Protein AF-A4P1I5-F1 (afdb_monomer_lite)

Secondary structure (DSSP, 8-state):
--EEEE--EEEEEEEEEEEEE----SS-SEEEEEEEEEEEEEEEEEEEE--STT-GGG--TT--EEEEETTEEEEE-TTS-PPEEEESSSEEEE-TTS-B-TTTB-SS--BTTTEEEETTTS--TT-EEEEEEEE-TTS-EEEEEEEEE-EEEE-TTS-EEEE-PPPEEEEEETTEEEE-EEE---BSS-SSEEEEEEEEEEEEEEEEEEEEEEEEEEETTEEEEEEEEEEEEEEEEEEEEEEEEEEES--HHHHSEEEEEEETTEEEEEEEEETTTT-BSSEEEEEE-SS--EEEEEEEEEEEEEEE-SSS-EEEEEEEEEEEEEEE---TTSPPPHHHHTTSSSPPPTTEE-SS-GGG--TTSEE-STTSHHHHHHHHHHHHHHT--EEEEEEEE-

Foldseek 3Di:
DKDKDKDKDKDKDKDKDKDKDQPDDPPFRIKIKMKMKMKIKTKTKMKMWDQDCPDQQAPQPQCWDWDADPQEIETAGPVRFDWFWDDDVFTWTATPVRDTCPQFKPRPFQWLLWKKFQCVQPPQPSHWYWKFWQAAQVRDGDRDIDTFRWDWDADPVGGIITGTDWDFDDDDDPRHTRTTTIGDTHTLHLQWMKIKMKMKIWMKIKIKIWMKGWDWDDDDQKTKIKIWIKMKMKIKTFMKIWIKMATHSGHPQFQGMATQDQDPNDTHTDNQFGSNVRHGRIGTPAMAGLDQIKIKIKMKIKMWMWMDPDPPDIDIKIKMKIKIKIATDADPRHYHQLVNQQCPPPHDDPQADADDDQVPRDPSHDDCHPPDPVSVVSSVVRVVVVRDMDIDMDMDID

Structure (mmCIF, N/CA/C/O backbone):
data_AF-A4P1I5-F1
#
_entry.id   AF-A4P1I5-F1
#
loop_
_atom_site.group_PDB
_atom_site.id
_atom_site.type_symbol
_atom_site.label_atom_id
_atom_site.label_alt_id
_atom_site.label_comp_id
_atom_site.label_asym_id
_atom_site.label_entity_id
_atom_site.label_seq_id
_atom_site.pdbx_PDB_ins_code
_atom_site.Cartn_x
_atom_site.Cartn_y
_atom_site.Cartn_z
_atom_site.occupancy
_atom_site.B_iso_or_equiv
_atom_site.auth_seq_id
_atom_site.auth_comp_id
_atom_site.auth_asym_id
_atom_site.auth_atom_id
_atom_site.pdbx_PDB_model_num
ATOM 1 N N . TYR A 1 1 ? -2.727 -17.770 11.861 1.00 70.06 1 TYR A N 1
ATOM 2 C CA . TYR A 1 1 ? -3.838 -17.923 10.907 1.00 70.06 1 TYR A CA 1
ATOM 3 C C . TYR A 1 1 ? -3.649 -16.871 9.839 1.00 70.06 1 TYR A C 1
ATOM 5 O O . TYR A 1 1 ? -3.423 -15.722 10.196 1.00 70.06 1 TYR A O 1
ATOM 13 N N . GLY A 1 2 ? -3.598 -17.273 8.577 1.00 81.75 2 GLY A N 1
ATOM 14 C CA . GLY A 1 2 ? -3.306 -16.392 7.453 1.00 81.75 2 GLY A CA 1
ATOM 15 C C . GLY A 1 2 ? -3.001 -17.237 6.227 1.00 81.75 2 GLY A C 1
ATOM 16 O O . GLY A 1 2 ? -2.332 -18.265 6.336 1.00 81.75 2 GLY A O 1
ATOM 17 N N . GLU A 1 3 ? -3.535 -16.826 5.092 1.00 88.94 3 GLU A N 1
ATOM 18 C CA . GLU A 1 3 ? -3.364 -17.470 3.801 1.00 88.94 3 GLU A CA 1
ATOM 19 C C . GLU A 1 3 ? -2.675 -16.486 2.855 1.00 88.94 3 GLU A C 1
ATOM 21 O O . GLU A 1 3 ? -2.786 -15.266 2.999 1.00 88.94 3 GLU A O 1
ATOM 26 N N . ARG A 1 4 ? -1.920 -17.027 1.899 1.00 92.94 4 ARG A N 1
ATOM 27 C CA . ARG A 1 4 ? -1.274 -16.246 0.848 1.00 92.94 4 ARG A CA 1
ATOM 28 C C . ARG A 1 4 ? -1.620 -16.861 -0.495 1.00 92.94 4 ARG A C 1
ATOM 30 O O . ARG A 1 4 ? -1.348 -18.040 -0.713 1.00 92.94 4 ARG A O 1
ATOM 37 N N . ILE A 1 5 ? -2.142 -16.044 -1.401 1.00 93.94 5 ILE A N 1
ATOM 38 C CA . ILE A 1 5 ? -2.341 -16.406 -2.805 1.00 93.94 5 ILE A CA 1
ATOM 39 C C . ILE A 1 5 ? -1.354 -15.622 -3.667 1.00 93.94 5 ILE A C 1
ATOM 41 O O . ILE A 1 5 ? -1.112 -14.436 -3.445 1.00 93.94 5 ILE A O 1
ATOM 45 N N . ILE A 1 6 ? -0.782 -16.307 -4.656 1.00 95.19 6 ILE A N 1
ATOM 46 C CA . ILE A 1 6 ? 0.112 -15.726 -5.655 1.00 95.19 6 ILE A CA 1
ATOM 47 C C . ILE A 1 6 ? -0.602 -15.716 -7.005 1.00 95.19 6 ILE A C 1
ATOM 49 O O . ILE A 1 6 ? -1.065 -16.752 -7.473 1.00 95.19 6 ILE A O 1
ATOM 53 N N . ASN A 1 7 ? -0.667 -14.541 -7.625 1.00 94.06 7 ASN A N 1
ATOM 54 C CA . ASN A 1 7 ? -1.367 -14.273 -8.881 1.00 94.06 7 ASN A CA 1
ATOM 55 C C . ASN A 1 7 ? -0.391 -13.736 -9.942 1.00 94.06 7 ASN A C 1
ATOM 57 O O . ASN A 1 7 ? -0.623 -12.696 -10.568 1.00 94.06 7 ASN A O 1
ATOM 61 N N . ASP A 1 8 ? 0.728 -14.437 -10.115 1.00 96.12 8 ASP A N 1
ATOM 62 C CA . ASP A 1 8 ? 1.783 -14.056 -11.050 1.00 96.12 8 ASP A CA 1
ATOM 63 C C . ASP A 1 8 ? 1.349 -14.275 -12.504 1.00 96.12 8 ASP A C 1
ATOM 65 O O . ASP A 1 8 ? 0.689 -15.258 -12.851 1.00 96.12 8 ASP A O 1
ATOM 69 N N . GLN A 1 9 ? 1.726 -13.352 -13.389 1.00 96.81 9 GLN A N 1
ATOM 70 C CA . GLN A 1 9 ? 1.332 -13.407 -14.793 1.00 96.81 9 GLN A CA 1
ATOM 71 C C . GLN A 1 9 ? 2.394 -12.801 -15.707 1.00 96.81 9 GLN A C 1
ATOM 73 O O . GLN A 1 9 ? 2.929 -11.734 -15.435 1.00 96.81 9 GLN A O 1
ATOM 78 N N . SER A 1 10 ? 2.627 -13.417 -16.867 1.00 96.94 10 SER A N 1
ATOM 79 C CA . SER A 1 10 ? 3.394 -12.800 -17.954 1.00 96.94 10 SER A CA 1
ATOM 80 C C . SER A 1 10 ? 2.479 -12.489 -19.135 1.00 96.94 10 SER A C 1
ATOM 82 O O . SER A 1 10 ? 1.803 -13.372 -19.663 1.00 96.94 10 SER A O 1
ATOM 84 N N . LYS A 1 11 ? 2.433 -11.222 -19.558 1.00 97.62 11 LYS A N 1
ATOM 85 C CA . LYS A 1 11 ? 1.711 -10.777 -20.757 1.00 97.62 11 LYS A CA 1
ATOM 86 C C . LYS A 1 11 ? 2.709 -10.285 -21.791 1.00 97.62 11 LYS A C 1
ATOM 88 O O . LYS A 1 11 ? 3.497 -9.387 -21.509 1.00 97.62 11 LYS A O 1
ATOM 93 N N . ARG A 1 12 ? 2.630 -10.820 -23.011 1.00 97.12 12 ARG A N 1
ATOM 94 C CA . ARG A 1 12 ? 3.445 -10.391 -24.153 1.00 97.12 12 ARG A CA 1
ATOM 95 C C . ARG A 1 12 ? 2.548 -9.941 -25.302 1.00 97.12 12 ARG A C 1
ATOM 97 O O . ARG A 1 12 ? 1.607 -10.636 -25.665 1.00 97.12 12 ARG A O 1
ATOM 104 N N . LYS A 1 13 ? 2.862 -8.788 -25.890 1.00 97.31 13 LYS A N 1
ATOM 105 C CA . LYS A 1 13 ? 2.275 -8.289 -27.140 1.00 97.31 13 LYS A CA 1
ATOM 106 C C . LYS A 1 13 ? 3.407 -7.962 -28.103 1.00 97.31 13 LYS A C 1
ATOM 108 O O . LYS A 1 13 ? 4.376 -7.332 -27.692 1.00 97.31 13 LYS A O 1
ATOM 113 N N . ASN A 1 14 ? 3.301 -8.392 -29.353 1.00 96.88 14 ASN A N 1
ATOM 114 C CA . ASN A 1 14 ? 4.299 -8.125 -30.385 1.00 96.88 14 ASN A CA 1
ATOM 115 C C . ASN A 1 14 ? 3.598 -7.709 -31.680 1.00 96.88 14 ASN A C 1
ATOM 117 O O . ASN A 1 14 ? 2.594 -8.311 -32.052 1.00 96.88 14 ASN A O 1
ATOM 121 N N . ILE A 1 15 ? 4.131 -6.687 -32.340 1.00 96.38 15 ILE A N 1
ATOM 122 C CA . ILE A 1 15 ? 3.767 -6.276 -33.694 1.00 96.38 15 ILE A CA 1
ATOM 123 C C . ILE A 1 15 ? 5.062 -6.240 -34.497 1.00 96.38 15 ILE A C 1
ATOM 125 O O . ILE A 1 15 ? 6.018 -5.587 -34.080 1.00 96.38 15 ILE A O 1
ATOM 129 N N . GLN A 1 16 ? 5.088 -6.920 -35.638 1.00 96.50 16 GLN A N 1
ATOM 130 C CA . GLN A 1 16 ? 6.272 -7.022 -36.483 1.00 96.50 16 GLN A CA 1
ATOM 131 C C . GLN A 1 16 ? 5.908 -6.886 -37.959 1.00 96.50 16 GLN A C 1
ATOM 133 O O . GLN A 1 16 ? 4.872 -7.387 -38.392 1.00 96.50 16 GLN A O 1
ATOM 138 N N . PHE A 1 17 ? 6.777 -6.224 -38.715 1.00 95.75 17 PHE A N 1
ATOM 139 C CA . PHE A 1 17 ? 6.676 -6.071 -40.163 1.00 95.75 17 PHE A CA 1
ATOM 140 C C . PHE A 1 17 ? 8.042 -6.337 -40.780 1.00 95.75 17 PHE A C 1
ATOM 142 O O . PHE A 1 17 ? 9.065 -5.969 -40.203 1.00 95.75 17 PHE A O 1
ATOM 149 N N . SER A 1 18 ? 8.059 -6.941 -41.960 1.00 95.94 18 SER A N 1
ATOM 150 C CA . SER A 1 18 ? 9.273 -7.117 -42.746 1.00 95.94 18 SER A CA 1
ATOM 151 C C . SER A 1 18 ? 8.982 -6.843 -44.212 1.00 95.94 18 SER A C 1
ATOM 153 O O . SER A 1 18 ? 7.952 -7.271 -44.730 1.00 95.94 18 SER A O 1
ATOM 155 N N . TYR A 1 19 ? 9.896 -6.138 -44.864 1.00 96.44 19 TYR A N 1
ATOM 156 C CA . TYR A 1 19 ? 9.926 -5.944 -46.305 1.00 96.44 19 TYR A CA 1
ATOM 157 C C . TYR A 1 19 ? 11.223 -6.533 -46.842 1.00 96.44 19 TYR A C 1
ATOM 159 O O . TYR A 1 19 ? 12.291 -6.265 -46.291 1.00 96.44 19 TYR A O 1
ATOM 167 N N . GLU A 1 20 ? 11.115 -7.318 -47.906 1.00 96.88 20 GLU A N 1
ATOM 168 C CA . GLU A 1 20 ? 12.242 -7.990 -48.542 1.00 96.88 20 GLU A CA 1
ATOM 169 C C . GLU A 1 20 ? 12.244 -7.690 -50.042 1.00 96.88 20 GLU A C 1
ATOM 171 O O . GLU A 1 20 ? 11.184 -7.571 -50.662 1.00 96.88 20 GLU A O 1
ATOM 176 N N . ASN A 1 21 ? 13.431 -7.539 -50.627 1.00 94.31 21 ASN A N 1
ATOM 177 C CA . ASN A 1 21 ? 13.607 -7.349 -52.064 1.00 94.31 21 ASN A CA 1
ATOM 178 C C . ASN A 1 21 ? 14.867 -8.090 -52.527 1.00 94.31 21 ASN A C 1
ATOM 180 O O . ASN A 1 21 ? 15.911 -7.976 -51.894 1.00 94.31 21 ASN A O 1
ATOM 184 N N . PHE A 1 22 ? 14.742 -8.835 -53.626 1.00 95.12 22 PHE A N 1
ATOM 185 C CA . PHE A 1 22 ? 15.767 -9.732 -54.176 1.00 95.12 22 PHE A CA 1
ATOM 186 C C . PHE A 1 22 ? 16.349 -9.222 -55.506 1.00 95.12 22 PHE A C 1
ATOM 188 O O . PHE A 1 22 ? 16.790 -9.996 -56.354 1.00 95.12 22 PHE A O 1
ATOM 195 N N . SER A 1 23 ? 16.259 -7.914 -55.755 1.00 90.56 23 SER A N 1
ATOM 196 C CA . SER A 1 23 ? 16.774 -7.313 -56.984 1.00 90.56 23 SER A CA 1
ATOM 197 C C . SER A 1 23 ? 18.288 -7.193 -56.903 1.00 90.56 23 SER A C 1
ATOM 199 O O . SER A 1 23 ? 18.815 -6.505 -56.031 1.00 90.56 23 SER A O 1
ATOM 201 N N . GLN A 1 24 ? 18.976 -7.798 -57.865 1.00 89.50 24 GLN A N 1
ATOM 202 C CA . GLN A 1 24 ? 20.422 -7.682 -57.993 1.00 89.50 24 GLN A CA 1
ATOM 203 C C . GLN A 1 24 ? 20.813 -6.268 -58.416 1.00 89.50 24 GLN A C 1
ATOM 205 O O . GLN A 1 24 ? 20.390 -5.769 -59.461 1.00 89.50 24 GLN A O 1
ATOM 210 N N . THR A 1 25 ? 21.655 -5.615 -57.622 1.00 91.25 25 THR A N 1
ATOM 211 C CA . THR A 1 25 ? 22.280 -4.341 -57.990 1.00 91.25 25 THR A CA 1
ATOM 212 C C . THR A 1 25 ? 23.757 -4.328 -57.555 1.00 91.25 25 THR A C 1
ATOM 214 O O . THR A 1 25 ? 24.228 -5.280 -56.919 1.00 91.25 25 THR A O 1
ATOM 217 N N . PRO A 1 26 ? 24.522 -3.261 -57.857 1.00 88.19 26 PRO A N 1
ATOM 218 C CA . PRO A 1 26 ? 25.910 -3.149 -57.413 1.00 88.19 26 PRO A CA 1
ATOM 219 C C . PRO A 1 26 ? 26.104 -3.216 -55.890 1.00 88.19 26 PRO A C 1
ATOM 221 O O . PRO A 1 26 ? 27.184 -3.585 -55.444 1.00 88.19 26 PRO A O 1
ATOM 224 N N . PHE A 1 27 ? 25.085 -2.876 -55.093 1.00 87.31 27 PHE A N 1
ATOM 225 C CA . PHE A 1 27 ? 25.222 -2.765 -53.634 1.00 87.31 27 PHE A CA 1
ATOM 226 C C . PHE A 1 27 ? 24.736 -4.004 -52.857 1.00 87.31 27 PHE A C 1
ATOM 228 O O . PHE A 1 27 ? 25.152 -4.220 -51.728 1.00 87.31 27 PHE A O 1
ATOM 235 N N . TRP A 1 28 ? 23.852 -4.818 -53.426 1.00 91.31 28 TRP A N 1
ATOM 236 C CA . TRP A 1 28 ? 23.041 -5.817 -52.717 1.00 91.31 28 TRP A CA 1
ATOM 237 C C . TRP A 1 28 ? 22.361 -6.719 -53.755 1.00 91.31 28 TRP A C 1
ATOM 239 O O . TRP A 1 28 ? 22.020 -6.253 -54.846 1.00 91.31 28 TRP A O 1
ATOM 249 N N . ASP A 1 29 ? 22.182 -7.988 -53.410 1.00 94.44 29 ASP A N 1
ATOM 250 C CA . ASP A 1 29 ? 21.331 -8.956 -54.113 1.00 94.44 29 ASP A CA 1
ATOM 251 C C . ASP A 1 29 ? 20.062 -9.270 -53.315 1.00 94.44 29 ASP A C 1
ATOM 253 O O . ASP A 1 29 ? 19.052 -9.686 -53.880 1.00 94.44 29 ASP A O 1
ATOM 257 N N . HIS A 1 30 ? 20.098 -9.019 -52.006 1.00 95.81 30 HIS A N 1
ATOM 258 C CA . HIS A 1 30 ? 18.955 -9.123 -51.116 1.00 95.81 30 HIS A CA 1
ATOM 259 C C . HIS A 1 30 ? 18.990 -8.003 -50.069 1.00 95.81 30 HIS A C 1
ATOM 261 O O . HIS A 1 30 ? 20.039 -7.701 -49.501 1.00 95.81 30 HIS A O 1
ATOM 267 N N . ILE A 1 31 ? 17.829 -7.403 -49.797 1.00 96.19 31 ILE A N 1
ATOM 268 C CA . ILE A 1 31 ? 17.568 -6.612 -48.588 1.00 96.19 31 ILE A CA 1
ATOM 269 C C . ILE A 1 31 ? 16.454 -7.207 -47.781 1.00 96.19 31 ILE A C 1
ATOM 271 O O . ILE A 1 31 ? 15.430 -7.626 -48.319 1.00 96.19 31 ILE A O 1
ATOM 275 N N . LYS A 1 32 ? 16.587 -7.022 -46.476 1.00 97.19 32 LYS A N 1
ATOM 276 C CA . LYS A 1 32 ? 15.484 -7.093 -45.545 1.00 97.19 32 LYS A CA 1
ATOM 277 C C . LYS A 1 32 ? 15.453 -5.880 -44.622 1.00 97.19 32 LYS A C 1
ATOM 279 O O . LYS A 1 32 ? 16.385 -5.628 -43.863 1.00 97.19 32 LYS A O 1
ATOM 284 N N . LEU A 1 33 ? 14.336 -5.159 -44.633 1.00 96.38 33 LEU A N 1
ATOM 285 C CA . LEU A 1 33 ? 13.998 -4.161 -43.621 1.00 96.38 33 LEU A CA 1
ATOM 286 C C . LEU A 1 33 ? 12.968 -4.765 -42.669 1.00 96.38 33 LEU A C 1
ATOM 288 O O . LEU A 1 33 ? 11.874 -5.128 -43.090 1.00 96.38 33 LEU A O 1
ATOM 292 N N . SER A 1 34 ? 13.296 -4.857 -41.384 1.00 97.31 34 SER A N 1
ATOM 293 C CA . SER A 1 34 ? 12.408 -5.393 -40.350 1.00 97.31 34 SER A CA 1
ATOM 294 C C . SER A 1 34 ? 12.110 -4.349 -39.279 1.00 97.31 34 SER A C 1
ATOM 296 O O . SER A 1 34 ? 13.010 -3.669 -38.796 1.00 97.31 34 SER A O 1
ATOM 298 N N . TYR A 1 35 ? 10.851 -4.261 -38.862 1.00 97.50 35 TYR A N 1
ATOM 299 C CA . TYR A 1 35 ? 10.404 -3.505 -37.696 1.00 97.50 35 TYR A CA 1
ATOM 300 C C . TYR A 1 35 ? 9.774 -4.461 -36.686 1.00 97.50 35 TYR A C 1
ATOM 302 O O . TYR A 1 35 ? 8.988 -5.331 -37.063 1.00 97.50 35 TYR A O 1
ATOM 310 N N . SER A 1 36 ? 10.052 -4.271 -35.399 1.00 97.31 36 SER A N 1
ATOM 311 C CA . SER A 1 36 ? 9.323 -4.949 -34.329 1.00 97.31 36 SER A CA 1
ATOM 312 C C . SER A 1 36 ? 9.051 -4.027 -33.143 1.00 97.31 36 SER A C 1
ATOM 314 O O . SER A 1 36 ? 9.826 -3.126 -32.824 1.00 97.31 36 SER A O 1
ATOM 316 N N . SER A 1 37 ? 7.914 -4.248 -32.491 1.00 97.88 37 SER A N 1
ATOM 317 C CA . SER A 1 37 ? 7.483 -3.548 -31.285 1.00 97.88 37 SER A CA 1
ATOM 318 C C . SER A 1 37 ? 6.911 -4.572 -30.320 1.00 97.88 37 SER A C 1
ATOM 320 O O . SER A 1 37 ? 5.798 -5.074 -30.497 1.00 97.88 37 SER A O 1
ATOM 322 N N . GLN A 1 38 ? 7.691 -4.893 -29.295 1.00 97.94 38 GLN A N 1
ATOM 323 C CA . GLN A 1 38 ? 7.362 -5.875 -28.280 1.00 97.94 38 GLN A CA 1
ATOM 324 C C . GLN A 1 38 ? 7.111 -5.187 -26.938 1.00 97.94 38 GLN A C 1
ATOM 326 O O . GLN A 1 38 ? 7.896 -4.361 -26.479 1.00 97.94 38 GLN A O 1
ATOM 331 N N . LYS A 1 39 ? 6.018 -5.563 -26.278 1.00 98.00 39 LYS A N 1
ATOM 332 C CA . LYS A 1 39 ? 5.698 -5.176 -24.905 1.00 98.00 39 LYS A CA 1
ATOM 333 C C . LYS A 1 39 ? 5.564 -6.431 -24.059 1.00 98.00 39 LYS A C 1
ATOM 335 O O . LYS A 1 39 ? 4.762 -7.306 -24.387 1.00 98.00 39 LYS A O 1
ATOM 340 N N . ILE A 1 40 ? 6.338 -6.513 -22.987 1.00 98.06 40 ILE A N 1
ATOM 341 C CA . ILE A 1 40 ? 6.273 -7.577 -21.986 1.00 98.06 40 ILE A CA 1
ATOM 342 C C . ILE A 1 40 ? 5.958 -6.935 -20.639 1.00 98.06 40 ILE A C 1
ATOM 344 O O . ILE A 1 40 ? 6.678 -6.040 -20.203 1.00 98.06 40 ILE A O 1
ATOM 348 N N . THR A 1 41 ? 4.920 -7.428 -19.974 1.00 98.06 41 THR A N 1
ATOM 349 C CA . THR A 1 41 ? 4.602 -7.094 -18.584 1.00 98.06 41 THR A CA 1
ATOM 350 C C . THR A 1 41 ? 4.652 -8.377 -17.773 1.00 98.06 41 THR A C 1
ATOM 352 O O . THR A 1 41 ? 3.855 -9.287 -18.009 1.00 98.06 41 THR A O 1
ATOM 355 N N . ASN A 1 42 ? 5.595 -8.452 -16.839 1.00 97.75 42 ASN A N 1
ATOM 356 C CA . ASN A 1 42 ? 5.641 -9.503 -15.832 1.00 97.75 42 ASN A CA 1
ATOM 357 C C . ASN A 1 42 ? 5.042 -8.948 -14.545 1.00 97.75 42 ASN A C 1
ATOM 359 O O . ASN A 1 42 ? 5.628 -8.066 -13.921 1.00 97.75 42 ASN A O 1
ATOM 363 N N . LYS A 1 43 ? 3.873 -9.464 -14.194 1.00 97.19 43 LYS A N 1
ATOM 364 C CA . LYS A 1 43 ? 3.138 -9.164 -12.978 1.00 97.19 43 LYS A CA 1
ATOM 365 C C . LYS A 1 43 ? 3.543 -10.154 -11.897 1.00 97.19 43 LYS A C 1
ATOM 367 O O . LYS A 1 43 ? 3.460 -11.361 -12.125 1.00 97.19 43 LYS A O 1
ATOM 372 N N . ALA A 1 44 ? 3.937 -9.639 -10.744 1.00 96.62 44 ALA A N 1
ATOM 373 C CA . ALA A 1 44 ? 4.089 -10.397 -9.517 1.00 96.62 44 ALA A CA 1
ATOM 374 C C . ALA A 1 44 ? 3.094 -9.851 -8.494 1.00 96.62 44 ALA A C 1
ATOM 376 O O . ALA A 1 44 ? 3.237 -8.706 -8.055 1.00 96.62 44 ALA A O 1
ATOM 377 N N . ARG A 1 45 ? 2.085 -10.648 -8.134 1.00 95.50 45 ARG A N 1
ATOM 378 C CA . ARG A 1 45 ? 1.034 -10.225 -7.201 1.00 95.50 45 ARG A CA 1
ATOM 379 C C . ARG A 1 45 ? 0.901 -11.224 -6.067 1.00 95.50 45 ARG A C 1
ATOM 381 O O . ARG A 1 45 ? 0.683 -12.407 -6.312 1.00 95.50 45 ARG A O 1
ATOM 388 N N . SER A 1 46 ? 0.980 -10.728 -4.840 1.00 95.38 46 SER A N 1
ATOM 389 C CA . SER A 1 46 ? 0.721 -11.504 -3.631 1.00 95.38 46 SER A CA 1
ATOM 390 C C . SER A 1 46 ? -0.412 -10.878 -2.837 1.00 95.38 46 SER A C 1
ATOM 392 O O . SER A 1 46 ? -0.340 -9.694 -2.502 1.00 95.38 46 SER A O 1
ATOM 394 N N . ASP A 1 47 ? -1.391 -11.705 -2.496 1.00 94.44 47 ASP A N 1
ATOM 395 C CA . ASP A 1 47 ? -2.530 -11.337 -1.667 1.00 94.44 47 ASP A CA 1
ATOM 396 C C . ASP A 1 47 ? -2.404 -12.105 -0.345 1.00 94.44 47 ASP A C 1
ATOM 398 O O . ASP A 1 47 ? -2.413 -13.339 -0.334 1.00 94.44 47 ASP A O 1
ATOM 402 N N . GLU A 1 48 ? -2.225 -11.386 0.759 1.00 93.69 48 GLU A N 1
ATOM 403 C CA . GLU A 1 48 ? -2.174 -11.932 2.116 1.00 93.69 48 GLU A CA 1
ATOM 404 C C . GLU A 1 48 ? -3.494 -11.627 2.813 1.00 93.69 48 GLU A C 1
ATOM 406 O O . GLU A 1 48 ? -3.869 -10.464 2.919 1.00 93.69 48 GLU A O 1
ATOM 411 N N . TYR A 1 49 ? -4.205 -12.649 3.279 1.00 92.88 49 TYR A N 1
ATOM 412 C CA . TYR A 1 49 ? -5.533 -12.479 3.868 1.00 92.88 49 TYR A CA 1
ATOM 413 C C . TYR A 1 49 ? -5.788 -13.475 4.996 1.00 92.88 49 TYR A C 1
ATOM 415 O O . TYR A 1 49 ? -5.062 -14.453 5.192 1.00 92.88 49 TYR A O 1
ATOM 423 N N . CYS A 1 50 ? -6.843 -13.232 5.767 1.00 92.19 50 CYS A N 1
ATOM 424 C CA . CYS A 1 50 ? -7.294 -14.156 6.799 1.00 92.19 50 CYS A CA 1
ATOM 425 C C . CYS A 1 50 ? -8.814 -14.058 6.955 1.00 92.19 50 CYS A C 1
ATOM 427 O O . CYS A 1 50 ? -9.322 -13.116 7.553 1.00 92.19 50 CYS A O 1
ATOM 429 N N . HIS A 1 51 ? -9.564 -15.027 6.426 1.00 91.31 51 HIS A N 1
ATOM 430 C CA . HIS A 1 51 ? -11.041 -14.995 6.453 1.00 91.31 51 HIS A CA 1
ATOM 431 C C . HIS A 1 51 ? -11.673 -16.026 7.396 1.00 91.31 51 HIS A C 1
ATOM 433 O O . HIS A 1 51 ? -12.880 -16.239 7.385 1.00 91.31 51 HIS A O 1
ATOM 439 N N . GLN A 1 52 ? -10.868 -16.667 8.239 1.00 89.94 52 GLN A N 1
ATOM 440 C CA . GLN A 1 52 ? -11.329 -17.644 9.225 1.00 89.94 52 GLN A CA 1
ATOM 441 C C . GLN A 1 52 ? -11.755 -16.953 10.534 1.00 89.94 52 GLN A C 1
ATOM 443 O O . GLN A 1 52 ? -11.327 -15.842 10.845 1.00 89.94 52 GLN A O 1
ATOM 448 N N . SER A 1 53 ? -12.565 -17.619 11.358 1.00 85.56 53 SER A N 1
ATOM 449 C CA . SER A 1 53 ? -12.960 -17.104 12.684 1.00 85.56 53 SER A CA 1
ATOM 450 C C . SER A 1 53 ? -11.805 -17.060 13.695 1.00 85.56 53 SER A C 1
ATOM 452 O O . SER A 1 53 ? -11.884 -16.373 14.709 1.00 85.56 53 SER A O 1
ATOM 454 N N . THR A 1 54 ? -10.717 -17.779 13.417 1.00 87.69 54 THR A N 1
ATOM 455 C CA . THR A 1 54 ? -9.490 -17.820 14.223 1.00 87.69 54 THR A CA 1
ATOM 456 C C . THR A 1 54 ? -8.554 -16.639 13.958 1.00 87.69 54 THR A C 1
ATOM 458 O O . THR A 1 54 ? -7.539 -16.497 14.638 1.00 87.69 54 THR A O 1
ATOM 461 N N . CYS A 1 55 ? -8.858 -15.786 12.977 1.00 92.00 55 CYS A N 1
ATOM 462 C CA . CYS A 1 55 ? -8.038 -14.624 12.661 1.00 92.00 55 CYS A CA 1
ATOM 463 C C . CYS A 1 55 ? -8.049 -13.619 13.822 1.00 92.00 55 CYS A C 1
ATOM 465 O O . CYS A 1 55 ? -9.100 -13.266 14.355 1.00 92.00 55 CYS A O 1
ATOM 467 N N . ASN A 1 56 ? -6.870 -13.118 14.199 1.00 91.06 56 ASN A N 1
ATOM 468 C CA . ASN A 1 56 ? -6.717 -12.253 15.375 1.00 91.06 56 ASN A CA 1
ATOM 469 C C . ASN A 1 56 ? -7.607 -11.000 15.311 1.00 91.06 56 ASN A C 1
ATOM 471 O O . ASN A 1 56 ? -8.152 -10.585 16.332 1.00 91.06 56 ASN A O 1
ATOM 475 N N . GLY A 1 57 ? -7.788 -10.433 14.113 1.00 92.38 57 GLY A N 1
ATOM 476 C CA . GLY A 1 57 ? -8.611 -9.244 13.881 1.00 92.38 57 GLY A CA 1
ATOM 477 C C . GLY A 1 57 ? -10.115 -9.450 14.090 1.00 92.38 57 GLY A C 1
ATOM 478 O O . GLY A 1 57 ? -10.828 -8.478 14.296 1.00 92.38 57 GLY A O 1
ATOM 479 N N . VAL A 1 58 ? -10.608 -10.693 14.111 1.00 95.00 58 VAL A N 1
ATOM 480 C CA . VAL A 1 58 ? -12.037 -11.018 14.316 1.00 95.00 58 VAL A CA 1
ATOM 481 C C . VAL A 1 58 ? -12.279 -11.881 15.555 1.00 95.00 58 VAL A C 1
ATOM 483 O O . VAL A 1 58 ? -13.391 -12.357 15.774 1.00 95.00 58 VAL A O 1
ATOM 486 N N . SER A 1 59 ? -11.244 -12.098 16.370 1.00 94.12 59 SER A N 1
ATOM 487 C CA . SER A 1 59 ? -11.325 -12.946 17.557 1.00 94.12 59 SER A CA 1
ATOM 488 C C . SER A 1 59 ? -12.409 -12.451 18.516 1.00 94.12 59 SER A C 1
ATOM 490 O O . SER A 1 59 ? -12.420 -11.285 18.916 1.00 94.12 59 SER A O 1
ATOM 492 N N . ASN A 1 60 ? -13.308 -13.353 18.902 1.00 95.38 60 ASN A N 1
ATOM 493 C CA . ASN A 1 60 ? -14.403 -13.080 19.826 1.00 95.38 60 ASN A CA 1
ATOM 494 C C . ASN A 1 60 ? -14.559 -14.238 20.831 1.00 95.38 60 ASN A C 1
ATOM 496 O O . ASN A 1 60 ? -15.475 -15.054 20.702 1.00 95.38 60 ASN A O 1
ATOM 500 N N . PRO A 1 61 ? -13.660 -14.351 21.830 1.00 94.56 61 PRO A N 1
ATOM 501 C CA . PRO A 1 61 ? -13.625 -15.507 22.731 1.00 94.56 61 PRO A CA 1
ATOM 502 C C . PRO A 1 61 ? -14.889 -15.670 23.588 1.00 94.56 61 PRO A C 1
ATOM 504 O O . PRO A 1 61 ? -15.279 -16.793 23.914 1.00 94.56 61 PRO A O 1
ATOM 507 N N . GLN A 1 62 ? -15.546 -14.557 23.937 1.00 95.31 62 GLN A N 1
ATOM 508 C CA . GLN A 1 62 ? -16.795 -14.559 24.708 1.00 95.31 62 GLN A CA 1
ATOM 509 C C . GLN A 1 62 ? -18.047 -14.730 23.838 1.00 95.31 62 GLN A C 1
ATOM 511 O O . GLN A 1 62 ? -19.147 -14.814 24.379 1.00 95.31 62 GLN A O 1
ATOM 516 N N . GLY A 1 63 ? -17.899 -14.807 22.510 1.00 95.50 63 GLY A N 1
ATOM 517 C CA . GLY A 1 63 ? -19.018 -14.920 21.574 1.00 95.50 63 GLY A CA 1
ATOM 518 C C . GLY A 1 63 ? -20.007 -13.760 21.690 1.00 95.50 63 GLY A C 1
ATOM 519 O O . GLY A 1 63 ? -21.217 -13.975 21.632 1.00 95.50 63 GLY A O 1
ATOM 520 N N . LEU A 1 64 ? -19.489 -12.542 21.880 1.00 96.94 64 LEU A N 1
ATOM 521 C CA . LEU A 1 64 ? -20.300 -11.334 21.948 1.00 96.94 64 LEU A CA 1
ATOM 522 C C . LEU A 1 64 ? -21.112 -11.149 20.678 1.00 96.94 64 LEU A C 1
ATOM 524 O O . LEU A 1 64 ? -20.572 -11.195 19.566 1.00 96.94 64 LEU A O 1
ATOM 528 N N . HIS A 1 65 ? -22.394 -10.888 20.852 1.00 97.06 65 HIS A N 1
ATOM 529 C CA . HIS A 1 65 ? -23.301 -10.635 19.752 1.00 97.06 65 HIS A CA 1
ATOM 530 C C . HIS A 1 65 ? -24.369 -9.625 20.156 1.00 97.06 65 HIS A C 1
ATOM 532 O O . HIS A 1 65 ? -24.622 -9.383 21.338 1.00 97.06 65 HIS A O 1
ATOM 538 N N . LEU A 1 66 ? -24.951 -8.997 19.139 1.00 96.62 66 LEU A N 1
ATOM 539 C CA . LEU A 1 66 ? -26.021 -8.033 19.308 1.00 96.62 66 LEU A CA 1
ATOM 540 C C . LEU A 1 66 ? -27.362 -8.770 19.343 1.00 96.62 66 LEU A C 1
ATOM 542 O O . LEU A 1 66 ? -27.666 -9.535 18.428 1.00 96.62 66 LEU A O 1
ATOM 546 N N . VAL A 1 67 ? -28.166 -8.508 20.367 1.00 96.75 67 VAL A N 1
ATOM 547 C CA . VAL A 1 67 ? -29.555 -8.969 20.473 1.00 96.75 67 VAL A CA 1
ATOM 548 C C . VAL A 1 67 ? -30.488 -7.769 20.525 1.00 96.75 67 VAL A C 1
ATOM 550 O O . VAL A 1 67 ? -30.126 -6.712 21.043 1.00 96.75 67 VAL A O 1
ATOM 553 N N . GLU A 1 68 ? -31.690 -7.924 19.982 1.00 95.81 68 GLU A N 1
ATOM 554 C CA . GLU A 1 68 ? -32.748 -6.925 20.082 1.00 95.81 68 GLU A CA 1
ATOM 555 C C . GLU A 1 68 ? -33.904 -7.489 20.911 1.00 95.81 68 GLU A C 1
ATOM 557 O O . GLU A 1 68 ? -34.499 -8.502 20.550 1.00 95.81 68 GLU A O 1
ATOM 562 N N . GLU A 1 69 ? -34.249 -6.814 22.006 1.00 94.31 69 GLU A N 1
ATOM 563 C CA . GLU A 1 69 ? -35.380 -7.173 22.863 1.00 94.31 69 GLU A CA 1
ATOM 564 C C . GLU A 1 69 ? -36.232 -5.933 23.130 1.00 94.31 69 GLU A C 1
ATOM 566 O O . GLU A 1 69 ? -35.730 -4.930 23.636 1.00 94.31 69 GLU A O 1
ATOM 571 N N . ASN A 1 70 ? -37.528 -5.988 22.806 1.00 93.06 70 ASN A N 1
ATOM 572 C CA . ASN A 1 70 ? -38.479 -4.886 23.023 1.00 93.06 70 ASN A CA 1
ATOM 573 C C . ASN A 1 70 ? -38.008 -3.528 22.453 1.00 93.06 70 ASN A C 1
ATOM 575 O O . ASN A 1 70 ? -38.224 -2.483 23.062 1.00 93.06 70 ASN A O 1
ATOM 579 N N . GLY A 1 71 ? -37.343 -3.538 21.290 1.00 94.12 71 GLY A N 1
ATOM 580 C CA . GLY A 1 71 ? -36.808 -2.330 20.650 1.00 94.12 71 GLY A CA 1
ATOM 581 C C . GLY A 1 71 ? -35.508 -1.793 21.262 1.00 94.12 71 GLY A C 1
ATOM 582 O O . GLY A 1 71 ? -35.086 -0.689 20.912 1.00 94.12 71 GLY A O 1
ATOM 583 N N . VAL A 1 72 ? -34.864 -2.555 22.152 1.00 97.25 72 VAL A N 1
ATOM 584 C CA . VAL A 1 72 ? -33.575 -2.219 22.766 1.00 97.25 72 VAL A CA 1
ATOM 585 C C . VAL A 1 72 ? -32.494 -3.165 22.253 1.00 97.25 72 VAL A C 1
ATOM 587 O O . VAL A 1 72 ? -32.595 -4.380 22.430 1.00 97.25 72 VAL A O 1
ATOM 590 N N . TYR A 1 73 ? -31.436 -2.610 21.663 1.00 97.75 73 TYR A N 1
ATOM 591 C CA . TYR A 1 73 ? -30.235 -3.368 21.328 1.00 97.75 73 TYR A CA 1
ATOM 592 C C . TYR A 1 73 ? -29.350 -3.569 22.554 1.00 97.75 73 TYR A C 1
ATOM 594 O O . TYR A 1 73 ? -29.071 -2.618 23.288 1.00 97.75 73 TYR A O 1
ATOM 602 N N . LYS A 1 74 ? -28.871 -4.798 22.745 1.00 96.56 74 LYS A N 1
ATOM 603 C CA . LYS A 1 74 ? -27.977 -5.189 23.838 1.00 96.56 74 LYS A CA 1
ATOM 604 C C . LYS A 1 74 ? -26.821 -6.010 23.284 1.00 96.56 74 LYS A C 1
ATOM 606 O O . LYS A 1 74 ? -27.009 -6.785 22.349 1.00 96.56 74 LYS A O 1
ATOM 611 N N . ILE A 1 75 ? -25.638 -5.853 23.869 1.00 96.44 75 ILE A N 1
ATOM 612 C CA . ILE A 1 75 ? -24.491 -6.714 23.573 1.00 96.44 75 ILE A CA 1
ATOM 613 C C . ILE A 1 75 ? -24.373 -7.720 24.711 1.00 96.44 75 ILE A C 1
ATOM 615 O O . ILE A 1 75 ? -24.165 -7.329 25.859 1.00 96.44 75 ILE A O 1
ATOM 619 N N . VAL A 1 76 ? -24.520 -9.001 24.388 1.00 96.69 76 VAL A N 1
ATOM 620 C CA . VAL A 1 76 ? -24.504 -10.106 25.357 1.00 96.69 76 VAL A CA 1
ATOM 621 C C . VAL A 1 76 ? -23.444 -11.135 24.983 1.00 96.69 76 VAL A C 1
ATOM 623 O O . VAL A 1 76 ? -23.006 -11.197 23.832 1.00 96.69 76 VAL A O 1
ATOM 626 N N . ASP A 1 77 ? -23.008 -11.928 25.961 1.00 96.31 77 ASP A N 1
ATOM 627 C CA . ASP A 1 77 ? -22.104 -13.055 25.735 1.00 96.31 77 ASP A CA 1
ATOM 628 C C . ASP A 1 77 ? -22.791 -14.226 25.019 1.00 96.31 77 ASP A C 1
ATOM 630 O O . ASP A 1 77 ? -24.002 -14.238 24.803 1.00 96.31 77 ASP A O 1
ATOM 634 N N . LYS A 1 78 ? -22.012 -15.249 24.660 1.00 95.50 78 LYS A N 1
ATOM 635 C CA . LYS A 1 78 ? -22.502 -16.490 24.035 1.00 95.50 78 LYS A CA 1
ATOM 636 C C . LYS A 1 78 ? -23.611 -17.214 24.811 1.00 95.50 78 LYS A C 1
ATOM 638 O O . LYS A 1 78 ? -24.302 -18.047 24.234 1.00 95.50 78 LYS A O 1
ATOM 643 N N . ASP A 1 79 ? -23.743 -16.944 26.109 1.00 96.19 79 ASP A N 1
ATOM 644 C CA . ASP A 1 79 ? -24.740 -17.534 26.998 1.00 96.19 79 ASP A CA 1
ATOM 645 C C . ASP A 1 79 ? -25.965 -16.590 27.162 1.00 96.19 79 ASP A C 1
ATOM 647 O O . ASP A 1 79 ? -26.838 -16.827 28.002 1.00 96.19 79 ASP A O 1
ATOM 651 N N . ASN A 1 80 ? -26.057 -15.540 26.330 1.00 96.06 80 ASN A N 1
ATOM 652 C CA . ASN A 1 80 ? -27.067 -14.476 26.348 1.00 96.06 80 ASN A CA 1
ATOM 653 C C . ASN A 1 80 ? -27.122 -13.722 27.685 1.00 96.06 80 ASN A C 1
ATOM 655 O O . ASN A 1 80 ? -28.200 -13.363 28.170 1.00 96.06 80 ASN A O 1
ATOM 659 N N . LYS A 1 81 ? -25.965 -13.518 28.327 1.00 96.12 81 LYS A N 1
ATOM 660 C CA . LYS A 1 81 ? -25.845 -12.790 29.594 1.00 96.12 81 LYS A CA 1
ATOM 661 C C . LYS A 1 81 ? -24.978 -11.545 29.451 1.00 96.12 81 LYS A C 1
ATOM 663 O O . LYS A 1 81 ? -24.054 -11.480 28.646 1.00 96.12 81 LYS A O 1
ATOM 668 N N . GLU A 1 82 ? -25.302 -10.548 30.265 1.00 94.88 82 GLU A N 1
ATOM 669 C CA . GLU A 1 82 ? -24.512 -9.329 30.423 1.00 94.88 82 GLU A CA 1
ATOM 670 C C . GLU A 1 82 ? -23.362 -9.559 31.414 1.00 94.88 82 GLU A C 1
ATOM 672 O O . GLU A 1 82 ? -23.440 -10.425 32.292 1.00 94.88 82 GLU A O 1
ATOM 677 N N . PHE A 1 83 ? -22.299 -8.765 31.302 1.00 94.56 83 PHE A N 1
ATOM 678 C CA . PHE A 1 83 ? -21.181 -8.810 32.243 1.00 94.56 83 PHE A CA 1
ATOM 679 C C . PHE A 1 83 ? -21.453 -7.991 33.499 1.00 94.56 83 PHE A C 1
ATOM 681 O O . PHE A 1 83 ? -22.122 -6.961 33.444 1.00 94.56 83 PHE A O 1
ATOM 688 N N . THR A 1 84 ? -20.862 -8.399 34.615 1.00 92.62 84 THR A N 1
ATOM 689 C CA . THR A 1 84 ? -20.791 -7.602 35.842 1.00 92.62 84 THR A CA 1
ATOM 690 C C . THR A 1 84 ? -19.403 -6.991 35.964 1.00 92.62 84 THR A C 1
ATOM 692 O O . THR A 1 84 ? -18.411 -7.663 35.683 1.00 92.62 84 THR A O 1
ATOM 695 N N . GLY A 1 85 ? -19.309 -5.718 36.351 1.00 88.44 85 GLY A N 1
ATOM 696 C CA . GLY A 1 85 ? -18.015 -5.057 36.493 1.00 88.44 85 GLY A CA 1
ATOM 697 C C . GLY A 1 85 ? -17.708 -4.568 37.894 1.00 88.44 85 GLY A C 1
ATOM 698 O O . GLY A 1 85 ? -18.599 -4.240 38.675 1.00 88.44 85 GLY A O 1
ATOM 699 N N . THR A 1 86 ? -16.416 -4.520 38.188 1.00 85.75 86 THR A N 1
ATOM 700 C CA . THR A 1 86 ? -15.846 -4.009 39.436 1.00 85.75 86 THR A CA 1
ATOM 701 C C . THR A 1 86 ? -14.582 -3.211 39.137 1.00 85.75 86 THR A C 1
ATOM 703 O O . THR A 1 86 ? -13.928 -3.453 38.121 1.00 85.75 86 THR A O 1
ATOM 706 N N . TYR A 1 87 ? -14.213 -2.296 40.034 1.00 79.75 87 TYR A N 1
ATOM 707 C CA . TYR A 1 87 ? -12.938 -1.586 39.962 1.00 79.75 87 TYR A CA 1
ATOM 708 C C . TYR A 1 87 ? -11.885 -2.254 40.838 1.00 79.75 87 TYR A C 1
ATOM 710 O O . TYR A 1 87 ? -12.097 -2.392 42.041 1.00 79.75 87 TYR A O 1
ATOM 718 N N . ASP A 1 88 ? -10.746 -2.608 40.252 1.00 71.00 88 ASP A N 1
ATOM 719 C CA . ASP A 1 88 ? -9.544 -2.996 40.997 1.00 71.00 88 ASP A CA 1
ATOM 720 C C . ASP A 1 88 ? -8.292 -2.579 40.212 1.00 71.00 88 ASP A C 1
ATOM 722 O O . ASP A 1 88 ? -7.767 -3.327 39.391 1.00 71.00 88 ASP A O 1
ATOM 726 N N . GLY A 1 89 ? -7.903 -1.302 40.327 1.00 71.00 89 GLY A N 1
ATOM 727 C CA . GLY A 1 89 ? -6.829 -0.715 39.507 1.00 71.00 89 GLY A CA 1
ATOM 728 C C . GLY A 1 89 ? -7.149 -0.605 38.004 1.00 71.00 89 GLY A C 1
ATOM 729 O O . GLY A 1 89 ? -6.315 -0.135 37.232 1.00 71.00 89 GLY A O 1
ATOM 730 N N . GLY A 1 90 ? -8.358 -1.005 37.599 1.00 78.25 90 GLY A N 1
ATOM 731 C CA . GLY A 1 90 ? -8.888 -1.033 36.237 1.00 78.25 90 GLY A CA 1
ATOM 732 C C . GLY A 1 90 ? -10.307 -1.620 36.213 1.00 78.25 90 GLY A C 1
ATOM 733 O O . GLY A 1 90 ? -10.801 -2.104 37.233 1.00 78.25 90 GLY A O 1
ATOM 734 N N . LEU A 1 91 ? -10.984 -1.552 35.060 1.00 84.44 91 LEU A N 1
ATOM 735 C CA . LEU A 1 91 ? -12.296 -2.183 34.878 1.00 84.44 91 LEU A CA 1
ATOM 736 C C . LEU A 1 91 ? -12.118 -3.697 34.717 1.00 84.44 91 LEU A C 1
ATOM 738 O O . LEU A 1 91 ? -11.662 -4.151 33.667 1.00 84.44 91 LEU A O 1
ATOM 742 N N . THR A 1 92 ? -12.551 -4.453 35.722 1.00 90.25 92 THR A N 1
ATOM 743 C CA . THR A 1 92 ? -12.630 -5.914 35.660 1.00 90.25 92 THR A CA 1
ATOM 744 C C . THR A 1 92 ? -14.048 -6.322 35.292 1.00 90.25 92 THR A C 1
ATOM 746 O O . THR A 1 92 ? -14.990 -5.914 35.968 1.00 90.25 92 THR A O 1
ATOM 749 N N . LEU A 1 93 ? -14.212 -7.130 34.244 1.00 92.69 93 LEU A N 1
ATOM 750 C CA . LEU A 1 93 ? -15.491 -7.687 33.805 1.00 92.69 93 LEU A CA 1
ATOM 751 C C . LEU A 1 93 ? -15.561 -9.180 34.125 1.00 92.69 93 LEU A C 1
ATOM 753 O O . LEU A 1 93 ? -14.643 -9.939 33.813 1.00 92.69 93 LEU A O 1
ATOM 757 N N . LYS A 1 94 ? -16.679 -9.613 34.706 1.00 94.44 94 LYS A N 1
ATOM 758 C CA . LYS A 1 94 ? -16.989 -11.013 34.992 1.00 94.44 94 LYS A CA 1
ATOM 759 C C . LYS A 1 94 ? -18.222 -11.458 34.220 1.00 94.44 94 LYS A C 1
ATOM 761 O O . LYS A 1 94 ? -19.192 -10.714 34.086 1.00 94.44 94 LYS A O 1
ATOM 766 N N . ASN A 1 95 ? -18.197 -12.692 33.730 1.00 93.88 95 ASN A N 1
ATOM 767 C CA . ASN A 1 95 ? -19.384 -13.327 33.161 1.00 93.88 95 ASN A CA 1
ATOM 768 C C . ASN A 1 95 ? -20.303 -13.900 34.249 1.00 93.88 95 ASN A C 1
ATOM 770 O O . ASN A 1 95 ? -19.967 -13.917 35.433 1.00 93.88 95 ASN A O 1
ATOM 774 N N . HIS A 1 96 ? -21.455 -14.436 33.842 1.00 93.56 96 HIS A N 1
ATOM 775 C CA . HIS A 1 96 ? -22.434 -15.019 34.766 1.00 93.56 96 HIS A CA 1
ATOM 776 C C . HIS A 1 96 ? -21.911 -16.239 35.560 1.00 93.56 96 HIS A C 1
ATOM 778 O O . HIS A 1 96 ? -22.539 -16.653 36.530 1.00 93.56 96 HIS A O 1
ATOM 784 N N . LYS A 1 97 ? -20.761 -16.814 35.170 1.00 93.62 97 LYS A N 1
ATOM 785 C CA . LYS A 1 97 ? -20.050 -17.892 35.885 1.00 93.62 97 LYS A CA 1
ATOM 786 C C . LYS A 1 97 ? -18.948 -17.352 36.811 1.00 93.62 97 LYS A C 1
ATOM 788 O O . LYS A 1 97 ? -18.107 -18.125 37.259 1.00 93.62 97 LYS A O 1
ATOM 793 N N . ASN A 1 98 ? -18.919 -16.041 37.074 1.00 92.31 98 ASN A N 1
ATOM 794 C CA . ASN A 1 98 ? -17.899 -15.335 37.861 1.00 92.31 98 ASN A CA 1
ATOM 795 C C . ASN A 1 98 ? -16.460 -15.452 37.322 1.00 92.31 98 ASN A C 1
ATOM 797 O O . ASN A 1 98 ? -15.506 -15.190 38.056 1.00 92.31 98 ASN A O 1
ATOM 801 N N . LYS A 1 99 ? -16.281 -15.812 36.045 1.00 93.75 99 LYS A N 1
ATOM 802 C CA . LYS A 1 99 ? -14.964 -15.843 35.400 1.00 93.75 99 LYS A CA 1
ATOM 803 C C . LYS A 1 99 ? -14.594 -14.440 34.924 1.00 93.75 99 LYS A C 1
ATOM 805 O O . LYS A 1 99 ? -15.422 -13.785 34.298 1.00 93.75 99 LYS A O 1
ATOM 810 N N . ASP A 1 100 ? -13.357 -14.023 35.178 1.00 93.88 100 ASP A N 1
ATOM 811 C CA . ASP A 1 100 ? -12.785 -12.798 34.612 1.00 93.88 100 ASP A CA 1
ATOM 812 C C . ASP A 1 100 ? -12.624 -12.930 33.087 1.00 93.88 100 ASP A C 1
ATOM 814 O O . ASP A 1 100 ? -12.026 -13.889 32.588 1.00 93.88 100 ASP A O 1
ATOM 818 N N . VAL A 1 101 ? -13.204 -11.977 32.361 1.00 93.62 101 VAL A N 1
ATOM 819 C CA . VAL A 1 101 ? -13.226 -11.899 30.893 1.00 93.62 101 VAL A CA 1
ATOM 820 C C . VAL A 1 101 ? -12.664 -10.573 30.375 1.00 93.62 101 VAL A C 1
ATOM 822 O O . VAL A 1 101 ? -12.774 -10.268 29.190 1.00 93.62 101 VAL A O 1
ATOM 825 N N . SER A 1 102 ? -12.023 -9.786 31.240 1.00 91.44 102 SER A N 1
ATOM 826 C CA . SER A 1 102 ? -11.488 -8.455 30.915 1.00 91.44 102 SER A CA 1
ATOM 827 C C . SER A 1 102 ? -10.457 -8.487 29.783 1.00 91.44 102 SER A C 1
ATOM 829 O O . SER A 1 102 ? -10.273 -7.506 29.072 1.00 91.44 102 SER A O 1
ATOM 831 N N . ASN A 1 103 ? -9.795 -9.630 29.582 1.00 90.81 103 ASN A N 1
ATOM 832 C CA . ASN A 1 103 ? -8.839 -9.828 28.494 1.00 90.81 103 ASN A CA 1
ATOM 833 C C . ASN A 1 103 ? -9.481 -10.111 27.131 1.00 90.81 103 ASN A C 1
ATOM 835 O O . ASN A 1 103 ? -8.785 -9.991 26.124 1.00 90.81 103 ASN A O 1
ATOM 839 N N . ASP A 1 104 ? -10.768 -10.450 27.091 1.00 92.88 104 ASP A N 1
ATOM 840 C CA . ASP A 1 104 ? -11.485 -10.818 25.866 1.00 92.88 104 ASP A CA 1
ATOM 841 C C . ASP A 1 104 ? -12.395 -9.687 25.352 1.00 92.88 104 ASP A C 1
ATOM 843 O O . ASP A 1 104 ? -12.814 -9.695 24.191 1.00 92.88 104 ASP A O 1
ATOM 847 N N . VAL A 1 105 ? -12.677 -8.701 26.206 1.00 93.06 105 VAL A N 1
ATOM 848 C CA . VAL A 1 105 ? -13.535 -7.537 25.946 1.00 93.06 105 VAL A CA 1
ATOM 849 C C . VAL A 1 105 ? -12.678 -6.272 25.953 1.00 93.06 105 VAL A C 1
ATOM 851 O O . VAL A 1 105 ? -11.730 -6.160 26.727 1.00 93.06 105 VAL A O 1
ATOM 854 N N . ASP A 1 106 ? -12.990 -5.301 25.100 1.00 90.25 106 ASP A N 1
ATOM 855 C CA . ASP A 1 106 ? -12.266 -4.031 25.067 1.00 90.25 106 ASP A CA 1
ATOM 856 C C . ASP A 1 106 ? -12.697 -3.115 26.225 1.00 90.25 106 ASP A C 1
ATOM 858 O O . ASP A 1 106 ? -13.659 -2.351 26.132 1.00 90.25 106 ASP A O 1
ATOM 862 N N . THR A 1 107 ? -11.979 -3.191 27.346 1.00 85.75 107 THR A N 1
ATOM 863 C CA . THR A 1 107 ? -12.230 -2.379 28.547 1.00 85.75 107 THR A CA 1
ATOM 864 C C . THR A 1 107 ? -11.653 -0.962 28.463 1.00 85.75 107 THR A C 1
ATOM 866 O O . THR A 1 107 ? -11.749 -0.206 29.431 1.00 85.75 107 THR A O 1
ATOM 869 N N . GLU A 1 108 ? -11.096 -0.551 27.322 1.00 82.94 108 GLU A N 1
ATOM 870 C CA . GLU A 1 108 ? -10.475 0.770 27.144 1.00 82.94 108 GLU A CA 1
ATOM 871 C C . GLU A 1 108 ? -11.086 1.591 26.001 1.00 82.94 108 GLU A C 1
ATOM 873 O O . GLU A 1 108 ? -11.027 2.824 26.039 1.00 82.94 108 GLU A O 1
ATOM 878 N N . ALA A 1 109 ? -11.697 0.942 25.007 1.00 83.56 109 ALA A N 1
ATOM 879 C CA . ALA A 1 109 ? -12.388 1.611 23.907 1.00 83.56 109 ALA A CA 1
ATOM 880 C C . ALA A 1 109 ? -13.917 1.508 24.005 1.00 83.56 109 ALA A C 1
ATOM 882 O O . ALA A 1 109 ? -14.483 1.321 25.082 1.00 83.56 109 ALA A O 1
ATOM 883 N N . GLY A 1 110 ? -14.594 1.749 22.877 1.00 87.94 110 GLY A N 1
ATOM 884 C CA . GLY A 1 110 ? -16.051 1.704 22.789 1.00 87.94 110 GLY A CA 1
ATOM 885 C C . GLY A 1 110 ? -16.763 2.893 23.432 1.00 87.94 110 GLY A C 1
ATOM 886 O O . GLY A 1 110 ? -17.979 2.841 23.575 1.00 87.94 110 GLY A O 1
ATOM 887 N N . LYS A 1 111 ? -16.054 3.946 23.855 1.00 92.38 111 LYS A N 1
ATOM 888 C CA . LYS A 1 111 ? -16.669 5.092 24.538 1.00 92.38 111 LYS A CA 1
ATOM 889 C C . LYS A 1 111 ? -17.701 5.783 23.638 1.00 92.38 111 LYS A C 1
ATOM 891 O O . LYS A 1 111 ? -17.487 5.903 22.432 1.00 92.38 111 LYS A O 1
ATOM 896 N N . LEU A 1 112 ? -18.810 6.242 24.222 1.00 92.62 112 LEU A N 1
ATOM 897 C CA . LEU A 1 112 ? -19.912 6.838 23.450 1.00 92.62 112 LEU A CA 1
ATOM 898 C C . LEU A 1 112 ? -19.539 8.161 22.765 1.00 92.62 112 LEU A C 1
ATOM 900 O O . LEU A 1 112 ? -20.136 8.514 21.756 1.00 92.62 112 LEU A O 1
ATOM 904 N N . ASP A 1 113 ? -18.546 8.888 23.278 1.00 90.19 113 ASP A N 1
ATOM 905 C CA . ASP A 1 113 ? -18.012 10.092 22.633 1.00 90.19 113 ASP A CA 1
ATOM 906 C C . ASP A 1 113 ? -17.146 9.771 21.404 1.00 90.19 113 ASP A C 1
ATOM 908 O O . ASP A 1 113 ? -17.079 10.577 20.475 1.00 90.19 113 ASP A O 1
ATOM 912 N N . SER A 1 114 ? -16.521 8.589 21.359 1.00 92.56 114 SER A N 1
ATOM 913 C CA . SER A 1 114 ? -15.613 8.176 20.286 1.00 92.56 114 SER A CA 1
ATOM 914 C C . SER A 1 114 ? -16.213 7.182 19.287 1.00 92.56 114 SER A C 1
ATOM 916 O O . SER A 1 114 ? -15.536 6.836 18.318 1.00 92.56 114 SER A O 1
ATOM 918 N N . VAL A 1 115 ? -17.445 6.706 19.492 1.00 95.88 115 VAL A N 1
ATOM 919 C CA . VAL A 1 115 ? -18.089 5.685 18.649 1.00 95.88 115 VAL A CA 1
ATOM 920 C C . VAL A 1 115 ? -19.500 6.101 18.249 1.00 95.88 115 VAL A C 1
ATOM 922 O O . VAL A 1 115 ? -20.301 6.514 19.081 1.00 95.88 115 VAL A O 1
ATOM 925 N N . LEU A 1 116 ? -19.811 5.939 16.965 1.00 97.00 116 LEU A N 1
ATOM 926 C CA . LEU A 1 116 ? -21.127 6.191 16.380 1.00 97.00 116 LEU A CA 1
ATOM 927 C C . LEU A 1 116 ? -21.699 4.910 15.782 1.00 97.00 116 LEU A C 1
ATOM 929 O O . LEU A 1 116 ? -20.960 4.007 15.390 1.00 97.00 116 LEU A O 1
ATOM 933 N N . ILE A 1 117 ? -23.024 4.860 15.684 1.00 97.69 117 ILE A N 1
ATOM 934 C CA . ILE A 1 117 ? -23.765 3.738 15.110 1.00 97.69 117 ILE A CA 1
ATOM 935 C C . ILE A 1 117 ? -23.999 4.011 13.623 1.00 97.69 117 ILE A C 1
ATOM 937 O O . ILE A 1 117 ? -24.511 5.064 13.240 1.00 97.69 117 ILE A O 1
ATOM 941 N N . ASN A 1 118 ? -23.648 3.062 12.767 1.00 96.94 118 ASN A N 1
ATOM 942 C CA . ASN A 1 118 ? -23.926 3.112 11.341 1.00 96.94 118 ASN A CA 1
ATOM 943 C C . ASN A 1 118 ? -25.393 2.747 11.077 1.00 96.94 118 ASN A C 1
ATOM 945 O O . ASN A 1 118 ? -25.736 1.570 10.952 1.00 96.94 118 ASN A O 1
ATOM 949 N N . CYS A 1 119 ? -26.258 3.758 10.962 1.00 96.94 119 CYS A N 1
ATOM 950 C CA . CYS A 1 119 ? -27.693 3.529 10.781 1.00 96.94 119 CYS A CA 1
ATOM 951 C C . CYS A 1 119 ? -28.077 3.004 9.389 1.00 96.94 119 CYS A C 1
ATOM 953 O O . CYS A 1 119 ? -29.230 2.644 9.170 1.00 96.94 119 CYS A O 1
ATOM 955 N N . GLU A 1 120 ? -27.128 2.945 8.450 1.00 95.75 120 GLU A N 1
ATOM 956 C CA . GLU A 1 120 ? -27.314 2.264 7.162 1.00 95.75 120 GLU A CA 1
ATOM 957 C C . GLU A 1 120 ? -27.173 0.738 7.297 1.00 95.75 120 GLU A C 1
ATOM 959 O O . GLU A 1 120 ? -27.622 -0.005 6.428 1.00 95.75 120 GLU A O 1
ATOM 964 N N . LYS A 1 121 ? -26.522 0.264 8.369 1.00 95.62 121 LYS A N 1
ATOM 965 C CA . LYS A 1 121 ? -26.275 -1.162 8.634 1.00 95.62 121 LYS A CA 1
ATOM 966 C C . LYS A 1 121 ? -27.123 -1.706 9.776 1.00 95.62 121 LYS A C 1
ATOM 968 O O . LYS A 1 121 ? -27.572 -2.845 9.710 1.00 95.62 121 LYS A O 1
ATOM 973 N N . LEU A 1 122 ? -27.363 -0.887 10.797 1.00 95.75 122 LEU A N 1
ATOM 974 C CA . LEU A 1 122 ? -28.207 -1.216 11.939 1.00 95.75 122 LEU A CA 1
ATOM 975 C C . LEU A 1 122 ? -29.405 -0.266 11.977 1.00 95.75 122 LEU A C 1
ATOM 977 O O . LEU A 1 122 ? -29.229 0.947 11.964 1.00 95.75 122 LEU A O 1
ATOM 981 N N . ASN A 1 123 ? -30.631 -0.785 12.055 1.00 95.25 123 ASN A N 1
ATOM 982 C CA . ASN A 1 123 ? -31.808 0.081 12.117 1.00 95.25 123 ASN A CA 1
ATOM 983 C C . ASN A 1 123 ? -31.815 0.891 13.424 1.00 95.25 123 ASN A C 1
ATOM 985 O O . ASN A 1 123 ? -31.945 0.308 14.494 1.00 95.25 123 ASN A O 1
ATOM 989 N N . CYS A 1 124 ? -31.723 2.217 13.341 1.00 95.62 124 CYS A N 1
ATOM 990 C CA . CYS A 1 124 ? -31.732 3.108 14.505 1.00 95.62 124 CYS A CA 1
ATOM 991 C C . CYS A 1 124 ? -33.113 3.707 14.827 1.00 95.62 124 CYS A C 1
ATOM 993 O O . CYS A 1 124 ? -33.273 4.343 15.867 1.00 95.62 124 CYS A O 1
ATOM 995 N N . GLU A 1 125 ? -34.099 3.583 13.935 1.00 94.81 125 GLU A N 1
ATOM 996 C CA . GLU A 1 125 ? -35.373 4.301 14.055 1.00 94.81 125 GLU A CA 1
ATOM 997 C C . GLU A 1 125 ? -36.254 3.704 15.161 1.00 94.81 125 GLU A C 1
ATOM 999 O O . GLU A 1 125 ? -36.577 2.516 15.141 1.00 94.81 125 GLU A O 1
ATOM 1004 N N . ASN A 1 126 ? -36.658 4.545 16.122 1.00 93.25 126 ASN A N 1
ATOM 1005 C CA . ASN A 1 126 ? -37.418 4.151 17.317 1.00 93.25 126 ASN A CA 1
ATOM 1006 C C . ASN A 1 126 ? -36.747 3.019 18.118 1.00 93.25 126 ASN A C 1
ATOM 1008 O O . ASN A 1 126 ? -37.429 2.172 18.699 1.00 93.25 126 ASN A O 1
ATOM 1012 N N . LYS A 1 127 ? -35.409 2.984 18.116 1.00 96.31 127 LYS A N 1
ATOM 1013 C CA . LYS A 1 127 ? -34.614 2.012 18.865 1.00 96.31 127 LYS A CA 1
ATOM 1014 C C . LYS A 1 127 ? -33.841 2.683 19.986 1.00 96.31 127 LYS A C 1
ATOM 1016 O O . LYS A 1 127 ? -33.368 3.813 19.856 1.00 96.31 127 LYS A O 1
ATOM 1021 N N . LYS A 1 128 ? -33.644 1.922 21.058 1.00 97.38 128 LYS A N 1
ATOM 1022 C CA . LYS A 1 128 ? -32.711 2.260 22.131 1.00 97.38 128 LYS A CA 1
ATOM 1023 C C . LYS A 1 128 ? -31.488 1.364 22.058 1.00 97.38 128 LYS A C 1
ATOM 1025 O O . LYS A 1 128 ? -31.540 0.263 21.511 1.00 97.38 128 LYS A O 1
ATOM 1030 N N . PHE A 1 129 ? -30.400 1.816 22.656 1.00 97.56 129 PHE A N 1
ATOM 1031 C CA . PHE A 1 129 ? -29.216 1.005 22.867 1.00 97.56 129 PHE A CA 1
ATOM 1032 C C . PHE A 1 129 ? -28.901 0.934 24.354 1.00 97.56 129 PHE A C 1
ATOM 1034 O O . PHE A 1 129 ? -28.874 1.957 25.042 1.00 97.56 129 PHE A O 1
ATOM 1041 N N . ARG A 1 130 ? -28.637 -0.271 24.846 1.00 97.00 130 ARG A N 1
ATOM 1042 C CA . ARG A 1 130 ? -28.213 -0.502 26.220 1.00 97.00 130 ARG A CA 1
ATOM 1043 C C . ARG A 1 130 ? -26.709 -0.308 26.345 1.00 97.00 130 ARG A C 1
ATOM 1045 O O . ARG A 1 130 ? -25.924 -1.091 25.811 1.00 97.00 130 ARG A O 1
ATOM 1052 N N . ILE A 1 131 ? -26.314 0.769 27.011 1.00 95.31 131 ILE A N 1
ATOM 1053 C CA . ILE A 1 131 ? -24.909 1.141 27.199 1.00 95.31 131 ILE A CA 1
ATOM 1054 C C . ILE A 1 131 ? -24.390 0.613 28.530 1.00 95.31 131 ILE A C 1
ATOM 1056 O O . ILE A 1 131 ? -25.170 0.318 29.434 1.00 95.31 131 ILE A O 1
ATOM 1060 N N . TYR A 1 132 ? -23.069 0.523 28.662 1.00 95.00 132 TYR A N 1
ATOM 1061 C CA . TYR A 1 132 ? -22.414 0.196 29.922 1.00 95.00 132 TYR A CA 1
ATOM 1062 C C . TYR A 1 132 ? -21.789 1.455 30.533 1.00 95.00 132 TYR A C 1
ATOM 1064 O O . TYR A 1 132 ? -20.814 2.002 30.007 1.00 95.00 132 TYR A O 1
ATOM 1072 N N . GLN A 1 133 ? -22.367 1.944 31.630 1.00 93.19 133 GLN A N 1
ATOM 1073 C CA . GLN A 1 133 ? -21.902 3.124 32.353 1.00 93.19 133 GLN A CA 1
ATOM 1074 C C . GLN A 1 133 ? -20.837 2.716 33.375 1.00 93.19 133 GLN A C 1
ATOM 1076 O O . GLN A 1 133 ? -21.103 1.985 34.328 1.00 93.19 133 GLN A O 1
ATOM 1081 N N . THR A 1 134 ? -19.618 3.214 33.185 1.00 90.06 134 THR A N 1
ATOM 1082 C CA . THR A 1 134 ? -18.493 2.973 34.100 1.00 90.06 134 THR A CA 1
ATOM 1083 C C . THR A 1 134 ? -18.382 4.026 35.188 1.00 90.06 134 THR A C 1
ATOM 1085 O O . THR A 1 134 ? -18.197 3.671 36.349 1.00 90.06 134 THR A O 1
ATOM 1088 N N . LYS A 1 135 ? -18.564 5.300 34.832 1.00 89.75 135 LYS A N 1
ATOM 1089 C CA . LYS A 1 135 ? -18.619 6.410 35.784 1.00 89.75 135 LYS A CA 1
ATOM 1090 C C . LYS A 1 135 ? -19.870 7.237 35.560 1.00 89.75 135 LYS A C 1
ATOM 1092 O O . LYS A 1 135 ? -20.224 7.468 34.404 1.00 89.75 135 LYS A O 1
ATOM 1097 N N . ASP A 1 136 ? -20.494 7.671 36.646 1.00 89.31 136 ASP A N 1
ATOM 1098 C CA . ASP A 1 136 ? -21.596 8.628 36.605 1.00 89.31 136 ASP A CA 1
ATOM 1099 C C . ASP A 1 136 ? -21.099 10.045 36.258 1.00 89.31 136 ASP A C 1
ATOM 1101 O O . ASP A 1 136 ? -19.902 10.304 36.090 1.00 89.31 136 ASP A O 1
ATOM 1105 N N . GLU A 1 137 ? -22.036 10.976 36.132 1.00 88.38 137 GLU A N 1
ATOM 1106 C CA . GLU A 1 137 ? -21.781 12.382 35.837 1.00 88.38 137 GLU A CA 1
ATOM 1107 C C . GLU A 1 137 ? -20.993 13.129 36.931 1.00 88.38 137 GLU A C 1
ATOM 1109 O O . GLU A 1 137 ? -20.408 14.179 36.665 1.00 88.38 137 GLU A O 1
ATOM 1114 N N . ASN A 1 138 ? -20.914 12.566 38.139 1.00 85.31 138 ASN A N 1
ATOM 1115 C CA . ASN A 1 138 ? -20.116 13.074 39.257 1.00 85.31 138 ASN A CA 1
ATOM 1116 C C . ASN A 1 138 ? -18.727 12.406 39.332 1.00 85.31 138 ASN A C 1
ATOM 1118 O O . ASN A 1 138 ? -17.914 12.763 40.187 1.00 85.31 138 ASN A O 1
ATOM 1122 N N . TRP A 1 139 ? -18.429 11.490 38.400 1.00 84.38 139 TRP A N 1
ATOM 1123 C CA . TRP A 1 139 ? -17.240 10.633 38.320 1.00 84.38 139 TRP A CA 1
ATOM 1124 C C . TRP A 1 139 ? -17.129 9.538 39.389 1.00 84.38 139 TRP A C 1
ATOM 1126 O O . TRP A 1 139 ? -16.056 8.932 39.537 1.00 84.38 139 TRP A O 1
ATOM 1136 N N . ASN A 1 140 ? -18.233 9.223 40.065 1.00 87.62 140 ASN A N 1
ATOM 1137 C CA . ASN A 1 140 ? -18.323 8.043 40.912 1.00 87.62 140 ASN A CA 1
ATOM 1138 C C . ASN A 1 140 ? -18.422 6.786 40.054 1.00 87.62 140 ASN A C 1
ATOM 1140 O O . ASN A 1 140 ? -18.999 6.775 38.965 1.00 87.62 140 ASN A O 1
ATOM 1144 N N . ASP A 1 141 ? -17.872 5.705 40.575 1.00 87.25 141 ASP A N 1
ATOM 1145 C CA . ASP A 1 141 ? -17.925 4.397 39.946 1.00 87.25 141 ASP A CA 1
ATOM 1146 C C . ASP A 1 141 ? -19.347 3.817 40.027 1.00 87.25 141 ASP A C 1
ATOM 1148 O O . ASP A 1 141 ? -19.892 3.681 41.122 1.00 87.25 141 ASP A O 1
ATOM 1152 N N . SER A 1 142 ? -19.955 3.474 38.881 1.00 85.50 142 SER A N 1
ATOM 1153 C CA . SER A 1 142 ? -21.351 2.991 38.837 1.00 85.50 142 SER A CA 1
ATOM 1154 C C . SER A 1 142 ? -21.541 1.589 38.254 1.00 85.50 142 SER A C 1
ATOM 1156 O O . SER A 1 142 ? -22.477 0.916 38.677 1.00 85.50 142 SER A O 1
ATOM 1158 N N . TYR A 1 143 ? -20.726 1.166 37.282 1.00 88.00 143 TYR A N 1
ATOM 1159 C CA . TYR A 1 143 ? -20.748 -0.176 36.660 1.00 88.00 143 TYR A CA 1
ATOM 1160 C C . TYR A 1 143 ? -22.149 -0.753 36.368 1.00 88.00 143 TYR A C 1
ATOM 1162 O O . TYR A 1 143 ? -22.447 -1.895 36.723 1.00 88.00 143 TYR A O 1
ATOM 1170 N N . LYS A 1 144 ? -23.024 0.030 35.727 1.00 91.19 144 LYS A N 1
ATOM 1171 C CA . LYS A 1 144 ? -24.417 -0.362 35.447 1.00 91.19 144 LYS A CA 1
ATOM 1172 C C . LYS A 1 144 ? -24.766 -0.260 33.971 1.00 91.19 144 LYS A C 1
ATOM 1174 O O . LYS A 1 144 ? -24.132 0.478 33.220 1.00 91.19 144 LYS A O 1
ATOM 1179 N N . TYR A 1 145 ? -25.820 -0.963 33.580 1.00 94.31 145 TYR A N 1
ATOM 1180 C CA . TYR A 1 145 ? -26.421 -0.812 32.262 1.00 94.31 145 TYR A CA 1
ATOM 1181 C C . TYR A 1 145 ? -27.537 0.230 32.289 1.00 94.31 145 TYR A C 1
ATOM 1183 O O . TYR A 1 145 ? -28.273 0.322 33.273 1.00 94.31 145 TYR A O 1
ATOM 1191 N N . ASP A 1 146 ? -27.663 0.994 31.209 1.00 94.88 146 ASP A N 1
ATOM 1192 C CA . ASP A 1 146 ? -28.736 1.972 31.023 1.00 94.88 146 ASP A CA 1
ATOM 1193 C C . ASP A 1 146 ? -29.215 1.959 29.568 1.00 94.88 146 ASP A C 1
ATOM 1195 O O . ASP A 1 146 ? -28.403 1.893 28.642 1.00 94.88 146 ASP A O 1
ATOM 1199 N N . ASP A 1 147 ? -30.526 2.027 29.362 1.00 96.62 147 ASP A N 1
ATOM 1200 C CA . ASP A 1 147 ? -31.135 1.991 28.032 1.00 96.62 147 ASP A CA 1
ATOM 1201 C C . ASP A 1 147 ? -31.279 3.432 27.515 1.00 96.62 147 ASP A C 1
ATOM 1203 O O . ASP A 1 147 ? -31.948 4.271 28.125 1.00 96.62 147 ASP A O 1
ATOM 1207 N N . ARG A 1 148 ? -30.644 3.750 26.382 1.00 95.81 148 ARG A N 1
ATOM 1208 C CA . ARG A 1 148 ? -30.535 5.124 25.866 1.00 95.81 148 ARG A CA 1
ATOM 1209 C C . ARG A 1 148 ? -31.143 5.260 24.480 1.00 95.81 148 ARG A C 1
ATOM 1211 O O . ARG A 1 148 ? -30.956 4.398 23.628 1.00 95.81 148 ARG A O 1
ATOM 1218 N N . GLU A 1 149 ? -31.831 6.372 24.246 1.00 96.19 149 GLU A N 1
ATOM 1219 C CA . GLU A 1 149 ? -32.341 6.719 22.918 1.00 96.19 149 GLU A CA 1
ATOM 1220 C C . GLU A 1 149 ? -31.192 6.958 21.934 1.00 96.19 149 GLU A C 1
ATOM 1222 O O . GLU A 1 149 ? -30.177 7.574 22.278 1.00 96.19 149 GLU A O 1
ATOM 1227 N N . ILE A 1 150 ? -31.374 6.505 20.694 1.00 96.69 150 ILE A N 1
ATOM 1228 C CA . ILE A 1 150 ? -30.432 6.760 19.605 1.00 96.69 150 ILE A CA 1
ATOM 1229 C C . ILE A 1 150 ? -30.867 8.033 18.876 1.00 96.69 150 ILE A C 1
ATOM 1231 O O . ILE A 1 150 ? -31.920 8.081 18.242 1.00 96.69 150 ILE A O 1
ATOM 1235 N N . THR A 1 151 ? -30.037 9.074 18.923 1.00 96.50 151 THR A N 1
ATOM 1236 C CA . THR A 1 151 ? -30.277 10.302 18.156 1.00 96.50 151 THR A CA 1
ATOM 1237 C C . THR A 1 151 ? -29.750 10.126 16.740 1.00 96.50 151 THR A C 1
ATOM 1239 O O . THR A 1 151 ? -28.550 9.946 16.537 1.00 96.50 151 THR A O 1
ATOM 1242 N N . ILE A 1 152 ? -30.633 10.203 15.745 1.00 97.12 152 ILE A N 1
ATOM 1243 C CA . ILE A 1 152 ? -30.254 10.052 14.337 1.00 97.12 152 ILE A CA 1
ATOM 1244 C C . ILE A 1 152 ? -29.793 11.397 13.772 1.00 97.12 152 ILE A C 1
ATOM 1246 O O . ILE A 1 152 ? -30.509 12.397 13.822 1.00 97.12 152 ILE A O 1
ATOM 1250 N N . LYS A 1 153 ? -28.604 11.405 13.174 1.00 96.19 153 LYS A N 1
ATOM 1251 C CA . LYS A 1 153 ? -28.010 12.536 12.456 1.00 96.19 153 LYS A CA 1
ATOM 1252 C C . LYS A 1 153 ? -27.634 12.115 11.033 1.00 96.19 153 LYS A C 1
ATOM 1254 O O . LYS A 1 153 ? -27.729 10.944 10.665 1.00 96.19 153 LYS A O 1
ATOM 1259 N N . LYS A 1 154 ? -27.242 13.084 10.204 1.00 95.69 154 LYS A N 1
ATOM 1260 C CA . LYS A 1 154 ? -26.838 12.858 8.809 1.00 95.69 154 LYS A CA 1
ATOM 1261 C C . LYS A 1 154 ? -25.419 13.348 8.566 1.00 95.69 154 LYS A C 1
ATOM 1263 O O . LYS A 1 154 ? -25.046 14.433 9.004 1.00 95.69 154 LYS A O 1
ATOM 1268 N N . LEU A 1 155 ? -24.650 12.543 7.847 1.00 93.44 155 LEU A N 1
ATOM 1269 C CA . LEU A 1 155 ? -23.345 12.912 7.317 1.00 93.44 155 LEU A CA 1
ATOM 1270 C C . LEU A 1 155 ? -23.495 13.898 6.142 1.00 93.44 155 LEU A C 1
ATOM 1272 O O . LEU A 1 155 ? -24.555 13.941 5.512 1.00 93.44 155 LEU A O 1
ATOM 1276 N N . PRO A 1 156 ? -22.431 14.637 5.767 1.00 91.06 156 PRO A N 1
ATOM 1277 C CA . PRO A 1 156 ? -22.447 15.525 4.598 1.00 91.06 156 PRO A CA 1
ATOM 1278 C C . PRO A 1 156 ? -22.812 14.825 3.279 1.00 91.06 156 PRO A C 1
ATOM 1280 O O . PRO A 1 156 ? -23.347 15.453 2.373 1.00 91.06 156 PRO A O 1
ATOM 1283 N N . ASN A 1 157 ? -22.550 13.519 3.177 1.00 89.62 157 ASN A N 1
ATOM 1284 C CA . ASN A 1 157 ? -22.905 12.687 2.024 1.00 89.62 157 ASN A CA 1
ATOM 1285 C C . ASN A 1 157 ? -24.355 12.152 2.063 1.00 89.62 157 ASN A C 1
ATOM 1287 O O . ASN A 1 157 ? -24.726 11.350 1.211 1.00 89.62 157 ASN A O 1
ATOM 1291 N N . GLY A 1 158 ? -25.161 12.548 3.054 1.00 91.81 158 GLY A N 1
ATOM 1292 C CA . GLY A 1 158 ? -26.56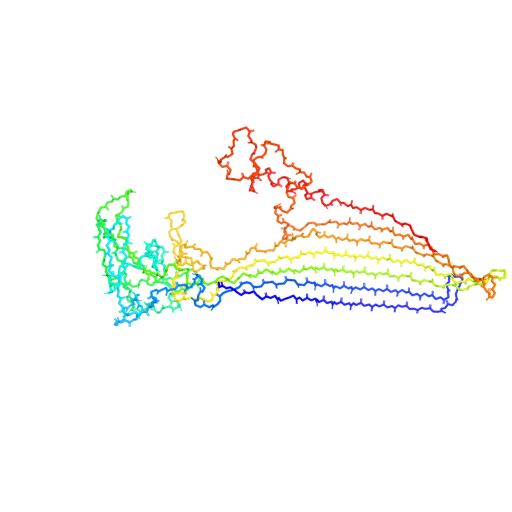8 12.166 3.202 1.00 91.81 158 GLY A CA 1
ATOM 1293 C C . GLY A 1 158 ? -26.833 10.887 4.003 1.00 91.81 158 GLY A C 1
ATOM 1294 O O . GLY A 1 158 ? -27.977 10.684 4.413 1.00 91.81 158 GLY A O 1
ATOM 1295 N N . LYS A 1 159 ? -25.811 10.062 4.279 1.00 94.62 159 LYS A N 1
ATOM 1296 C CA . LYS A 1 159 ? -25.954 8.816 5.058 1.00 94.62 159 LYS A CA 1
ATOM 1297 C C . LYS A 1 159 ? -26.326 9.101 6.514 1.00 94.62 159 LYS A C 1
ATOM 1299 O O . LYS A 1 159 ? -25.831 10.068 7.104 1.00 94.62 159 LYS A O 1
ATOM 1304 N N . LYS A 1 160 ? -27.180 8.263 7.101 1.00 96.56 160 LYS A N 1
ATOM 1305 C CA . LYS A 1 160 ? -27.634 8.393 8.490 1.00 96.56 160 LYS A CA 1
ATOM 1306 C C . LYS A 1 160 ? -26.663 7.713 9.457 1.00 96.56 160 LYS A C 1
ATOM 1308 O O . LYS A 1 160 ? -26.116 6.651 9.175 1.00 96.56 160 LYS A O 1
ATOM 1313 N N . TYR A 1 161 ? -26.501 8.301 10.635 1.00 97.12 161 TYR A N 1
ATOM 1314 C CA . TYR A 1 161 ? -25.774 7.693 11.746 1.00 97.12 161 TYR A CA 1
ATOM 1315 C C . TYR A 1 161 ? -26.451 7.996 13.080 1.00 97.12 161 TYR A C 1
ATOM 1317 O O . TYR A 1 161 ? -27.199 8.966 13.201 1.00 97.12 161 TYR A O 1
ATOM 1325 N N . GLY A 1 162 ? -26.201 7.141 14.063 1.00 96.88 162 GLY A N 1
ATOM 1326 C CA . GLY A 1 162 ? -26.788 7.194 15.390 1.00 96.88 162 GLY A CA 1
ATOM 1327 C C . GLY A 1 162 ? -25.753 7.648 16.402 1.00 96.88 162 GLY A C 1
ATOM 1328 O O . GLY A 1 162 ? -24.608 7.196 16.382 1.00 96.88 162 GLY A O 1
ATOM 1329 N N . GLU A 1 163 ? -26.166 8.540 17.288 1.00 96.19 163 GLU A N 1
ATOM 1330 C CA . GLU A 1 163 ? -25.353 9.073 18.373 1.00 96.19 163 GLU A CA 1
ATOM 1331 C C . GLU A 1 163 ? -26.115 8.933 19.688 1.00 96.19 163 GLU A C 1
ATOM 1333 O O . GLU A 1 163 ? -27.319 9.190 19.751 1.00 96.19 163 GLU A O 1
ATOM 1338 N N . ILE A 1 164 ? -25.409 8.533 20.743 1.00 95.44 164 ILE A N 1
ATOM 1339 C CA . ILE A 1 164 ? -25.966 8.435 22.091 1.00 95.44 164 ILE A CA 1
ATOM 1340 C C . ILE A 1 164 ? -25.296 9.503 22.943 1.00 95.44 164 ILE A C 1
ATOM 1342 O O . ILE A 1 164 ? -24.083 9.487 23.134 1.00 95.44 164 ILE A O 1
ATOM 1346 N N . SER A 1 165 ? -26.089 10.441 23.455 1.00 91.38 165 SER A N 1
ATOM 1347 C CA . SER A 1 165 ? -25.568 11.535 24.272 1.00 91.38 165 SER A CA 1
ATOM 1348 C C . SER A 1 165 ? -25.161 11.056 25.663 1.00 91.38 165 SER A C 1
ATOM 1350 O O . SER A 1 165 ? -25.924 10.360 26.345 1.00 91.38 165 SER A O 1
ATOM 1352 N N . LEU A 1 166 ? -23.982 11.502 26.094 1.00 91.75 166 LEU A N 1
ATOM 1353 C CA . LEU A 1 166 ? -23.521 11.382 27.473 1.00 91.75 166 LEU A CA 1
ATOM 1354 C C . LEU A 1 166 ? -24.364 12.273 28.393 1.00 91.75 166 LEU A C 1
ATOM 1356 O O . LEU A 1 166 ? -24.732 13.388 28.019 1.00 91.75 166 LEU A O 1
ATOM 1360 N N . LYS A 1 167 ? -24.653 11.792 29.601 1.00 90.50 167 LYS A N 1
ATOM 1361 C CA . LYS A 1 167 ? -25.200 12.614 30.686 1.00 90.50 167 LYS A CA 1
ATOM 1362 C C . LYS A 1 167 ? -24.144 13.598 31.185 1.00 90.50 167 LYS A C 1
ATOM 1364 O O . LYS A 1 167 ? -22.985 13.232 31.397 1.00 90.50 167 LYS A O 1
ATOM 1369 N N . GLU A 1 168 ? -24.568 14.841 31.371 1.00 87.69 168 GLU A N 1
ATOM 1370 C CA . GLU A 1 168 ? -23.756 15.918 31.934 1.00 87.69 168 GLU A CA 1
ATOM 1371 C C . GLU A 1 168 ? -24.158 16.147 33.393 1.00 87.69 168 GLU A C 1
ATOM 1373 O O . GLU A 1 168 ? -25.342 16.110 33.733 1.00 87.69 168 GLU A O 1
ATOM 1378 N N . GLY A 1 169 ? -23.163 16.357 34.251 1.00 83.00 169 GLY A N 1
ATOM 1379 C CA . GLY A 1 169 ? -23.346 16.644 35.668 1.00 83.00 169 GLY A CA 1
ATOM 1380 C C . GLY A 1 169 ? -23.447 18.138 35.938 1.00 83.00 169 GLY A C 1
ATOM 1381 O O . GLY A 1 169 ? -23.545 18.960 35.028 1.00 83.00 169 GLY A O 1
ATOM 1382 N N . THR A 1 170 ? -23.399 18.503 37.215 1.00 78.31 170 THR A N 1
ATOM 1383 C CA . THR A 1 170 ? -23.457 19.905 37.663 1.00 78.31 170 THR A CA 1
ATOM 1384 C C . THR A 1 170 ? -22.076 20.505 37.934 1.00 78.31 170 THR A C 1
ATOM 1386 O O . THR A 1 170 ? -21.908 21.724 37.883 1.00 78.31 170 THR A O 1
ATOM 1389 N N . GLU A 1 171 ? -21.070 19.670 38.194 1.00 78.75 171 GLU A N 1
ATOM 1390 C CA . GLU A 1 171 ? -19.705 20.101 38.494 1.00 78.75 171 GLU A CA 1
ATOM 1391 C C . GLU A 1 171 ? -18.884 20.360 37.226 1.00 78.75 171 GLU A C 1
ATOM 1393 O O . GLU A 1 171 ? -19.001 19.645 36.231 1.00 78.75 171 GLU A O 1
ATOM 1398 N N . ARG A 1 172 ? -18.000 21.366 37.275 1.00 79.44 172 ARG A N 1
ATOM 1399 C CA . ARG A 1 172 ? -17.084 21.696 36.175 1.00 79.44 172 ARG A CA 1
ATOM 1400 C C . ARG A 1 172 ? -15.669 21.192 36.442 1.00 79.44 172 ARG A C 1
ATOM 1402 O O . ARG A 1 172 ? -15.149 21.343 37.543 1.00 79.44 172 ARG A O 1
ATOM 1409 N N . PHE A 1 173 ? -15.016 20.679 35.407 1.00 72.12 173 PHE A N 1
ATOM 1410 C CA . PHE A 1 173 ? -13.603 20.320 35.391 1.00 72.12 173 PHE A CA 1
ATOM 1411 C C . PHE A 1 173 ? -12.940 20.927 34.149 1.00 72.12 173 PHE A C 1
ATOM 1413 O O . PHE A 1 173 ? -13.449 20.786 33.042 1.00 72.12 173 PHE A O 1
ATOM 1420 N N . LEU A 1 174 ? -11.828 21.654 34.330 1.00 74.44 174 LEU A N 1
ATOM 1421 C CA . LEU A 1 174 ? -11.128 22.385 33.254 1.00 74.44 174 LEU A CA 1
ATOM 1422 C C . LEU A 1 174 ? -12.040 23.304 32.404 1.00 74.44 174 LEU A C 1
ATOM 1424 O O . LEU A 1 174 ? -11.782 23.537 31.228 1.00 74.44 174 LEU A O 1
ATOM 1428 N N . GLY A 1 175 ? -13.097 23.855 33.011 1.00 75.00 175 GLY A N 1
ATOM 1429 C CA . GLY A 1 175 ? -14.043 24.771 32.358 1.00 75.00 175 GLY A CA 1
ATOM 1430 C C . GLY A 1 175 ? -15.264 24.101 31.713 1.00 75.00 175 GLY A C 1
ATOM 1431 O O . GLY A 1 175 ? -16.254 24.792 31.460 1.00 75.00 175 GLY A O 1
ATOM 1432 N N . GLU A 1 176 ? -15.255 22.778 31.543 1.00 76.75 176 GLU A N 1
ATOM 1433 C CA . GLU A 1 176 ? -16.364 21.991 30.984 1.00 76.75 176 GLU A CA 1
ATOM 1434 C C . GLU A 1 176 ? -17.141 21.256 32.080 1.00 76.75 176 GLU A C 1
ATOM 1436 O O . GLU A 1 176 ? -16.595 20.970 33.143 1.00 76.75 176 GLU A O 1
ATOM 1441 N N . LEU A 1 177 ? -18.427 20.963 31.857 1.00 82.25 177 LEU A N 1
ATOM 1442 C CA . LEU A 1 177 ? -19.194 20.123 32.782 1.00 82.25 177 LEU A CA 1
ATOM 1443 C C . LEU A 1 177 ? -18.649 18.694 32.755 1.00 82.25 177 LEU A C 1
ATOM 1445 O O . LEU A 1 177 ? -18.336 18.164 31.687 1.00 82.25 177 LEU A O 1
ATOM 1449 N N . LYS A 1 178 ? -18.555 18.065 33.929 1.00 84.56 178 LYS A N 1
ATOM 1450 C CA . LYS A 1 178 ? -18.229 16.644 34.027 1.00 84.56 178 LYS A CA 1
ATOM 1451 C C . LYS A 1 178 ? -19.274 15.841 33.257 1.00 84.56 178 LYS A C 1
ATOM 1453 O O . LYS A 1 178 ? -20.477 16.050 33.403 1.00 84.56 178 LYS A O 1
ATOM 1458 N N . LYS A 1 179 ? -18.793 14.922 32.427 1.00 88.38 179 LYS A N 1
ATOM 1459 C CA . LYS A 1 179 ? -19.618 13.978 31.673 1.00 88.38 179 LYS A CA 1
ATOM 1460 C C . LYS A 1 179 ? -19.417 12.584 32.231 1.00 88.38 179 LYS A C 1
ATOM 1462 O O . LYS A 1 179 ? -18.316 12.252 32.681 1.00 88.38 179 LYS A O 1
ATOM 1467 N N . GLU A 1 180 ? -20.478 11.789 32.185 1.00 92.06 180 GLU A N 1
ATOM 1468 C CA . GLU A 1 180 ? -20.400 10.364 32.490 1.00 92.06 180 GLU A CA 1
ATOM 1469 C C . GLU A 1 180 ? -19.399 9.658 31.559 1.00 92.06 180 GLU A C 1
ATOM 1471 O O . GLU A 1 180 ? -19.099 10.129 30.458 1.00 92.06 180 GLU A O 1
ATOM 1476 N N . ILE A 1 181 ? -18.920 8.483 31.970 1.00 90.38 181 ILE A N 1
ATOM 1477 C CA . ILE A 1 181 ? -18.141 7.608 31.089 1.00 90.38 181 ILE A CA 1
ATOM 1478 C C . ILE A 1 181 ? -18.965 6.363 30.807 1.00 90.38 181 ILE A C 1
ATOM 1480 O O . ILE A 1 181 ? -19.012 5.435 31.622 1.00 90.38 181 ILE A O 1
ATOM 1484 N N . ALA A 1 182 ? -19.565 6.333 29.623 1.00 93.38 182 ALA A N 1
ATOM 1485 C CA . ALA A 1 182 ? -20.328 5.211 29.100 1.00 93.38 182 ALA A CA 1
ATOM 1486 C C . ALA A 1 182 ? -19.683 4.647 27.828 1.00 93.38 182 ALA A C 1
ATOM 1488 O O . ALA A 1 182 ? -18.973 5.354 27.106 1.00 93.38 182 ALA A O 1
ATOM 1489 N N . ARG A 1 183 ? -19.913 3.357 27.566 1.00 93.81 183 ARG A N 1
ATOM 1490 C CA . ARG A 1 183 ? -19.306 2.642 26.438 1.00 93.81 183 ARG A CA 1
ATOM 1491 C C . ARG A 1 183 ? -20.164 1.499 25.904 1.00 93.81 183 ARG A C 1
ATOM 1493 O O . ARG A 1 183 ? -21.017 0.962 26.610 1.00 93.81 183 ARG A O 1
ATOM 1500 N N . PHE A 1 184 ? -19.854 1.092 24.682 1.00 95.69 184 PHE A N 1
ATOM 1501 C CA . PHE A 1 184 ? -20.177 -0.211 24.120 1.00 95.69 184 PHE A CA 1
ATOM 1502 C C . PHE A 1 184 ? -19.128 -1.240 24.563 1.00 95.69 184 PHE A C 1
ATOM 1504 O O . PHE A 1 184 ? -17.935 -0.935 24.604 1.00 95.69 184 PHE A O 1
ATOM 1511 N N . LEU A 1 185 ? -19.558 -2.461 24.884 1.00 94.94 185 LEU A N 1
ATOM 1512 C CA . LEU A 1 185 ? -18.657 -3.563 25.231 1.00 94.94 185 LEU A CA 1
ATOM 1513 C C . LEU A 1 185 ? -18.397 -4.417 23.989 1.00 94.94 185 LEU A C 1
ATOM 1515 O O . LEU A 1 185 ? -19.153 -5.337 23.694 1.00 94.94 185 LEU A O 1
ATOM 1519 N N . PHE A 1 186 ? -17.347 -4.091 23.240 1.00 95.94 186 PHE A N 1
ATOM 1520 C CA . PHE A 1 186 ? -16.946 -4.855 22.056 1.00 95.94 186 PHE A CA 1
ATOM 1521 C C . PHE A 1 186 ? -15.936 -5.954 22.396 1.00 95.94 186 PHE A C 1
ATOM 1523 O O . PHE A 1 186 ? -15.247 -5.862 23.418 1.00 95.94 186 PHE A O 1
ATOM 1530 N N . PRO A 1 187 ? -15.785 -6.974 21.531 1.00 95.50 187 PRO A N 1
ATOM 1531 C CA . PRO A 1 187 ? -14.621 -7.846 21.580 1.00 95.50 187 PRO A CA 1
ATOM 1532 C C . PRO A 1 187 ? -13.331 -7.028 21.534 1.00 95.50 187 PRO A C 1
ATOM 1534 O O . PRO A 1 187 ? -13.284 -5.954 20.937 1.00 95.50 187 PRO A O 1
ATOM 1537 N N . LYS A 1 188 ? -12.257 -7.553 22.126 1.00 93.94 188 LYS A N 1
ATOM 1538 C CA . LYS A 1 188 ? -10.950 -6.877 22.120 1.00 93.94 188 LYS A CA 1
ATOM 1539 C C . LYS A 1 188 ? -10.343 -6.710 20.718 1.00 93.94 188 LYS A C 1
ATOM 1541 O O . LYS A 1 188 ? -9.437 -5.901 20.533 1.00 93.94 188 LYS A O 1
ATOM 1546 N N . SER A 1 189 ? -10.801 -7.492 19.743 1.00 94.38 189 SER A N 1
ATOM 1547 C CA . SER A 1 189 ? -10.331 -7.441 18.359 1.00 94.38 189 SER A CA 1
ATOM 1548 C C . SER A 1 189 ? -10.978 -6.305 17.555 1.00 94.38 189 SER A C 1
ATOM 1550 O O . SER A 1 189 ? -12.043 -5.791 17.900 1.00 94.38 189 SER A O 1
ATOM 1552 N N . SER A 1 190 ? -10.349 -5.928 16.441 1.00 94.31 190 SER A N 1
ATOM 1553 C CA . SER A 1 190 ? -10.816 -4.849 15.561 1.00 94.31 190 SER A CA 1
ATOM 1554 C C . SER A 1 190 ? -12.159 -5.128 14.882 1.00 94.31 190 SER A C 1
ATOM 1556 O O . SER A 1 190 ? -12.819 -4.192 14.440 1.00 94.31 190 SER A O 1
ATOM 1558 N N . GLY A 1 191 ? -12.563 -6.396 14.795 1.00 94.88 191 GLY A N 1
ATOM 1559 C CA . GLY A 1 191 ? -13.772 -6.857 14.115 1.00 94.88 191 GLY A CA 1
ATOM 1560 C C . GLY A 1 191 ? -13.638 -6.987 12.612 1.00 94.88 191 GLY A C 1
ATOM 1561 O O . GLY A 1 191 ? -14.639 -7.127 11.926 1.00 94.88 191 GLY A O 1
ATOM 1562 N N . TYR A 1 192 ? -12.425 -6.953 12.081 1.00 95.12 192 TYR A N 1
ATOM 1563 C CA . TYR A 1 192 ? -12.154 -7.214 10.674 1.00 95.12 192 TYR A CA 1
ATOM 1564 C C . TYR A 1 192 ? -10.733 -7.746 10.527 1.00 95.12 192 TYR A C 1
ATOM 1566 O O . TYR A 1 192 ? -9.864 -7.484 11.361 1.00 95.12 192 TYR A O 1
ATOM 1574 N N . SER A 1 193 ? -10.504 -8.501 9.463 1.00 94.56 193 SER A N 1
ATOM 1575 C CA . SER A 1 193 ? -9.165 -8.898 9.034 1.00 94.56 193 SER A CA 1
ATOM 1576 C C . SER A 1 193 ? -8.694 -7.986 7.910 1.00 94.56 193 SER A C 1
ATOM 1578 O O . SER A 1 193 ? -9.499 -7.337 7.246 1.00 94.56 193 SER A O 1
ATOM 1580 N N . GLU A 1 194 ? -7.386 -7.898 7.725 1.00 92.00 194 GLU A N 1
ATOM 1581 C CA . GLU A 1 194 ? -6.786 -7.053 6.700 1.00 92.00 194 GLU A CA 1
ATOM 1582 C C . GLU A 1 194 ? -6.315 -7.929 5.540 1.00 92.00 194 GLU A C 1
ATOM 1584 O O . GLU A 1 194 ? -5.504 -8.834 5.737 1.00 92.00 194 GLU A O 1
ATOM 1589 N N . ASP A 1 195 ? -6.832 -7.649 4.348 1.00 93.62 195 ASP A N 1
ATOM 1590 C CA . ASP A 1 195 ? -6.348 -8.228 3.103 1.00 93.62 195 ASP A CA 1
ATOM 1591 C C . ASP A 1 195 ? -5.291 -7.280 2.540 1.00 93.62 195 ASP A C 1
ATOM 1593 O O . ASP A 1 195 ? -5.612 -6.168 2.115 1.00 93.62 195 ASP A O 1
ATOM 1597 N N . SER A 1 196 ? -4.026 -7.694 2.572 1.00 94.31 196 SER A N 1
ATOM 1598 C CA . SER A 1 196 ? -2.905 -6.925 2.037 1.00 94.31 196 SER A CA 1
ATOM 1599 C C . SER A 1 196 ? -2.568 -7.396 0.631 1.00 94.31 196 SER A C 1
ATOM 1601 O O . SER A 1 196 ? -2.214 -8.556 0.417 1.00 94.31 196 SER A O 1
ATOM 1603 N N . VAL A 1 197 ? -2.644 -6.481 -0.331 1.00 94.56 197 VAL A N 1
ATOM 1604 C CA . VAL A 1 197 ? -2.285 -6.735 -1.725 1.00 94.56 197 VAL A CA 1
ATOM 1605 C C . VAL A 1 197 ? -0.984 -6.020 -2.044 1.00 94.56 197 VAL A C 1
ATOM 1607 O O . VAL A 1 197 ? -0.849 -4.813 -1.839 1.00 94.56 197 VAL A O 1
ATOM 1610 N N . ASN A 1 198 ? -0.028 -6.767 -2.590 1.00 94.00 198 ASN A N 1
ATOM 1611 C CA . ASN A 1 198 ? 1.195 -6.231 -3.170 1.00 94.00 198 ASN A CA 1
ATOM 1612 C C . ASN A 1 198 ? 1.249 -6.633 -4.643 1.00 94.00 198 ASN A C 1
ATOM 1614 O O . ASN A 1 198 ? 1.396 -7.814 -4.959 1.00 94.00 198 ASN A O 1
ATOM 1618 N N . ASP A 1 199 ? 1.093 -5.656 -5.531 1.00 95.25 199 ASP A N 1
ATOM 1619 C CA . ASP A 1 199 ? 0.988 -5.859 -6.972 1.00 95.25 199 ASP A CA 1
ATOM 1620 C C . ASP A 1 199 ? 2.113 -5.119 -7.697 1.00 95.25 199 ASP A C 1
ATOM 1622 O O . ASP A 1 199 ? 2.278 -3.912 -7.527 1.00 95.25 199 ASP A O 1
ATOM 1626 N N . ARG A 1 200 ? 2.920 -5.837 -8.480 1.00 95.19 200 ARG A N 1
ATOM 1627 C CA . ARG A 1 200 ? 4.135 -5.300 -9.099 1.00 95.19 200 ARG A CA 1
ATOM 1628 C C . ARG A 1 200 ? 4.217 -5.688 -10.562 1.00 95.19 200 ARG A C 1
ATOM 1630 O O . ARG A 1 200 ? 4.306 -6.868 -10.883 1.00 95.19 200 ARG A O 1
ATOM 1637 N N . ASP A 1 201 ? 4.280 -4.696 -11.438 1.00 97.12 201 ASP A N 1
ATOM 1638 C CA . ASP A 1 201 ? 4.413 -4.874 -12.880 1.00 97.12 201 ASP A CA 1
ATOM 1639 C C . ASP A 1 201 ? 5.814 -4.454 -13.348 1.00 97.12 201 ASP A C 1
ATOM 1641 O O . ASP A 1 201 ? 6.149 -3.266 -13.385 1.00 97.12 201 ASP A O 1
ATOM 1645 N N . LEU A 1 202 ? 6.630 -5.424 -13.770 1.00 97.38 202 LEU A N 1
ATOM 1646 C CA . LEU A 1 202 ? 7.870 -5.183 -14.507 1.00 97.38 202 LEU A CA 1
ATOM 1647 C C . LEU A 1 202 ? 7.561 -5.088 -16.003 1.00 97.38 202 LEU A C 1
ATOM 1649 O O . LEU A 1 202 ? 7.287 -6.087 -16.672 1.00 97.38 202 LEU A O 1
ATOM 1653 N N . ASN A 1 203 ? 7.651 -3.877 -16.536 1.00 97.50 203 ASN A N 1
ATOM 1654 C CA . ASN A 1 203 ? 7.349 -3.552 -17.920 1.00 97.50 203 ASN A CA 1
ATOM 1655 C C . ASN A 1 203 ? 8.636 -3.421 -18.739 1.00 97.50 203 ASN A C 1
ATOM 1657 O O . ASN A 1 203 ? 9.515 -2.627 -18.405 1.00 97.50 203 ASN A O 1
ATOM 1661 N N . THR A 1 204 ? 8.722 -4.164 -19.841 1.00 98.06 204 THR A N 1
ATOM 1662 C CA . THR A 1 204 ? 9.780 -4.067 -20.854 1.00 98.06 204 THR A CA 1
ATOM 1663 C C . THR A 1 204 ? 9.145 -3.787 -22.210 1.00 98.06 204 THR A C 1
ATOM 1665 O O . THR A 1 204 ? 8.426 -4.624 -22.751 1.00 98.06 204 THR A O 1
ATOM 1668 N N . ASN A 1 205 ? 9.410 -2.605 -22.757 1.00 98.06 205 ASN A N 1
ATOM 1669 C CA . ASN A 1 205 ? 8.905 -2.169 -24.054 1.00 98.06 205 ASN A CA 1
ATOM 1670 C C . ASN A 1 205 ? 10.081 -1.981 -25.011 1.00 98.06 205 ASN A C 1
ATOM 1672 O O . ASN A 1 205 ? 10.850 -1.037 -24.847 1.00 98.06 205 ASN A O 1
ATOM 1676 N N . THR A 1 206 ? 10.198 -2.849 -26.007 1.00 98.12 206 THR A N 1
ATOM 1677 C CA . THR A 1 206 ? 11.300 -2.874 -26.969 1.00 98.12 206 THR A CA 1
ATOM 1678 C C . THR A 1 206 ? 10.784 -2.554 -28.362 1.00 98.12 206 THR A C 1
ATOM 1680 O O . THR A 1 206 ? 9.825 -3.155 -28.835 1.00 98.12 206 THR A O 1
ATOM 1683 N N . GLN A 1 207 ? 11.421 -1.595 -29.019 1.00 98.00 207 GLN A N 1
ATOM 1684 C CA . GLN A 1 207 ? 11.194 -1.235 -30.412 1.00 98.00 207 GLN A CA 1
ATOM 1685 C C . GLN A 1 207 ? 12.494 -1.453 -31.171 1.00 98.00 207 GLN A C 1
ATOM 1687 O O . GLN A 1 207 ? 13.537 -0.972 -30.730 1.00 98.00 207 GLN A O 1
ATOM 1692 N N . GLN A 1 208 ? 12.439 -2.155 -32.295 1.00 97.31 208 GLN A N 1
ATOM 1693 C CA . GLN A 1 208 ? 13.608 -2.459 -33.111 1.00 97.31 208 GLN A CA 1
ATOM 1694 C C . GLN A 1 208 ? 13.333 -2.154 -34.580 1.00 97.31 208 GLN A C 1
ATOM 1696 O O . GLN A 1 208 ? 12.254 -2.455 -35.090 1.00 97.31 208 GLN A O 1
ATOM 1701 N N . ILE A 1 209 ? 14.329 -1.589 -35.255 1.00 97.19 209 ILE A N 1
ATOM 1702 C CA . ILE A 1 209 ? 14.393 -1.461 -36.711 1.00 97.19 209 ILE A CA 1
ATOM 1703 C C . ILE A 1 209 ? 15.714 -2.075 -37.157 1.00 97.19 209 ILE A C 1
ATOM 1705 O O . ILE A 1 209 ? 16.767 -1.675 -36.666 1.00 97.19 209 ILE A O 1
ATOM 1709 N N . LYS A 1 210 ? 15.657 -3.035 -38.074 1.00 97.56 210 LYS A N 1
ATOM 1710 C CA . LYS A 1 210 ? 16.815 -3.767 -38.584 1.00 97.56 210 LYS A CA 1
ATOM 1711 C C . LYS A 1 210 ? 16.868 -3.672 -40.103 1.00 97.56 210 LYS A C 1
ATOM 1713 O O . LYS A 1 210 ? 15.844 -3.869 -40.751 1.00 97.56 210 LYS A O 1
ATOM 1718 N N . LEU A 1 211 ? 18.047 -3.396 -40.639 1.00 97.12 211 LEU A N 1
ATOM 1719 C CA . LEU A 1 211 ? 18.347 -3.388 -42.063 1.00 97.12 211 LEU A CA 1
ATOM 1720 C C . LEU A 1 211 ? 19.448 -4.418 -42.324 1.00 97.12 211 LEU A C 1
ATOM 1722 O O . LEU A 1 211 ? 20.567 -4.223 -41.864 1.00 97.12 211 LEU A O 1
ATOM 1726 N N . ASP A 1 212 ? 19.122 -5.483 -43.045 1.00 96.94 212 ASP A N 1
ATOM 1727 C CA . ASP A 1 212 ? 20.054 -6.513 -43.505 1.00 96.94 212 ASP A CA 1
ATOM 1728 C C . ASP A 1 212 ? 20.229 -6.400 -45.022 1.00 96.94 212 ASP A C 1
ATOM 1730 O O . ASP A 1 212 ? 19.237 -6.246 -45.737 1.00 96.94 212 ASP A O 1
ATOM 1734 N N . LEU A 1 213 ? 21.466 -6.491 -45.504 1.00 96.50 213 LEU A N 1
ATOM 1735 C CA . LEU A 1 213 ? 21.812 -6.565 -46.917 1.00 96.50 213 LEU A CA 1
ATOM 1736 C C . LEU A 1 213 ? 22.770 -7.731 -47.147 1.00 96.50 213 LEU A C 1
ATOM 1738 O O . LEU A 1 213 ? 23.754 -7.874 -46.420 1.00 96.50 213 LEU A O 1
ATOM 1742 N N . ASP A 1 214 ? 22.514 -8.497 -48.200 1.00 95.38 214 ASP A N 1
ATOM 1743 C CA . ASP A 1 214 ? 23.393 -9.570 -48.654 1.00 95.38 214 ASP A CA 1
ATOM 1744 C C . ASP A 1 214 ? 23.855 -9.278 -50.088 1.00 95.38 214 ASP A C 1
ATOM 1746 O O . ASP A 1 214 ? 23.089 -8.753 -50.903 1.00 95.38 214 ASP A O 1
ATOM 1750 N N . LYS A 1 215 ? 25.104 -9.611 -50.411 1.00 94.62 215 LYS A N 1
ATOM 1751 C CA . LYS A 1 215 ? 25.690 -9.490 -51.747 1.00 94.62 215 LYS A CA 1
ATOM 1752 C C . LYS A 1 215 ? 26.575 -10.696 -52.027 1.00 94.62 215 LYS A C 1
ATOM 1754 O O . LYS A 1 215 ? 27.493 -10.983 -51.264 1.00 94.62 215 LYS A O 1
ATOM 1759 N N . GLU A 1 216 ? 26.348 -11.344 -53.158 1.00 92.31 216 GLU A N 1
ATOM 1760 C CA . GLU A 1 216 ? 27.213 -12.403 -53.657 1.00 92.31 216 GLU A CA 1
ATOM 1761 C C . GLU A 1 216 ? 28.051 -11.874 -54.821 1.00 92.31 216 GLU A C 1
ATOM 1763 O O . GLU A 1 216 ? 27.558 -11.204 -55.735 1.00 92.31 216 GLU A O 1
ATOM 1768 N N . PHE A 1 217 ? 29.354 -12.135 -54.788 1.00 91.31 217 PHE A N 1
ATOM 1769 C CA . PHE A 1 217 ? 30.245 -11.776 -55.885 1.00 91.31 217 PHE A CA 1
ATOM 1770 C C . PHE A 1 217 ? 31.441 -12.717 -55.958 1.00 91.31 217 PHE A C 1
ATOM 1772 O O . PHE A 1 217 ? 31.781 -13.424 -55.013 1.00 91.31 217 PHE A O 1
ATOM 1779 N N . SER A 1 218 ? 32.086 -12.743 -57.118 1.00 88.88 218 SER A N 1
ATOM 1780 C CA . SER A 1 218 ? 33.348 -13.450 -57.312 1.00 88.88 218 SER A CA 1
ATOM 1781 C C . SER A 1 218 ? 34.453 -12.432 -57.537 1.00 88.88 218 SER A C 1
ATOM 1783 O O . SER A 1 218 ? 34.306 -11.524 -58.356 1.00 88.88 218 SER A O 1
ATOM 1785 N N . LEU A 1 219 ? 35.557 -12.585 -56.815 1.00 86.19 219 LEU A N 1
ATOM 1786 C CA . LEU A 1 219 ? 36.750 -11.772 -56.981 1.00 86.19 219 LEU A CA 1
ATOM 1787 C C . LEU A 1 219 ? 37.903 -12.727 -57.299 1.00 86.19 219 LEU A C 1
ATOM 1789 O O . LEU A 1 219 ? 38.297 -13.543 -56.478 1.00 86.19 219 LEU A O 1
ATOM 1793 N N . TRP A 1 220 ? 38.433 -12.650 -58.521 1.00 84.44 220 TRP A N 1
ATOM 1794 C CA . TRP A 1 220 ? 39.515 -13.518 -58.999 1.00 84.44 220 TRP A CA 1
ATOM 1795 C C . TRP A 1 220 ? 39.101 -15.001 -59.021 1.00 84.44 220 TRP A C 1
ATOM 1797 O O . TRP A 1 220 ? 38.329 -15.398 -59.891 1.00 84.44 220 TRP A O 1
ATOM 1807 N N . HIS A 1 221 ? 39.603 -15.815 -58.090 1.00 84.38 221 HIS A N 1
ATOM 1808 C CA . HIS A 1 221 ? 39.281 -17.241 -57.960 1.00 84.38 221 HIS A CA 1
ATOM 1809 C C . HIS A 1 221 ? 38.500 -17.558 -56.675 1.00 84.38 221 HIS A C 1
ATOM 1811 O O . HIS A 1 221 ? 38.328 -18.730 -56.352 1.00 84.38 221 HIS A O 1
ATOM 1817 N N . THR A 1 222 ? 38.036 -16.537 -55.947 1.00 88.19 222 THR A N 1
ATOM 1818 C CA . THR A 1 222 ? 37.326 -16.687 -54.672 1.00 88.19 222 THR A CA 1
ATOM 1819 C C . THR A 1 222 ? 35.876 -16.228 -54.797 1.00 88.19 222 THR A C 1
ATOM 1821 O O . THR A 1 222 ? 35.567 -15.264 -55.506 1.00 88.19 222 THR A O 1
ATOM 1824 N N . GLN A 1 223 ? 34.971 -16.934 -54.120 1.00 90.44 223 GLN A N 1
ATOM 1825 C CA . GLN A 1 223 ? 33.557 -16.560 -54.022 1.00 90.44 223 GLN A CA 1
ATOM 1826 C C . GLN A 1 223 ? 33.300 -15.912 -52.667 1.00 90.44 223 GLN A C 1
ATOM 1828 O O . GLN A 1 223 ? 33.808 -16.388 -51.656 1.00 90.44 223 GLN A O 1
ATOM 1833 N N . HIS A 1 224 ? 32.527 -14.833 -52.665 1.00 92.75 224 HIS A N 1
ATOM 1834 C CA . HIS A 1 224 ? 32.239 -14.015 -51.495 1.00 92.75 224 HIS A CA 1
ATOM 1835 C C . HIS A 1 224 ? 30.731 -13.954 -51.269 1.00 92.75 224 HIS A C 1
ATOM 1837 O O . HIS A 1 224 ? 29.972 -13.707 -52.213 1.00 92.75 224 HIS A O 1
ATOM 1843 N N . GLN A 1 225 ? 30.312 -14.146 -50.020 1.00 92.31 225 GLN A N 1
ATOM 1844 C CA . GLN A 1 225 ? 28.947 -13.905 -49.557 1.00 92.31 225 GLN A CA 1
ATOM 1845 C C . GLN A 1 225 ? 28.991 -12.848 -48.463 1.00 92.31 225 GLN A C 1
ATOM 1847 O O . GLN A 1 225 ? 29.103 -13.143 -47.269 1.00 92.31 225 GLN A O 1
ATOM 1852 N N . LEU A 1 226 ? 28.894 -11.600 -48.899 1.00 93.50 226 LEU A N 1
ATOM 1853 C CA . LEU A 1 226 ? 28.965 -10.445 -48.036 1.00 93.50 226 LEU A CA 1
ATOM 1854 C C . LEU A 1 226 ? 27.603 -10.175 -47.395 1.00 93.50 226 LEU A C 1
ATOM 1856 O O . LEU A 1 226 ? 26.616 -9.967 -48.095 1.00 93.50 226 LEU A O 1
ATOM 1860 N N . LYS A 1 227 ? 27.563 -10.101 -46.067 1.00 94.56 227 LYS A N 1
ATOM 1861 C CA . LYS A 1 227 ? 26.396 -9.736 -45.259 1.00 94.56 227 LYS A CA 1
ATOM 1862 C C . LYS A 1 227 ? 26.707 -8.497 -44.450 1.00 94.56 227 LYS A C 1
ATOM 1864 O O . LYS A 1 227 ? 27.660 -8.473 -43.678 1.00 94.56 227 LYS A O 1
ATOM 1869 N N . TYR A 1 228 ? 25.903 -7.458 -44.569 1.00 95.88 228 TYR A N 1
ATOM 1870 C CA . TYR A 1 228 ? 26.128 -6.234 -43.817 1.00 95.88 228 TYR A CA 1
ATOM 1871 C C . TYR A 1 228 ? 24.817 -5.543 -43.488 1.00 95.88 228 TYR A C 1
ATOM 1873 O O . TYR A 1 228 ? 23.793 -5.750 -44.132 1.00 95.88 228 TYR A O 1
ATOM 1881 N N . GLY A 1 229 ? 24.825 -4.733 -42.440 1.00 96.44 229 GLY A N 1
ATOM 1882 C CA . GLY A 1 229 ? 23.590 -4.132 -41.982 1.00 96.44 229 GLY A CA 1
ATOM 1883 C C . GLY A 1 229 ? 23.711 -3.382 -40.676 1.00 96.44 229 GLY A C 1
ATOM 1884 O O . GLY A 1 229 ? 24.797 -3.152 -40.137 1.00 96.44 229 GLY A O 1
ATOM 1885 N N . GLY A 1 230 ? 22.551 -2.993 -40.164 1.00 96.88 230 GLY A N 1
ATOM 1886 C CA . GLY A 1 230 ? 22.451 -2.286 -38.905 1.00 96.88 230 GLY A CA 1
ATOM 1887 C C . GLY A 1 230 ? 21.151 -2.549 -38.167 1.00 96.88 230 GLY A C 1
ATOM 1888 O O . GLY A 1 230 ? 20.120 -2.888 -38.747 1.00 96.88 230 GLY A O 1
ATOM 1889 N N . LEU A 1 231 ? 21.206 -2.368 -36.853 1.00 96.31 231 LEU A N 1
ATOM 1890 C CA . LEU A 1 231 ? 20.071 -2.500 -35.949 1.00 96.31 231 LEU A CA 1
ATOM 1891 C C . LEU A 1 231 ? 19.995 -1.263 -35.064 1.00 96.31 231 LEU A C 1
ATOM 1893 O O . LEU A 1 231 ? 20.956 -0.909 -34.386 1.00 96.31 231 LEU A O 1
ATOM 1897 N N . TYR A 1 232 ? 18.823 -0.648 -35.019 1.00 97.56 232 TYR A N 1
ATOM 1898 C CA . TYR A 1 232 ? 18.466 0.304 -33.985 1.00 97.56 232 TYR A CA 1
ATOM 1899 C C . TYR A 1 232 ? 17.467 -0.342 -33.033 1.00 97.56 232 TYR A C 1
ATOM 1901 O O . TYR A 1 232 ? 16.373 -0.722 -33.446 1.00 97.56 232 TYR A O 1
ATOM 1909 N N . GLU A 1 233 ? 17.817 -0.430 -31.755 1.00 97.69 233 GLU A N 1
ATOM 1910 C CA . GLU A 1 233 ? 16.920 -0.864 -30.690 1.00 97.69 233 GLU A CA 1
ATOM 1911 C C . GLU A 1 233 ? 16.706 0.262 -29.678 1.00 97.69 233 GLU A C 1
ATOM 1913 O O . GLU A 1 233 ? 17.648 0.907 -29.217 1.00 97.69 233 GLU A O 1
ATOM 1918 N N . LYS A 1 234 ? 15.455 0.449 -29.263 1.00 98.38 234 LYS A N 1
ATOM 1919 C CA . LYS A 1 234 ? 15.083 1.246 -28.100 1.00 98.38 234 LYS A CA 1
ATOM 1920 C C . LYS A 1 234 ? 14.262 0.390 -27.142 1.00 98.38 234 LYS A C 1
ATOM 1922 O O . LYS A 1 234 ? 13.139 0.009 -27.460 1.00 98.38 234 LYS A O 1
ATOM 1927 N N . THR A 1 235 ? 14.788 0.166 -25.946 1.00 98.12 235 THR A N 1
ATOM 1928 C CA . THR A 1 235 ? 14.142 -0.621 -24.894 1.00 98.12 235 THR A CA 1
ATOM 1929 C C . THR A 1 235 ? 13.891 0.250 -23.665 1.00 98.12 235 THR A C 1
ATOM 1931 O O . THR A 1 235 ? 14.830 0.794 -23.098 1.00 98.12 235 THR A O 1
ATOM 1934 N N . LEU A 1 236 ? 12.638 0.384 -23.230 1.00 97.94 236 LEU A N 1
ATOM 1935 C CA . LEU A 1 236 ? 12.264 0.992 -21.949 1.00 97.94 236 LEU A CA 1
ATOM 1936 C C . LEU A 1 236 ? 11.951 -0.116 -20.942 1.00 97.94 236 LEU A C 1
ATOM 1938 O O . LEU A 1 236 ? 11.004 -0.876 -21.146 1.00 97.94 236 LEU A O 1
ATOM 1942 N N . LYS A 1 237 ? 12.715 -0.173 -19.849 1.00 97.44 237 LYS A N 1
ATOM 1943 C CA . LYS A 1 237 ? 12.427 -1.024 -18.689 1.00 97.44 237 LYS A CA 1
ATOM 1944 C C . LYS A 1 237 ? 11.971 -0.163 -17.520 1.00 97.44 237 LYS A C 1
ATOM 1946 O O . LYS A 1 237 ? 12.611 0.836 -17.211 1.00 97.44 237 LYS A O 1
ATOM 1951 N N . SER A 1 238 ? 10.868 -0.540 -16.886 1.00 96.12 238 SER A N 1
ATOM 1952 C CA . SER A 1 238 ? 10.286 0.177 -15.745 1.00 96.12 238 SER A CA 1
ATOM 1953 C C . SER A 1 238 ? 9.534 -0.789 -14.840 1.00 96.12 238 SER A C 1
ATOM 1955 O O . SER A 1 238 ? 9.054 -1.817 -15.311 1.00 96.12 238 SER A O 1
ATOM 1957 N N . MET A 1 239 ? 9.430 -0.460 -13.558 1.00 96.31 239 MET A N 1
ATOM 1958 C CA . MET A 1 239 ? 8.624 -1.200 -12.595 1.00 96.31 239 MET A CA 1
ATOM 1959 C C . MET A 1 239 ? 7.578 -0.257 -12.013 1.00 96.31 239 MET A C 1
ATOM 1961 O O . MET A 1 239 ? 7.855 0.924 -11.822 1.00 96.31 239 MET A O 1
ATOM 1965 N N . VAL A 1 240 ? 6.380 -0.772 -11.768 1.00 96.12 240 VAL A N 1
ATOM 1966 C CA . VAL A 1 240 ? 5.351 -0.068 -11.007 1.00 96.12 240 VAL A CA 1
ATOM 1967 C C . VAL A 1 240 ? 4.823 -1.037 -9.976 1.00 96.12 240 VAL A C 1
ATOM 1969 O O . VAL A 1 240 ? 4.333 -2.106 -10.328 1.00 96.12 240 VAL A O 1
ATOM 1972 N N . ASN A 1 241 ? 4.935 -0.656 -8.721 1.00 95.44 241 ASN A N 1
ATOM 1973 C CA . ASN A 1 241 ? 4.387 -1.382 -7.600 1.00 95.44 241 ASN A CA 1
ATOM 1974 C C . ASN A 1 241 ? 3.170 -0.613 -7.082 1.00 95.44 241 ASN A C 1
ATOM 1976 O O . ASN A 1 241 ? 3.118 0.615 -7.161 1.00 95.44 241 ASN A O 1
ATOM 1980 N N . HIS A 1 242 ? 2.188 -1.331 -6.562 1.00 94.94 242 HIS A N 1
ATOM 1981 C CA . HIS A 1 242 ? 1.015 -0.783 -5.904 1.00 94.94 242 HIS A CA 1
ATOM 1982 C C . HIS A 1 242 ? 0.720 -1.655 -4.690 1.00 94.94 242 HIS A C 1
ATOM 1984 O O . HIS A 1 242 ? 0.528 -2.866 -4.821 1.00 94.94 242 HIS A O 1
ATOM 1990 N N . GLN A 1 243 ? 0.715 -1.040 -3.509 1.00 93.75 243 GLN A N 1
ATOM 1991 C CA . GLN A 1 243 ? 0.350 -1.716 -2.272 1.00 93.75 243 GLN A CA 1
ATOM 1992 C C . GLN A 1 243 ? -0.879 -1.059 -1.660 1.00 93.75 243 GLN A C 1
ATOM 1994 O O . GLN A 1 243 ? -0.917 0.154 -1.459 1.00 93.75 243 GLN A O 1
ATOM 1999 N N . TYR A 1 244 ? -1.854 -1.876 -1.295 1.00 93.81 244 TYR A N 1
ATOM 2000 C CA . TYR A 1 244 ? -3.031 -1.429 -0.569 1.00 93.81 244 TYR A CA 1
ATOM 2001 C C . TYR A 1 244 ? -3.510 -2.528 0.368 1.00 93.81 244 TYR A C 1
ATOM 2003 O O . TYR A 1 244 ? -3.241 -3.710 0.154 1.00 93.81 244 TYR A O 1
ATOM 2011 N N . ASN A 1 245 ? -4.218 -2.115 1.407 1.00 93.44 245 ASN A N 1
ATOM 2012 C CA . ASN A 1 245 ? -4.852 -3.006 2.350 1.00 93.44 245 ASN A CA 1
ATOM 2013 C C . ASN A 1 245 ? -6.346 -2.705 2.407 1.00 93.44 245 ASN A C 1
ATOM 2015 O O . ASN A 1 245 ? -6.748 -1.538 2.458 1.00 93.44 245 ASN A O 1
ATOM 2019 N N . THR A 1 246 ? -7.161 -3.749 2.438 1.00 93.50 246 THR A N 1
ATOM 2020 C CA . THR A 1 246 ? -8.613 -3.629 2.559 1.00 93.50 246 THR A CA 1
ATOM 2021 C C . THR A 1 246 ? -9.132 -4.400 3.756 1.00 93.50 246 THR A C 1
ATOM 2023 O O . THR A 1 246 ? -8.672 -5.505 4.035 1.00 93.50 246 THR A O 1
ATOM 2026 N N . ALA A 1 247 ? -10.119 -3.842 4.449 1.00 93.50 247 ALA A N 1
ATOM 2027 C CA . ALA A 1 247 ? -10.845 -4.562 5.479 1.00 93.50 247 ALA A CA 1
ATOM 2028 C C . ALA A 1 247 ? -11.693 -5.672 4.847 1.00 93.50 247 ALA A C 1
ATOM 2030 O O . ALA A 1 247 ? -12.507 -5.429 3.955 1.00 93.50 247 ALA A O 1
ATOM 2031 N N . ALA A 1 248 ? -11.522 -6.884 5.353 1.00 93.19 248 ALA A N 1
ATOM 2032 C CA . ALA A 1 248 ? -12.231 -8.085 4.948 1.00 93.19 248 ALA A CA 1
ATOM 2033 C C . ALA A 1 248 ? -12.701 -8.867 6.179 1.00 93.19 248 ALA A C 1
ATOM 2035 O O . ALA A 1 248 ? -12.343 -8.542 7.314 1.00 93.19 248 ALA A O 1
ATOM 2036 N N . ASN A 1 249 ? -13.525 -9.899 5.967 1.00 94.12 249 ASN A N 1
ATOM 2037 C CA . ASN A 1 249 ? -14.110 -10.695 7.054 1.00 94.12 249 ASN A CA 1
ATOM 2038 C C . ASN A 1 249 ? -14.724 -9.803 8.159 1.00 94.12 249 ASN A C 1
ATOM 2040 O O . ASN A 1 249 ? -14.469 -9.982 9.353 1.00 94.12 249 ASN A O 1
ATOM 2044 N N . VAL A 1 250 ? -15.453 -8.765 7.739 1.00 95.50 250 VAL A N 1
ATOM 2045 C CA . VAL A 1 250 ? -15.949 -7.713 8.630 1.00 95.50 250 VAL A CA 1
ATOM 2046 C C . VAL A 1 250 ? -17.082 -8.268 9.490 1.00 95.50 250 VAL A C 1
ATOM 2048 O O . VAL A 1 250 ? -18.070 -8.793 8.983 1.00 95.50 250 VAL A O 1
ATOM 2051 N N . GLN A 1 251 ? -16.922 -8.149 10.801 1.00 96.31 251 GLN A N 1
ATOM 2052 C CA . GLN A 1 251 ? -17.866 -8.584 11.820 1.00 96.31 251 GLN A CA 1
ATOM 2053 C C . GLN A 1 251 ? -18.795 -7.441 12.230 1.00 96.31 251 GLN A C 1
ATOM 2055 O O . GLN A 1 251 ? -18.504 -6.264 12.010 1.00 96.31 251 GLN A O 1
ATOM 2060 N N . TRP A 1 252 ? -19.899 -7.782 12.899 1.00 96.12 252 TRP A N 1
ATOM 2061 C CA . TRP A 1 252 ? -20.957 -6.828 13.248 1.00 96.12 252 TRP A CA 1
ATOM 2062 C C . TRP A 1 252 ? -20.455 -5.605 14.035 1.00 96.12 252 TRP A C 1
ATOM 2064 O O . TRP A 1 252 ? -20.918 -4.497 13.786 1.00 96.12 252 TRP A O 1
ATOM 2074 N N . TRP A 1 253 ? -19.483 -5.758 14.943 1.00 95.25 253 TRP A N 1
ATOM 2075 C CA . TRP A 1 253 ? -18.992 -4.634 15.753 1.00 95.25 253 TRP A CA 1
ATOM 2076 C C . TRP A 1 253 ? -18.064 -3.679 14.989 1.00 95.25 253 TRP A C 1
ATOM 2078 O O . TRP A 1 253 ? -17.859 -2.556 15.440 1.00 95.25 253 TRP A O 1
ATOM 2088 N N . ALA A 1 254 ? -17.543 -4.093 13.829 1.00 95.81 254 ALA A N 1
ATOM 2089 C CA . ALA A 1 254 ? -16.805 -3.227 12.909 1.00 95.81 254 ALA A CA 1
ATOM 2090 C C . ALA A 1 254 ? -17.674 -2.694 11.758 1.00 95.81 254 ALA A C 1
ATOM 2092 O O . ALA A 1 254 ? -17.371 -1.636 11.219 1.00 95.81 254 ALA A O 1
ATOM 2093 N N . ASP A 1 255 ? -18.742 -3.404 11.374 1.00 96.31 255 ASP A N 1
ATOM 2094 C CA . ASP A 1 255 ? -19.654 -2.967 10.303 1.00 96.31 255 ASP A CA 1
ATOM 2095 C C . ASP A 1 255 ? -20.718 -1.979 10.815 1.00 96.31 255 ASP A C 1
ATOM 2097 O O . ASP A 1 255 ? -21.074 -1.007 10.142 1.00 96.31 255 ASP A O 1
ATOM 2101 N N . TYR A 1 256 ? -21.240 -2.21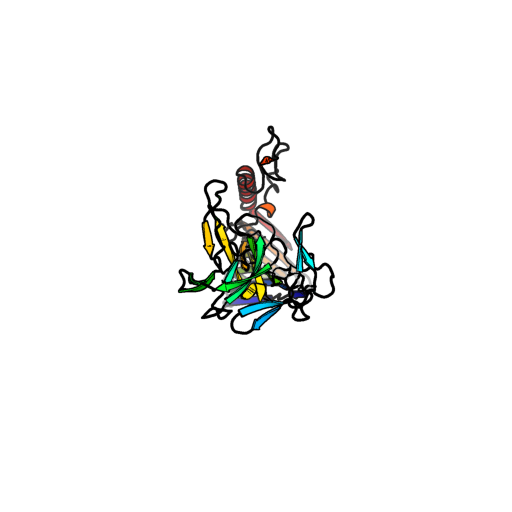4 12.025 1.00 96.94 256 TYR A N 1
ATOM 2102 C CA . TYR A 1 256 ? -22.359 -1.444 12.585 1.00 96.94 256 TYR A CA 1
ATOM 2103 C C . TYR A 1 256 ? -21.903 -0.213 13.364 1.00 96.94 256 TYR A C 1
ATOM 2105 O O . TYR A 1 256 ? -22.732 0.627 13.704 1.00 96.94 256 TYR A O 1
ATOM 2113 N N . PHE A 1 257 ? -20.607 -0.088 13.649 1.00 97.25 257 PHE A N 1
ATOM 2114 C CA . PHE A 1 257 ? -20.055 1.003 14.442 1.00 97.25 257 PHE A CA 1
ATOM 2115 C C . PHE A 1 257 ? -18.806 1.564 13.782 1.00 97.25 257 PHE A C 1
ATOM 2117 O O . PHE A 1 257 ? -17.988 0.828 13.237 1.00 97.25 257 PHE A O 1
ATOM 2124 N N . PHE A 1 258 ? -18.633 2.876 13.874 1.00 96.88 258 PHE A N 1
ATOM 2125 C CA . PHE A 1 258 ? -17.481 3.569 13.309 1.00 96.88 258 PHE A CA 1
ATOM 2126 C C . PHE A 1 258 ? -17.000 4.685 14.239 1.00 96.88 258 PHE A C 1
ATOM 2128 O O . PHE A 1 258 ? -17.671 5.060 15.204 1.00 96.88 258 PHE A O 1
ATOM 2135 N N . CYS A 1 259 ? -15.808 5.205 13.966 1.00 96.25 259 CYS A N 1
ATOM 2136 C CA . CYS A 1 259 ? -15.167 6.196 14.820 1.00 96.25 259 CYS A CA 1
ATOM 2137 C C . CYS A 1 259 ? -15.823 7.589 14.740 1.00 96.25 259 CYS A C 1
ATOM 2139 O O . CYS A 1 259 ? -16.128 8.110 13.664 1.00 96.25 259 CYS A O 1
ATOM 2141 N N . ASN A 1 260 ? -15.920 8.250 15.894 1.00 95.25 260 ASN A N 1
ATOM 2142 C CA . ASN A 1 260 ? -16.112 9.692 16.020 1.00 95.25 260 ASN A CA 1
ATOM 2143 C C . ASN A 1 260 ? -14.768 10.369 16.319 1.00 95.25 260 ASN A C 1
ATOM 2145 O O . ASN A 1 260 ? -14.360 10.520 17.475 1.00 95.25 260 ASN A O 1
ATOM 2149 N N . LYS A 1 261 ? -14.033 10.726 15.269 1.00 93.25 261 LYS A N 1
ATOM 2150 C CA . LYS A 1 261 ? -12.623 11.106 15.358 1.00 93.25 261 LYS A CA 1
ATOM 2151 C C . LYS A 1 261 ? -12.458 12.441 16.076 1.00 93.25 261 LYS A C 1
ATOM 2153 O O . LYS A 1 261 ? -13.010 13.447 15.646 1.00 93.25 261 LYS A O 1
ATOM 2158 N N . LEU A 1 262 ? -11.641 12.471 17.126 1.00 90.12 262 LEU A N 1
ATOM 2159 C CA . LEU A 1 262 ? -11.241 13.715 17.778 1.00 90.12 262 LEU A CA 1
ATOM 2160 C C . LEU A 1 262 ? -10.095 14.365 16.990 1.00 90.12 262 LEU A C 1
ATOM 2162 O O . LEU A 1 262 ? -8.992 13.823 16.923 1.00 90.12 262 LEU A O 1
ATOM 2166 N N . ALA A 1 263 ? -10.347 15.530 16.397 1.00 85.75 263 ALA A N 1
ATOM 2167 C CA . ALA A 1 263 ? -9.341 16.337 15.715 1.00 85.75 263 ALA A CA 1
ATOM 2168 C C . ALA A 1 263 ? -9.496 17.809 16.119 1.00 85.75 263 ALA A C 1
ATOM 2170 O O . ALA A 1 263 ? -10.584 18.372 16.029 1.00 85.75 263 ALA A O 1
ATOM 2171 N N . ASN A 1 264 ? -8.407 18.441 16.570 1.00 82.19 264 ASN A N 1
ATOM 2172 C CA . ASN A 1 264 ? -8.393 19.841 17.023 1.00 82.19 264 ASN A CA 1
ATOM 2173 C C . ASN A 1 264 ? -9.465 20.155 18.090 1.00 82.19 264 ASN A C 1
ATOM 2175 O O . ASN A 1 264 ? -10.133 21.182 18.019 1.00 82.19 264 ASN A O 1
ATOM 2179 N N . GLY A 1 265 ? -9.672 19.241 19.045 1.00 80.94 265 GLY A N 1
ATOM 2180 C CA . GLY A 1 265 ? -10.671 19.396 20.111 1.00 80.94 265 GLY A CA 1
ATOM 2181 C C . GLY A 1 265 ? -12.126 19.206 19.667 1.00 80.94 265 GLY A C 1
ATOM 2182 O O . GLY A 1 265 ? -13.031 19.356 20.480 1.00 80.94 265 GLY A O 1
ATOM 2183 N N . LYS A 1 266 ? -12.375 18.860 18.397 1.00 86.56 266 LYS A N 1
ATOM 2184 C CA . LYS A 1 266 ? -13.717 18.621 17.860 1.00 86.56 266 LYS A CA 1
ATOM 2185 C C . LYS A 1 266 ? -13.865 17.178 17.392 1.00 86.56 266 LYS A C 1
ATOM 2187 O O . LYS A 1 266 ? -13.017 16.662 16.668 1.00 86.56 266 LYS A O 1
ATOM 2192 N N . HIS A 1 267 ? -14.971 16.552 17.773 1.00 88.62 267 HIS A N 1
ATOM 2193 C CA . HIS A 1 267 ? -15.351 15.246 17.257 1.00 88.62 267 HIS A CA 1
ATOM 2194 C C . HIS A 1 267 ? -16.002 15.370 15.876 1.00 88.62 267 HIS A C 1
ATOM 2196 O O . HIS A 1 267 ? -16.933 16.160 15.682 1.00 88.62 267 HIS A O 1
ATOM 2202 N N . THR A 1 268 ? -15.499 14.601 14.914 1.00 92.44 268 THR A N 1
ATOM 2203 C CA . THR A 1 268 ? -16.041 14.506 13.561 1.00 92.44 268 THR A CA 1
ATOM 2204 C C . THR A 1 268 ? -16.327 13.046 13.192 1.00 92.44 268 THR A C 1
ATOM 2206 O O . THR A 1 268 ? -15.440 12.194 13.299 1.00 92.44 268 THR A O 1
ATOM 2209 N N . PRO A 1 269 ? -17.548 12.731 12.719 1.00 94.62 269 PRO A N 1
ATOM 2210 C CA . PRO A 1 269 ? -17.880 11.393 12.245 1.00 94.62 269 PRO A CA 1
ATOM 2211 C C . PRO A 1 269 ? -16.935 10.935 11.125 1.00 94.62 269 PRO A C 1
ATOM 2213 O O . PRO A 1 269 ? -16.748 11.649 10.138 1.00 94.62 269 PRO A O 1
ATOM 2216 N N . ALA A 1 270 ? -16.360 9.741 11.266 1.00 94.81 270 ALA A N 1
ATOM 2217 C CA . ALA A 1 270 ? -15.358 9.202 10.353 1.00 94.81 270 ALA A CA 1
ATOM 2218 C C . ALA A 1 270 ? -15.737 7.768 9.925 1.00 94.81 270 ALA A C 1
ATOM 2220 O O . ALA A 1 270 ? -15.220 6.805 10.488 1.00 94.81 270 ALA A O 1
ATOM 2221 N N . PRO A 1 271 ? -16.654 7.601 8.951 1.00 93.50 271 PRO A N 1
ATOM 2222 C CA . PRO A 1 271 ? -17.231 6.297 8.601 1.00 93.50 271 PRO A CA 1
ATOM 2223 C C . PRO A 1 271 ? -16.231 5.289 8.020 1.00 93.50 271 PRO A C 1
ATOM 2225 O O . PRO A 1 271 ? -16.464 4.092 8.118 1.00 93.50 271 PRO A O 1
ATOM 2228 N N . ASP A 1 272 ? -15.113 5.749 7.455 1.00 93.81 272 ASP A N 1
ATOM 2229 C CA . ASP A 1 272 ? -14.056 4.873 6.922 1.00 93.81 272 ASP A CA 1
ATOM 2230 C C . ASP A 1 272 ? -13.063 4.398 8.004 1.00 93.81 272 ASP A C 1
ATOM 2232 O O . ASP A 1 272 ? -12.099 3.680 7.718 1.00 93.81 272 ASP A O 1
ATOM 2236 N N . TYR A 1 273 ? -13.268 4.829 9.253 1.00 94.75 273 TYR A N 1
ATOM 2237 C CA . TYR A 1 273 ? -12.432 4.499 10.399 1.00 94.75 273 TYR A CA 1
ATOM 2238 C C . TYR A 1 273 ? -13.171 3.563 11.357 1.00 94.75 273 TYR A C 1
ATOM 2240 O O . TYR A 1 273 ? -14.300 3.832 11.772 1.00 94.75 273 TYR A O 1
ATOM 2248 N N . SER A 1 274 ? -12.490 2.497 11.772 1.00 94.44 274 SER A N 1
ATOM 2249 C CA . SER A 1 274 ? -13.020 1.510 12.710 1.00 94.44 274 SER A CA 1
ATOM 2250 C C . SER A 1 274 ? -13.329 2.140 14.068 1.00 94.44 274 SER A C 1
ATOM 2252 O O . SER A 1 274 ? -12.572 2.978 14.565 1.00 94.44 274 SER A O 1
ATOM 2254 N N . ALA A 1 275 ? -14.402 1.683 14.716 1.00 93.88 275 ALA A N 1
ATOM 2255 C CA . ALA A 1 275 ? -14.667 1.988 16.123 1.00 93.88 275 ALA A CA 1
ATOM 2256 C C . ALA A 1 275 ? -13.533 1.506 17.053 1.00 93.88 275 ALA A C 1
ATOM 2258 O O . ALA A 1 275 ? -13.330 2.060 18.136 1.00 93.88 275 ALA A O 1
ATOM 2259 N N . HIS A 1 276 ? -12.753 0.508 16.626 1.00 92.38 276 HIS A N 1
ATOM 2260 C CA . HIS A 1 276 ? -11.575 0.054 17.348 1.00 92.38 276 HIS A CA 1
ATOM 2261 C C . HIS A 1 276 ? -10.397 1.008 17.109 1.00 92.38 276 HIS A C 1
ATOM 2263 O O . HIS A 1 276 ? -9.844 1.082 16.014 1.00 92.38 276 HIS A O 1
ATOM 2269 N N . ARG A 1 277 ? -10.009 1.753 18.154 1.00 91.56 277 ARG A N 1
ATOM 2270 C CA . ARG A 1 277 ? -8.854 2.678 18.164 1.00 91.56 277 ARG A CA 1
ATOM 2271 C C . ARG A 1 277 ? -8.861 3.755 17.058 1.00 91.56 277 ARG A C 1
ATOM 2273 O O . ARG A 1 277 ? -7.845 4.421 16.878 1.00 91.56 277 ARG A O 1
ATOM 2280 N N . CYS A 1 278 ? -9.977 3.982 16.358 1.00 93.06 278 CYS A N 1
ATOM 2281 C CA . CYS A 1 278 ? -10.085 4.983 15.292 1.00 93.06 278 CYS A CA 1
ATOM 2282 C C . CYS A 1 278 ? -9.016 4.828 14.194 1.00 93.06 278 CYS A C 1
ATOM 2284 O O . CYS A 1 278 ? -8.448 5.819 13.727 1.00 93.06 278 CYS A O 1
ATOM 2286 N N . SER A 1 279 ? -8.730 3.589 13.781 1.00 91.81 279 SER A N 1
ATOM 2287 C CA . SER A 1 279 ? -7.831 3.279 12.662 1.00 91.81 279 SER A CA 1
ATOM 2288 C C . SER A 1 279 ? -8.574 3.264 11.326 1.00 91.81 279 SER A C 1
ATOM 2290 O O . SER A 1 279 ? -9.732 2.857 11.256 1.00 91.81 279 SER A O 1
ATOM 2292 N N . LEU A 1 280 ? -7.912 3.703 10.252 1.00 93.62 280 LEU A N 1
ATOM 2293 C CA . LEU A 1 280 ? -8.484 3.657 8.904 1.00 93.62 280 LEU A CA 1
ATOM 2294 C C . LEU A 1 280 ? -8.627 2.192 8.463 1.00 93.62 280 LEU A C 1
ATOM 2296 O O . LEU A 1 280 ? -7.674 1.426 8.593 1.00 93.62 280 LEU A O 1
ATOM 2300 N N . MET A 1 281 ? -9.803 1.801 7.967 1.00 93.31 281 MET A N 1
ATOM 2301 C CA . MET A 1 281 ? -10.089 0.398 7.632 1.00 93.31 281 MET A CA 1
ATOM 2302 C C . MET A 1 281 ? -9.464 -0.048 6.309 1.00 93.31 281 MET A C 1
ATOM 2304 O O . MET A 1 281 ? -9.061 -1.198 6.176 1.00 93.31 281 MET A O 1
ATOM 2308 N N . ASN A 1 282 ? -9.375 0.863 5.340 1.00 94.00 282 ASN A N 1
ATOM 2309 C CA . ASN A 1 282 ? -8.785 0.608 4.030 1.00 94.00 282 ASN A CA 1
ATOM 2310 C C . ASN A 1 282 ? -7.660 1.612 3.790 1.00 94.00 282 ASN A C 1
ATOM 2312 O O . ASN A 1 282 ? -7.863 2.814 3.955 1.00 94.00 282 ASN A O 1
ATOM 2316 N N . THR A 1 283 ? -6.484 1.144 3.385 1.00 92.25 283 THR A N 1
ATOM 2317 C CA . THR A 1 283 ? -5.340 2.010 3.082 1.00 92.25 283 THR A CA 1
ATOM 2318 C C . THR A 1 283 ? -4.870 1.765 1.659 1.00 92.25 283 THR A C 1
ATOM 2320 O O . THR A 1 283 ? -4.701 0.626 1.244 1.00 92.25 283 THR A O 1
ATOM 2323 N N . ASP A 1 284 ? -4.625 2.832 0.909 1.00 91.88 284 ASP A N 1
ATOM 2324 C CA . ASP A 1 284 ? -3.896 2.761 -0.354 1.00 91.88 284 ASP A CA 1
ATOM 2325 C C . ASP A 1 284 ? -2.554 3.458 -0.133 1.00 91.88 284 ASP A C 1
ATOM 2327 O O . ASP A 1 284 ? -2.509 4.672 0.082 1.00 91.88 284 ASP A O 1
ATOM 2331 N N . LYS A 1 285 ? -1.457 2.691 -0.116 1.00 86.62 285 LYS A N 1
ATOM 2332 C CA . LYS A 1 285 ? -0.112 3.268 0.036 1.00 86.62 285 LYS A CA 1
ATOM 2333 C C . LYS A 1 285 ? 0.344 3.979 -1.239 1.00 86.62 285 LYS A C 1
ATOM 2335 O O . LYS A 1 285 ? 1.366 4.661 -1.217 1.00 86.62 285 LYS A O 1
ATOM 2340 N N . GLY A 1 286 ? -0.417 3.856 -2.325 1.00 88.56 286 GLY A N 1
ATOM 2341 C CA . GLY A 1 286 ? -0.120 4.441 -3.615 1.00 88.56 286 GLY A CA 1
ATOM 2342 C C . GLY A 1 286 ? 0.853 3.595 -4.424 1.00 88.56 286 GLY A C 1
ATOM 2343 O O . GLY A 1 286 ? 1.062 2.406 -4.170 1.00 88.56 286 GLY A O 1
ATOM 2344 N N . LYS A 1 287 ? 1.423 4.231 -5.449 1.00 93.56 287 LYS A N 1
ATOM 2345 C CA . LYS A 1 287 ? 2.358 3.597 -6.375 1.00 93.56 287 LYS A CA 1
ATOM 2346 C C . LYS A 1 287 ? 3.784 4.002 -6.060 1.00 93.56 287 LYS A C 1
ATOM 2348 O O . LYS A 1 287 ? 4.046 5.175 -5.822 1.00 93.56 287 LYS A O 1
ATOM 2353 N N . ASP A 1 288 ? 4.695 3.051 -6.137 1.00 94.06 288 ASP A N 1
ATOM 2354 C CA . ASP A 1 288 ? 6.133 3.257 -6.003 1.00 94.06 288 ASP A CA 1
ATOM 2355 C C . ASP A 1 288 ? 6.894 2.381 -7.010 1.00 94.06 288 ASP A C 1
ATOM 2357 O O . ASP A 1 288 ? 6.309 1.590 -7.754 1.00 94.06 288 ASP A O 1
ATOM 2361 N N . SER A 1 289 ? 8.211 2.553 -7.098 1.00 93.81 289 SER A N 1
ATOM 2362 C CA . SER A 1 289 ? 9.059 1.716 -7.948 1.00 93.81 289 SER A CA 1
ATOM 2363 C C . SER A 1 289 ? 10.328 1.280 -7.229 1.00 93.81 289 SER A C 1
ATOM 2365 O O . SER A 1 289 ? 11.041 2.087 -6.637 1.00 93.81 289 SER A O 1
ATOM 2367 N N . TYR A 1 290 ? 10.671 -0.004 -7.349 1.00 91.94 290 TYR A N 1
ATOM 2368 C CA . TYR A 1 290 ? 11.967 -0.534 -6.897 1.00 91.94 290 TYR A CA 1
ATOM 2369 C C . TYR A 1 290 ? 13.034 -0.518 -7.996 1.00 91.94 290 TYR A C 1
ATOM 2371 O O . TYR A 1 290 ? 14.169 -0.931 -7.773 1.00 91.94 290 TYR A O 1
ATOM 2379 N N . LEU A 1 291 ? 12.677 -0.045 -9.190 1.00 92.00 291 LEU A N 1
ATOM 2380 C CA . LEU A 1 291 ? 13.565 0.066 -10.337 1.00 92.00 291 LEU A CA 1
ATOM 2381 C C . LEU A 1 291 ? 13.488 1.483 -10.889 1.00 92.00 291 LEU A C 1
ATOM 2383 O O . LEU A 1 291 ? 12.419 1.931 -11.301 1.00 92.00 291 LEU A O 1
ATOM 2387 N N . ILE A 1 292 ? 14.623 2.166 -10.992 1.00 93.12 292 ILE A N 1
ATOM 2388 C CA . ILE A 1 292 ? 14.672 3.422 -11.742 1.00 93.12 292 ILE A CA 1
ATOM 2389 C C . ILE A 1 292 ? 14.422 3.098 -13.218 1.00 93.12 292 ILE A C 1
ATOM 2391 O O . ILE A 1 292 ? 15.194 2.325 -13.799 1.00 93.12 292 ILE A O 1
ATOM 2395 N N . PRO A 1 293 ? 13.360 3.648 -13.836 1.00 94.88 293 PRO A N 1
ATOM 2396 C CA . PRO A 1 293 ? 13.092 3.417 -15.244 1.00 94.88 293 PRO A CA 1
A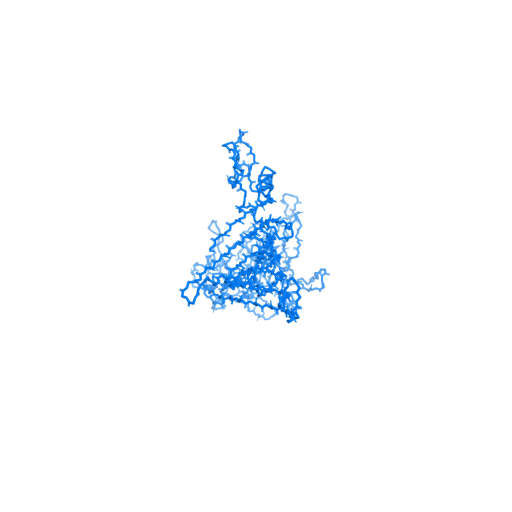TOM 2397 C C . PRO A 1 293 ? 14.299 3.775 -16.105 1.00 94.88 293 PRO A C 1
ATOM 2399 O O . PRO A 1 293 ? 14.904 4.834 -15.938 1.00 94.88 293 PRO A O 1
ATOM 2402 N N . VAL A 1 294 ? 14.637 2.907 -17.054 1.00 96.81 294 VAL A N 1
ATOM 2403 C CA . VAL A 1 294 ? 15.784 3.103 -17.938 1.00 96.81 294 VAL A CA 1
ATOM 2404 C C . VAL A 1 294 ? 15.389 2.871 -19.384 1.00 96.81 294 VAL A C 1
ATOM 2406 O O . VAL A 1 294 ? 14.830 1.835 -19.746 1.00 96.81 294 VAL A O 1
ATOM 2409 N N . THR A 1 295 ? 15.687 3.862 -20.221 1.00 97.88 295 THR A N 1
ATOM 2410 C CA . THR A 1 295 ? 15.645 3.706 -21.672 1.00 97.88 295 THR A CA 1
ATOM 2411 C C . THR A 1 295 ? 17.039 3.356 -22.169 1.00 97.88 295 THR A C 1
ATOM 2413 O O . THR A 1 295 ? 17.948 4.181 -22.114 1.00 97.88 295 THR A O 1
ATOM 2416 N N . THR A 1 296 ? 17.202 2.155 -22.701 1.00 97.62 296 THR A N 1
ATOM 2417 C CA . THR A 1 296 ? 18.406 1.729 -23.409 1.00 97.62 296 THR A CA 1
ATOM 2418 C C . THR A 1 296 ? 18.214 1.968 -24.902 1.00 97.62 296 THR A C 1
ATOM 2420 O O . THR A 1 296 ? 17.193 1.583 -25.468 1.00 97.62 296 THR A O 1
ATOM 2423 N N . LYS A 1 297 ? 19.180 2.622 -25.545 1.00 97.88 297 LYS A N 1
ATOM 2424 C CA . LYS A 1 297 ? 19.259 2.750 -27.004 1.00 97.88 297 LYS A CA 1
ATOM 2425 C C . LYS A 1 297 ? 20.491 1.997 -27.479 1.00 97.88 297 LYS A C 1
ATOM 2427 O O . LYS A 1 297 ? 21.580 2.334 -27.027 1.00 97.88 297 LYS A O 1
ATOM 2432 N N . ASN A 1 298 ? 20.327 1.029 -28.368 1.00 97.06 298 ASN A N 1
ATOM 2433 C CA . ASN A 1 298 ? 21.434 0.317 -28.991 1.00 97.06 298 ASN A CA 1
ATOM 2434 C C . ASN A 1 298 ? 21.460 0.620 -30.491 1.00 97.06 298 ASN A C 1
ATOM 2436 O O . ASN A 1 298 ? 20.432 0.513 -31.157 1.00 97.06 298 ASN A O 1
ATOM 2440 N N . ASN A 1 299 ? 22.623 1.005 -31.005 1.00 96.62 299 ASN A N 1
ATOM 2441 C CA . ASN A 1 299 ? 22.883 1.105 -32.436 1.00 96.62 299 ASN A CA 1
ATOM 2442 C C . ASN A 1 299 ? 23.955 0.077 -32.763 1.00 96.62 299 ASN A C 1
ATOM 2444 O O . ASN A 1 299 ? 25.053 0.153 -32.216 1.00 96.62 299 ASN A O 1
ATOM 2448 N N . VAL A 1 300 ? 23.639 -0.859 -33.642 1.00 96.25 300 VAL A N 1
ATOM 2449 C CA . VAL A 1 300 ? 24.549 -1.921 -34.054 1.00 96.25 300 VAL A CA 1
ATOM 2450 C C . VAL A 1 300 ? 24.848 -1.757 -35.528 1.00 96.25 300 VAL A C 1
ATOM 2452 O O . VAL A 1 300 ? 23.932 -1.514 -36.313 1.00 96.25 300 VAL A O 1
ATOM 2455 N N . LEU A 1 301 ? 26.111 -1.924 -35.893 1.00 95.56 301 LEU A N 1
ATOM 2456 C CA . LEU A 1 301 ? 26.560 -2.110 -37.265 1.00 95.56 301 LEU A CA 1
ATOM 2457 C C . LEU A 1 301 ? 27.285 -3.445 -37.337 1.00 95.56 301 LEU A C 1
ATOM 2459 O O . LEU A 1 301 ? 28.091 -3.752 -36.459 1.00 95.56 301 LEU A O 1
ATOM 2463 N N . TYR A 1 302 ? 27.000 -4.236 -38.359 1.00 94.56 302 TYR A N 1
ATOM 2464 C CA . TYR A 1 302 ? 27.684 -5.503 -38.582 1.00 94.56 302 TYR A CA 1
ATOM 2465 C C . TYR A 1 302 ? 28.020 -5.677 -40.054 1.00 94.56 302 TYR A C 1
ATOM 2467 O O . TYR A 1 302 ? 27.340 -5.160 -40.941 1.00 94.56 302 TYR A O 1
ATOM 2475 N N . PHE A 1 303 ? 29.106 -6.399 -40.273 1.00 94.44 303 PHE A N 1
ATOM 2476 C CA . PHE A 1 303 ? 29.674 -6.727 -41.563 1.00 94.44 303 PHE A CA 1
ATOM 2477 C C . PHE A 1 303 ? 30.280 -8.118 -41.437 1.00 94.44 303 PHE A C 1
ATOM 2479 O O . PHE A 1 303 ? 31.035 -8.359 -40.500 1.00 94.44 303 PHE A O 1
ATOM 2486 N N . GLY A 1 304 ? 29.974 -9.016 -42.355 1.00 93.38 304 GLY A N 1
ATOM 2487 C CA . GLY A 1 304 ? 30.600 -10.318 -42.428 1.00 93.38 304 GLY A CA 1
ATOM 2488 C C . GLY A 1 304 ? 30.743 -10.778 -43.865 1.00 93.38 304 GLY A C 1
ATOM 2489 O O . GLY A 1 304 ? 29.931 -10.412 -44.707 1.00 93.38 304 GLY A O 1
ATOM 2490 N N . ASP A 1 305 ? 31.782 -11.544 -44.151 1.00 91.38 305 ASP A N 1
ATOM 2491 C CA . ASP A 1 305 ? 32.038 -12.101 -45.473 1.00 91.38 305 ASP A CA 1
ATOM 2492 C C . ASP A 1 305 ? 32.437 -13.566 -45.333 1.00 91.38 305 ASP A C 1
ATOM 2494 O O . ASP A 1 305 ? 33.395 -13.896 -44.628 1.00 91.38 305 ASP A O 1
ATOM 2498 N N . ASN A 1 306 ? 31.690 -14.432 -46.009 1.00 90.50 306 ASN A N 1
ATOM 2499 C CA . ASN A 1 306 ? 32.050 -15.832 -46.155 1.00 90.50 306 ASN A CA 1
ATOM 2500 C C . ASN A 1 306 ? 32.787 -16.006 -47.486 1.00 90.50 306 ASN A C 1
ATOM 2502 O O . ASN A 1 306 ? 32.197 -15.889 -48.562 1.00 90.50 306 ASN A O 1
ATOM 2506 N N . ILE A 1 307 ? 34.087 -16.266 -47.387 1.00 91.44 307 ILE A N 1
ATOM 2507 C CA . ILE A 1 307 ? 35.027 -16.342 -48.498 1.00 91.44 307 ILE A CA 1
ATOM 2508 C C . ILE A 1 307 ? 35.350 -17.805 -48.768 1.00 91.44 307 ILE A C 1
ATOM 2510 O O . ILE A 1 307 ? 36.030 -18.465 -47.982 1.00 91.44 307 ILE A O 1
ATOM 2514 N N . GLN A 1 308 ? 34.943 -18.310 -49.924 1.00 89.69 308 GLN A N 1
ATOM 2515 C CA . GLN A 1 308 ? 35.362 -19.619 -50.400 1.00 89.69 308 GLN A CA 1
ATOM 2516 C C . GLN A 1 308 ? 36.660 -19.487 -51.205 1.00 89.69 308 GLN A C 1
ATOM 2518 O O . GLN A 1 308 ? 36.667 -18.928 -52.304 1.00 89.69 308 GLN A O 1
ATOM 2523 N N . LEU A 1 309 ? 37.764 -20.002 -50.650 1.00 85.44 309 LEU A N 1
ATOM 2524 C CA . LEU A 1 309 ? 39.092 -19.952 -51.272 1.00 85.44 309 LEU A CA 1
ATOM 2525 C C . LEU A 1 309 ? 39.330 -21.133 -52.221 1.00 85.44 309 LEU A C 1
ATOM 2527 O O . LEU A 1 309 ? 39.950 -20.974 -53.270 1.00 85.44 309 LEU A O 1
ATOM 2531 N N . THR A 1 310 ? 38.854 -22.325 -51.848 1.00 82.81 310 THR A N 1
ATOM 2532 C CA . THR A 1 310 ? 38.911 -23.554 -52.658 1.00 82.81 310 THR A CA 1
ATOM 2533 C C . THR A 1 310 ? 37.660 -24.414 -52.425 1.00 82.81 310 THR A C 1
ATOM 2535 O O . THR A 1 310 ? 36.769 -24.054 -51.659 1.00 82.81 310 THR A O 1
ATOM 2538 N N . SER A 1 311 ? 37.575 -25.591 -53.057 1.00 79.44 311 SER A N 1
ATOM 2539 C CA . SER A 1 311 ? 36.489 -26.555 -52.809 1.00 79.44 311 SER A CA 1
ATOM 2540 C C . SER A 1 311 ? 36.490 -27.161 -51.397 1.00 79.44 311 SER A C 1
ATOM 2542 O O . SER A 1 311 ? 35.498 -27.774 -51.013 1.00 79.44 311 SER A O 1
ATOM 2544 N N . TRP A 1 312 ? 37.576 -27.009 -50.630 1.00 83.44 312 TRP A N 1
ATOM 2545 C CA . TRP A 1 312 ? 37.739 -27.600 -49.295 1.00 83.44 312 TRP A CA 1
ATOM 2546 C C . TRP A 1 312 ? 38.128 -26.588 -48.202 1.00 83.44 312 TRP A C 1
ATOM 2548 O O . TRP A 1 312 ? 38.141 -26.957 -47.030 1.00 83.44 312 TRP A O 1
ATOM 2558 N N . LEU A 1 313 ? 38.431 -25.331 -48.556 1.00 87.06 313 LEU A N 1
ATOM 2559 C CA . LEU A 1 313 ? 38.811 -24.268 -47.621 1.00 87.06 313 LEU A CA 1
ATOM 2560 C C . LEU A 1 313 ? 37.934 -23.024 -47.812 1.00 87.06 313 LEU A C 1
ATOM 2562 O O . LEU A 1 313 ? 37.885 -22.448 -48.902 1.00 87.06 313 LEU A O 1
ATOM 2566 N N . GLY A 1 314 ? 37.315 -22.579 -46.720 1.00 87.00 314 GLY A N 1
ATOM 2567 C CA . GLY A 1 314 ? 36.599 -21.310 -46.623 1.00 87.00 314 GLY A CA 1
ATOM 2568 C C . GLY A 1 3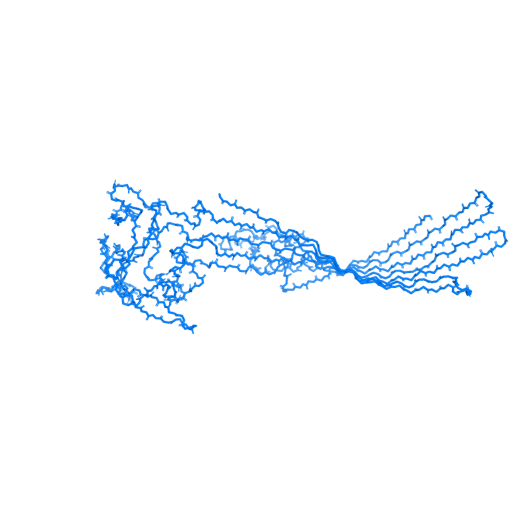14 ? 36.981 -20.552 -45.352 1.00 87.00 314 GLY A C 1
ATOM 2569 O O . GLY A 1 314 ? 37.495 -21.145 -44.402 1.00 87.00 314 GLY A O 1
ATOM 2570 N N . LEU A 1 315 ? 36.752 -19.244 -45.357 1.00 89.69 315 LEU A N 1
ATOM 2571 C CA . LEU A 1 315 ? 36.958 -18.338 -44.232 1.00 89.69 315 LEU A CA 1
ATOM 2572 C C . LEU A 1 315 ? 35.665 -17.568 -43.981 1.00 89.69 315 LEU A C 1
ATOM 2574 O O . LEU A 1 315 ? 35.098 -17.019 -44.918 1.00 89.69 315 LEU A O 1
ATOM 2578 N N . ASP A 1 316 ? 35.236 -17.491 -42.728 1.00 91.38 316 ASP A N 1
ATOM 2579 C CA . ASP A 1 316 ? 34.112 -16.659 -42.305 1.00 91.38 316 ASP A CA 1
ATOM 2580 C C . ASP A 1 316 ? 34.677 -15.533 -41.442 1.00 91.38 316 ASP A C 1
ATOM 2582 O O . ASP A 1 316 ? 35.321 -15.797 -40.428 1.00 91.38 316 ASP A O 1
ATOM 2586 N N . LEU A 1 317 ? 34.525 -14.292 -41.896 1.00 92.50 317 LEU A N 1
ATOM 2587 C CA . LEU A 1 317 ? 35.015 -13.114 -41.192 1.00 92.50 317 LEU A CA 1
ATOM 2588 C C . LEU A 1 317 ? 33.822 -12.278 -40.779 1.00 92.50 317 LEU A C 1
ATOM 2590 O O . LEU A 1 317 ? 33.120 -11.771 -41.643 1.00 92.50 317 LEU A O 1
ATOM 2594 N N . ASN A 1 318 ? 33.626 -12.064 -39.482 1.00 93.56 318 ASN A N 1
ATOM 2595 C CA . ASN A 1 318 ? 32.537 -11.253 -38.958 1.00 93.56 318 ASN A CA 1
ATOM 2596 C C . ASN A 1 318 ? 33.063 -10.129 -38.074 1.00 93.56 318 ASN A C 1
ATOM 2598 O O . ASN A 1 318 ? 33.891 -10.324 -37.189 1.00 93.56 318 ASN A O 1
ATOM 2602 N N . TYR A 1 319 ? 32.508 -8.942 -38.266 1.00 95.06 319 TYR A N 1
ATOM 2603 C CA . TYR A 1 319 ? 32.725 -7.767 -37.446 1.00 95.06 319 TYR A CA 1
ATOM 2604 C C . TYR A 1 319 ? 31.389 -7.187 -37.000 1.00 95.06 319 TYR A C 1
ATOM 2606 O O . TYR A 1 319 ? 30.458 -7.014 -37.791 1.00 95.06 319 TYR A O 1
ATOM 2614 N N . ARG A 1 320 ? 31.308 -6.819 -35.724 1.00 95.00 320 ARG A N 1
ATOM 2615 C CA . ARG A 1 320 ? 30.147 -6.136 -35.162 1.00 95.00 320 ARG A CA 1
ATOM 2616 C C . ARG A 1 320 ? 30.572 -5.044 -34.190 1.00 95.00 320 ARG A C 1
ATOM 2618 O O . ARG A 1 320 ? 31.397 -5.263 -33.304 1.00 95.00 320 ARG A O 1
ATOM 2625 N N . TYR A 1 321 ? 29.948 -3.885 -34.348 1.00 96.31 321 TYR A N 1
ATOM 2626 C CA . TYR A 1 321 ? 30.081 -2.716 -33.493 1.00 96.31 321 TYR A CA 1
ATOM 2627 C C . TYR A 1 321 ? 28.742 -2.395 -32.831 1.00 96.31 321 TYR A C 1
ATOM 2629 O O . TYR A 1 321 ? 27.753 -2.178 -33.528 1.00 96.31 321 TYR A O 1
ATOM 2637 N N . ASP A 1 322 ? 28.725 -2.304 -31.503 1.00 96.25 322 ASP A N 1
ATOM 2638 C CA . ASP A 1 322 ? 27.564 -1.891 -30.715 1.00 96.25 322 ASP A CA 1
ATOM 2639 C C . ASP A 1 322 ? 27.846 -0.556 -30.020 1.00 96.25 322 ASP A C 1
ATOM 2641 O O . ASP A 1 322 ? 28.881 -0.368 -29.374 1.00 96.25 322 ASP A O 1
ATOM 2645 N N . HIS A 1 323 ? 26.884 0.361 -30.092 1.00 97.38 323 HIS A N 1
ATOM 2646 C CA . HIS A 1 323 ? 26.877 1.616 -29.350 1.00 97.38 323 HIS A CA 1
ATOM 2647 C C . HIS A 1 323 ? 25.623 1.705 -28.482 1.00 97.38 323 HIS A C 1
ATOM 2649 O O . HIS A 1 323 ? 24.534 2.049 -28.957 1.00 97.38 323 HIS A O 1
ATOM 2655 N N . VAL A 1 324 ? 25.796 1.415 -27.192 1.00 96.88 324 VAL A N 1
ATOM 2656 C CA . VAL A 1 324 ? 24.718 1.317 -26.205 1.00 96.88 324 VAL A CA 1
ATOM 2657 C C . VAL A 1 324 ? 24.704 2.550 -25.310 1.00 96.88 324 VAL A C 1
ATOM 2659 O O . VAL A 1 324 ? 25.684 2.862 -24.638 1.00 96.88 324 VAL A O 1
ATOM 2662 N N . LYS A 1 325 ? 23.559 3.229 -25.241 1.00 97.56 325 LYS A N 1
ATOM 2663 C CA . LYS A 1 325 ? 23.315 4.353 -24.329 1.00 97.56 325 LYS A CA 1
ATOM 2664 C C . LYS A 1 325 ? 22.227 3.999 -23.331 1.00 97.56 325 LYS A C 1
ATOM 2666 O O . LYS A 1 325 ? 21.108 3.682 -23.732 1.00 97.56 325 LYS A O 1
ATOM 2671 N N . TYR A 1 326 ? 22.526 4.136 -22.046 1.00 97.06 326 TYR A N 1
ATOM 2672 C CA . TY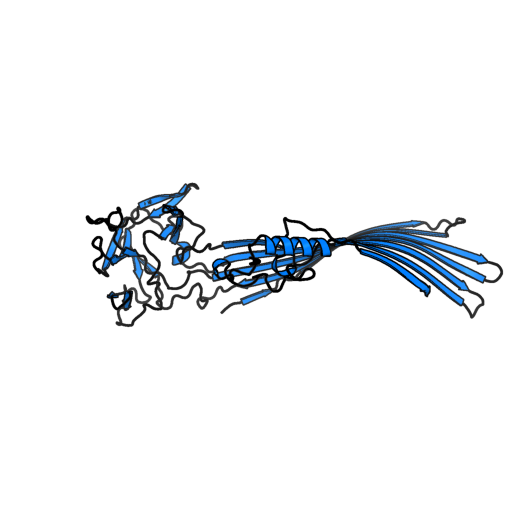R A 1 326 ? 21.557 4.036 -20.961 1.00 97.06 326 TYR A CA 1
ATOM 2673 C C . TYR A 1 326 ? 21.102 5.431 -20.549 1.00 97.06 326 TYR A C 1
ATOM 2675 O O . TYR A 1 326 ? 21.913 6.305 -20.233 1.00 97.06 326 TYR A O 1
ATOM 2683 N N . LEU A 1 327 ? 19.789 5.635 -20.563 1.00 97.00 327 LEU A N 1
ATOM 2684 C CA . LEU A 1 327 ? 19.127 6.888 -20.224 1.00 97.00 327 LEU A CA 1
ATOM 2685 C C . LEU A 1 327 ? 18.128 6.615 -19.092 1.00 97.00 327 LEU A C 1
ATOM 2687 O O . LEU A 1 327 ? 16.951 6.358 -19.370 1.00 97.00 327 LEU A O 1
ATOM 2691 N N . PRO A 1 328 ? 18.586 6.601 -17.830 1.00 96.56 328 PRO A N 1
ATOM 2692 C CA . PRO A 1 328 ? 17.692 6.501 -16.690 1.00 96.56 328 PRO A CA 1
ATOM 2693 C C . PRO A 1 328 ? 16.807 7.750 -16.583 1.00 96.56 328 PRO A C 1
ATOM 2695 O O . PRO A 1 328 ? 17.194 8.846 -16.997 1.00 96.56 328 PRO A O 1
ATOM 2698 N N . SER A 1 329 ? 15.614 7.584 -16.031 1.00 93.69 329 SER A N 1
ATOM 2699 C CA . SER A 1 329 ? 14.633 8.650 -15.812 1.00 93.69 329 SER A CA 1
ATOM 2700 C C . SER A 1 329 ? 13.898 8.422 -14.499 1.00 93.69 329 SER A C 1
ATOM 2702 O O . SER A 1 329 ? 13.762 7.280 -14.073 1.00 93.69 329 SER A O 1
ATOM 2704 N N . TYR A 1 330 ? 13.392 9.488 -13.887 1.00 93.31 330 TYR A N 1
ATOM 2705 C CA . TYR A 1 330 ? 12.637 9.425 -12.639 1.00 93.31 330 TYR A CA 1
ATOM 2706 C C . TYR A 1 330 ? 11.242 10.022 -12.823 1.00 93.31 330 TYR A C 1
ATOM 2708 O O . TYR A 1 330 ? 11.101 11.049 -13.486 1.00 93.31 330 TYR A O 1
ATOM 2716 N N . ASP A 1 331 ? 10.236 9.372 -12.241 1.00 92.06 331 ASP A N 1
ATOM 2717 C CA . ASP A 1 331 ? 8.853 9.846 -12.203 1.00 92.06 331 ASP A CA 1
ATOM 2718 C C . ASP A 1 331 ? 8.446 10.060 -10.742 1.00 92.06 331 ASP A C 1
ATOM 2720 O O . ASP A 1 331 ? 8.353 9.113 -9.966 1.00 92.06 331 ASP A O 1
ATOM 2724 N N . GLU A 1 332 ? 8.191 11.311 -10.364 1.00 90.75 332 GLU A N 1
ATOM 2725 C CA . GLU A 1 332 ? 7.769 11.675 -9.007 1.00 90.75 332 GLU A CA 1
ATOM 2726 C C . GLU A 1 332 ? 6.402 11.092 -8.624 1.00 90.75 332 GLU A C 1
ATOM 2728 O O . GLU A 1 332 ? 6.104 10.976 -7.438 1.00 90.75 332 GLU A O 1
ATOM 2733 N N . LYS A 1 333 ? 5.572 10.702 -9.603 1.00 91.62 333 LYS A N 1
ATOM 2734 C CA . LYS A 1 333 ? 4.269 10.063 -9.355 1.00 91.62 333 LYS A CA 1
ATOM 2735 C C . LYS A 1 333 ? 4.388 8.584 -8.999 1.00 91.62 333 LYS A C 1
ATOM 2737 O O . LYS A 1 333 ? 3.430 8.011 -8.486 1.00 91.62 333 LYS A O 1
ATOM 2742 N N . ILE A 1 334 ? 5.529 7.970 -9.307 1.00 93.06 334 ILE A N 1
ATOM 2743 C CA . ILE A 1 334 ? 5.861 6.580 -8.980 1.00 93.06 334 ILE A CA 1
ATOM 2744 C C . ILE A 1 334 ? 7.255 6.604 -8.336 1.00 93.06 334 ILE A C 1
ATOM 2746 O O . ILE A 1 334 ? 8.235 6.141 -8.931 1.00 93.06 334 ILE A O 1
ATOM 2750 N N . PRO A 1 335 ? 7.374 7.232 -7.151 1.00 93.00 335 PRO A N 1
ATOM 2751 C CA . PRO A 1 335 ? 8.661 7.496 -6.541 1.00 93.00 335 PRO A CA 1
ATOM 2752 C C . PRO A 1 335 ? 9.367 6.197 -6.165 1.00 93.00 335 PRO A C 1
ATOM 2754 O O . PRO A 1 335 ? 8.758 5.151 -5.938 1.00 93.00 335 PRO A O 1
ATOM 2757 N N . VAL A 1 336 ? 10.684 6.285 -6.045 1.00 92.88 336 VAL A N 1
ATOM 2758 C CA . VAL A 1 336 ? 11.472 5.222 -5.427 1.00 92.88 336 VAL A CA 1
ATOM 2759 C C . VAL A 1 336 ? 11.376 5.400 -3.913 1.00 92.88 336 VAL A C 1
ATOM 2761 O O . VAL A 1 336 ? 11.590 6.522 -3.449 1.00 92.88 336 VAL A O 1
ATOM 2764 N N . PRO A 1 337 ? 11.088 4.349 -3.120 1.00 91.38 337 PRO A N 1
ATOM 2765 C CA . PRO A 1 337 ? 11.066 4.466 -1.668 1.00 91.38 337 PRO A CA 1
ATOM 2766 C C . PRO A 1 337 ? 12.356 5.089 -1.152 1.00 91.38 337 PRO A C 1
ATOM 2768 O O . PRO A 1 337 ? 13.446 4.635 -1.510 1.00 91.38 337 PRO A O 1
ATOM 2771 N N . ASN A 1 338 ? 12.243 6.100 -0.287 1.00 89.81 338 ASN A N 1
ATOM 2772 C CA . ASN A 1 338 ? 13.410 6.881 0.121 1.00 89.81 338 ASN A CA 1
ATOM 2773 C C . ASN A 1 338 ? 14.520 5.982 0.692 1.00 89.81 338 ASN A C 1
ATOM 2775 O O . ASN A 1 338 ? 15.690 6.135 0.338 1.00 89.81 338 ASN A O 1
ATOM 2779 N N . GLY A 1 339 ? 14.143 4.983 1.496 1.00 89.06 339 GLY A N 1
ATOM 2780 C CA . GLY A 1 339 ? 15.073 4.035 2.112 1.00 89.06 339 GLY A CA 1
ATOM 2781 C C . GLY A 1 339 ? 15.847 3.146 1.136 1.00 89.06 339 GLY A C 1
ATOM 2782 O O . GLY A 1 339 ? 16.840 2.557 1.544 1.00 89.06 339 GLY A O 1
ATOM 2783 N N . LEU A 1 340 ? 15.439 3.053 -0.134 1.00 91.81 340 LEU A N 1
ATOM 2784 C CA . LEU A 1 340 ? 16.089 2.180 -1.114 1.00 91.81 340 LEU A CA 1
ATOM 2785 C C . LEU A 1 340 ? 17.423 2.747 -1.617 1.00 91.81 340 LEU A C 1
ATOM 2787 O O . LEU A 1 340 ? 18.355 1.987 -1.868 1.00 91.81 340 LEU A O 1
ATOM 2791 N N . ILE A 1 341 ? 17.512 4.071 -1.788 1.00 93.81 341 ILE A N 1
ATOM 2792 C CA . ILE A 1 341 ? 18.691 4.724 -2.391 1.00 93.81 341 ILE A CA 1
ATOM 2793 C C . ILE A 1 341 ? 19.377 5.731 -1.468 1.00 93.81 341 ILE A C 1
ATOM 2795 O O . ILE A 1 341 ? 20.496 6.159 -1.747 1.00 93.81 341 ILE A O 1
ATOM 2799 N N . THR A 1 342 ? 18.735 6.117 -0.369 1.00 94.25 342 THR A N 1
ATOM 2800 C CA . THR A 1 342 ? 19.331 7.030 0.608 1.00 94.25 342 THR A CA 1
ATOM 2801 C C . THR A 1 342 ? 20.518 6.366 1.304 1.00 94.25 342 THR A C 1
ATOM 2803 O O . THR A 1 342 ? 20.439 5.225 1.747 1.00 94.25 342 THR A O 1
ATOM 2806 N N . GLY A 1 343 ? 21.641 7.076 1.388 1.00 93.38 343 GLY A N 1
ATOM 2807 C CA . GLY A 1 343 ? 22.879 6.582 1.984 1.00 93.38 343 GLY A CA 1
ATOM 2808 C C . GLY A 1 343 ? 23.683 5.617 1.104 1.00 93.38 343 GLY A C 1
ATOM 2809 O O . GLY A 1 343 ? 24.728 5.150 1.556 1.00 93.38 343 GLY A O 1
ATOM 2810 N N . LEU A 1 344 ? 23.235 5.319 -0.125 1.00 93.44 344 LEU A N 1
ATOM 2811 C CA . LEU A 1 344 ? 23.800 4.254 -0.962 1.00 93.44 344 LEU A CA 1
ATOM 2812 C C . LEU A 1 344 ? 25.170 4.623 -1.563 1.00 93.44 344 LEU A C 1
ATOM 2814 O O . LEU A 1 344 ? 26.194 4.040 -1.209 1.00 93.44 344 LEU A O 1
ATOM 2818 N N . PHE A 1 345 ? 25.205 5.612 -2.454 1.00 94.44 345 PHE A N 1
ATOM 2819 C CA . PHE A 1 345 ? 26.426 6.154 -3.062 1.00 94.44 345 PHE A CA 1
ATOM 2820 C C . PHE A 1 345 ? 26.948 7.361 -2.280 1.00 94.44 345 PHE A C 1
ATOM 2822 O O . PHE A 1 345 ? 28.141 7.458 -1.987 1.00 94.44 345 PHE A O 1
ATOM 2829 N N . LYS A 1 346 ? 26.051 8.282 -1.910 1.00 95.31 346 LYS A N 1
ATOM 2830 C CA . LYS A 1 346 ? 26.344 9.391 -1.004 1.00 95.31 346 LYS A CA 1
ATOM 2831 C C . LYS A 1 346 ? 26.006 8.959 0.417 1.00 95.31 346 LYS A C 1
ATOM 2833 O O . LYS A 1 346 ? 24.854 9.026 0.839 1.00 95.31 346 LYS A O 1
ATOM 2838 N N . LYS A 1 347 ? 27.022 8.497 1.143 1.00 94.94 347 LYS A N 1
ATOM 2839 C CA . LYS A 1 347 ? 26.883 8.050 2.533 1.00 94.94 347 LYS A CA 1
ATOM 2840 C C . LYS A 1 347 ? 26.594 9.222 3.471 1.00 94.94 347 LYS A C 1
ATOM 2842 O O . LYS A 1 347 ? 27.054 10.338 3.230 1.00 94.94 347 LYS A O 1
ATOM 2847 N N . PHE A 1 348 ? 25.866 8.934 4.544 1.00 94.69 348 PHE A N 1
ATOM 2848 C CA . PHE A 1 348 ? 25.758 9.830 5.691 1.00 94.69 348 PHE A CA 1
ATOM 2849 C C . PHE A 1 348 ? 27.095 9.936 6.423 1.00 94.69 348 PHE A C 1
ATOM 2851 O O . PHE A 1 348 ? 27.886 8.988 6.448 1.00 94.69 348 PHE A O 1
ATOM 2858 N N . GLY A 1 349 ? 27.352 11.103 6.999 1.00 93.19 349 GLY A N 1
ATOM 2859 C CA . GLY A 1 349 ? 28.503 11.348 7.846 1.00 93.19 349 GLY A CA 1
ATOM 2860 C C . GLY A 1 349 ? 28.337 10.749 9.247 1.00 93.19 349 GLY A C 1
ATOM 2861 O O . GLY A 1 349 ? 27.232 10.428 9.676 1.00 93.19 349 GLY A O 1
ATOM 2862 N N . PRO A 1 350 ? 29.433 10.648 10.015 1.00 91.81 350 PRO A N 1
ATOM 2863 C CA . PRO A 1 350 ? 29.401 10.108 11.375 1.00 91.81 350 PRO A CA 1
ATOM 2864 C C . PRO A 1 350 ? 28.583 10.957 12.363 1.00 91.81 350 PRO A C 1
ATOM 2866 O O . PRO A 1 350 ? 28.175 10.440 13.393 1.00 91.81 350 PRO A O 1
ATOM 2869 N N . LYS A 1 351 ? 28.336 12.239 12.055 1.00 93.75 351 LYS A N 1
ATOM 2870 C CA . LYS A 1 351 ? 27.507 13.153 12.865 1.00 93.75 351 LYS A CA 1
ATOM 2871 C C . LYS A 1 351 ? 26.078 13.320 12.338 1.00 93.75 351 LYS A C 1
ATOM 2873 O O . LYS A 1 351 ? 25.347 14.187 12.812 1.00 93.75 351 LYS A O 1
ATOM 2878 N N . ASP A 1 352 ? 25.670 12.513 11.368 1.00 94.81 352 ASP A N 1
ATOM 2879 C CA . ASP A 1 352 ? 24.315 12.540 10.832 1.00 94.81 352 ASP A CA 1
ATOM 2880 C C . ASP A 1 352 ? 23.457 11.534 11.605 1.00 94.81 352 ASP A C 1
ATOM 2882 O O . ASP A 1 352 ? 23.693 10.326 11.573 1.00 94.81 352 ASP A O 1
ATOM 2886 N N . TYR A 1 353 ? 22.454 12.023 12.331 1.00 94.56 353 TYR A N 1
ATOM 2887 C CA . TYR A 1 353 ? 21.555 11.168 13.100 1.00 94.56 353 TYR A CA 1
ATOM 2888 C C . TYR A 1 353 ? 20.428 10.657 12.203 1.00 94.56 353 TYR A C 1
ATOM 2890 O O . TYR A 1 353 ? 19.473 11.381 11.929 1.00 94.56 353 TYR A O 1
ATOM 2898 N N . VAL A 1 354 ? 20.571 9.421 11.719 1.00 93.38 354 VAL A N 1
ATOM 2899 C CA . VAL A 1 354 ? 19.673 8.824 10.711 1.00 93.38 354 VAL A CA 1
ATOM 2900 C C . VAL A 1 354 ? 18.540 8.002 11.330 1.00 93.38 354 VAL A C 1
ATOM 2902 O O . VAL A 1 354 ? 17.421 7.990 10.818 1.00 93.38 354 VAL A O 1
ATOM 2905 N N . TYR A 1 355 ? 18.817 7.314 12.439 1.00 88.88 355 TYR A N 1
ATOM 2906 C CA . TYR A 1 355 ? 17.902 6.343 13.037 1.00 88.88 355 TYR A CA 1
ATOM 2907 C C . TYR A 1 355 ? 17.398 6.797 14.400 1.00 88.88 355 TYR A C 1
ATOM 2909 O O . TYR A 1 355 ? 18.185 7.135 15.280 1.00 88.88 355 TYR A O 1
ATOM 2917 N N . GLY A 1 356 ? 16.083 6.702 14.587 1.00 88.00 356 GLY A N 1
ATOM 2918 C CA . GLY A 1 356 ? 15.403 7.055 15.827 1.00 88.00 356 GLY A CA 1
ATOM 2919 C C . GLY A 1 356 ? 14.576 8.336 15.707 1.00 88.00 356 GLY A C 1
ATOM 2920 O O . GLY A 1 356 ? 14.542 8.975 14.654 1.00 88.00 356 GLY A O 1
ATOM 2921 N N . PRO A 1 357 ? 13.846 8.697 16.770 1.00 90.50 357 PRO A N 1
ATOM 2922 C CA . PRO A 1 357 ? 13.011 9.884 16.753 1.00 90.50 357 PRO A CA 1
ATOM 2923 C C . PRO A 1 357 ? 13.860 11.160 16.816 1.00 90.50 357 PRO A C 1
ATOM 2925 O O . PRO A 1 357 ? 14.775 11.264 17.633 1.00 90.50 357 PRO A O 1
ATOM 2928 N N . ALA A 1 358 ? 13.504 12.164 16.010 1.00 89.31 358 ALA A N 1
ATOM 2929 C CA . ALA A 1 358 ? 14.260 13.414 15.876 1.00 89.31 358 ALA A CA 1
ATOM 2930 C C . ALA A 1 358 ? 14.529 14.131 17.217 1.00 89.31 358 ALA A C 1
ATOM 2932 O O . ALA A 1 358 ? 15.605 14.684 17.421 1.00 89.31 358 ALA A O 1
ATOM 2933 N N . TYR A 1 359 ? 13.598 14.066 18.177 1.00 89.94 359 TYR A N 1
ATOM 2934 C CA . TYR A 1 359 ? 13.753 14.699 19.495 1.00 89.94 359 TYR A CA 1
ATOM 2935 C C . TYR A 1 359 ? 14.780 14.014 20.415 1.00 89.94 359 TYR A C 1
ATOM 2937 O O . TYR A 1 359 ? 15.146 14.580 21.442 1.00 89.94 359 TYR A O 1
ATOM 2945 N N . ARG A 1 360 ? 15.248 12.802 20.079 1.00 91.94 360 ARG A N 1
ATOM 2946 C CA . ARG A 1 360 ? 16.330 12.102 20.800 1.00 91.94 360 ARG A CA 1
ATOM 2947 C C . ARG A 1 360 ? 17.707 12.324 20.178 1.00 91.94 360 ARG A C 1
ATOM 2949 O O . ARG A 1 360 ? 18.689 11.761 20.658 1.00 91.94 360 ARG A O 1
ATOM 2956 N N . LYS A 1 361 ? 17.788 13.130 19.121 1.00 93.50 361 LYS A N 1
ATOM 2957 C CA . LYS A 1 361 ? 19.042 13.461 18.456 1.00 93.50 361 LYS A CA 1
ATOM 2958 C C . LYS A 1 361 ? 20.019 14.156 19.426 1.00 93.50 361 LYS A C 1
ATOM 2960 O O . LYS A 1 361 ? 19.623 15.124 20.082 1.00 93.50 361 LYS A O 1
ATOM 2965 N N . PRO A 1 362 ? 21.299 13.745 19.478 1.00 93.06 362 PRO A N 1
ATOM 2966 C CA . PRO A 1 362 ? 22.328 14.473 20.218 1.00 93.06 362 PRO A CA 1
ATOM 2967 C C . PRO A 1 362 ? 22.514 15.915 19.715 1.00 93.06 362 PRO A C 1
ATOM 2969 O O . PRO A 1 362 ? 22.315 16.214 18.536 1.00 93.06 362 PRO A O 1
ATOM 2972 N N . ARG A 1 363 ? 22.931 16.832 20.598 1.00 89.81 363 ARG A N 1
ATOM 2973 C CA . ARG A 1 363 ? 23.072 18.264 20.255 1.00 89.81 363 ARG A CA 1
ATOM 2974 C C . ARG A 1 363 ? 24.130 18.544 19.185 1.00 89.81 363 ARG A C 1
ATOM 2976 O O . ARG A 1 363 ? 23.999 19.515 18.453 1.00 89.81 363 ARG A O 1
ATOM 2983 N N . ASP A 1 364 ? 25.165 17.718 19.106 1.00 93.44 364 ASP A N 1
ATOM 2984 C CA . ASP A 1 364 ? 26.292 17.853 18.180 1.00 93.44 364 ASP A CA 1
ATOM 2985 C C . ASP A 1 364 ? 26.063 17.158 16.824 1.00 93.44 364 ASP A C 1
ATOM 2987 O O . ASP A 1 364 ? 26.966 17.152 15.985 1.00 93.44 364 ASP A O 1
ATOM 2991 N N . HIS A 1 365 ? 24.872 16.586 16.608 1.00 93.88 365 HIS A N 1
ATOM 2992 C CA . HIS A 1 365 ? 24.507 15.859 15.394 1.00 93.88 365 HIS A CA 1
ATOM 2993 C C . HIS A 1 365 ? 23.513 16.634 14.516 1.00 93.88 365 HIS A C 1
ATOM 2995 O O . HIS A 1 365 ? 22.602 17.330 14.989 1.00 93.88 365 HIS A O 1
ATOM 3001 N N . THR A 1 366 ? 23.636 16.452 13.203 1.00 94.19 366 THR A N 1
ATOM 3002 C CA . THR A 1 366 ? 22.664 16.937 12.217 1.00 94.19 366 THR A CA 1
ATOM 3003 C C . THR A 1 366 ? 21.450 16.014 12.202 1.00 94.19 366 THR A C 1
ATOM 3005 O O . THR A 1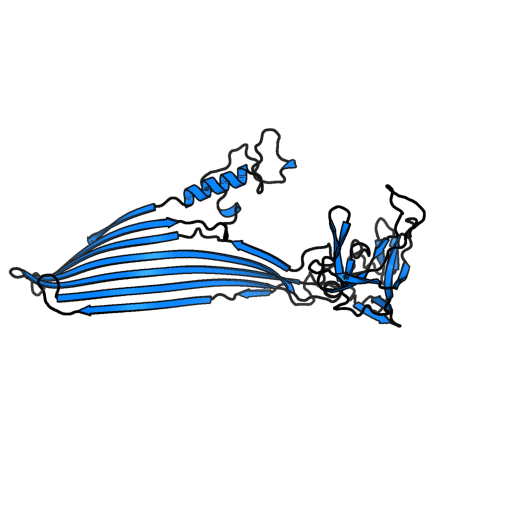 366 ? 21.583 14.798 12.328 1.00 94.19 366 THR A O 1
ATOM 3008 N N . ASP A 1 367 ? 20.245 16.583 12.087 1.00 94.81 367 ASP A N 1
ATOM 3009 C CA . ASP A 1 367 ? 19.032 15.771 11.950 1.00 94.81 367 ASP A CA 1
ATOM 3010 C C . ASP A 1 367 ? 18.937 15.232 10.525 1.00 94.81 367 ASP A C 1
ATOM 3012 O O . ASP A 1 367 ? 18.596 15.959 9.592 1.00 94.81 367 ASP A O 1
ATOM 3016 N N . CYS A 1 368 ? 19.230 13.948 10.375 1.00 95.06 368 CYS A N 1
ATOM 3017 C CA . CYS A 1 368 ? 19.128 13.209 9.126 1.00 95.06 368 CYS A CA 1
ATOM 3018 C C . CYS A 1 368 ? 18.118 12.062 9.250 1.00 95.06 368 CYS A C 1
ATOM 3020 O O . CYS A 1 368 ? 18.242 11.060 8.551 1.00 95.06 368 CYS A O 1
ATOM 3022 N N . THR A 1 369 ? 17.128 12.197 10.142 1.00 94.25 369 THR A N 1
ATOM 3023 C CA . THR A 1 369 ? 16.046 11.218 10.297 1.00 94.25 369 THR A CA 1
ATOM 3024 C C . THR A 1 369 ? 15.153 11.169 9.054 1.00 94.25 369 THR A C 1
ATOM 3026 O O . THR A 1 369 ? 15.145 12.092 8.247 1.00 94.25 369 THR A O 1
ATOM 3029 N N . TYR A 1 370 ? 14.372 10.095 8.891 1.00 90.62 370 TYR A N 1
ATOM 3030 C CA . TYR A 1 370 ? 13.647 9.756 7.650 1.00 90.62 370 TYR A CA 1
ATOM 3031 C C . TYR A 1 370 ? 12.855 10.905 6.988 1.00 90.62 370 TYR A C 1
ATOM 3033 O O . TYR A 1 370 ? 12.775 10.981 5.763 1.00 90.62 370 TYR A O 1
ATOM 3041 N N . ASN A 1 371 ? 12.272 11.807 7.785 1.00 90.25 371 ASN A N 1
ATOM 3042 C CA . ASN A 1 371 ? 11.456 12.923 7.289 1.00 90.25 371 ASN A CA 1
ATOM 3043 C C . ASN A 1 371 ? 12.219 14.256 7.183 1.00 90.25 371 ASN A C 1
ATOM 3045 O O . ASN A 1 371 ? 11.630 15.257 6.762 1.00 90.25 371 ASN A O 1
ATOM 3049 N N . SER A 1 372 ? 13.495 14.292 7.569 1.00 94.00 372 SER A N 1
ATOM 3050 C CA . SER A 1 372 ? 14.292 15.513 7.625 1.00 94.00 372 SER A CA 1
ATOM 3051 C C . SER A 1 372 ? 14.767 15.963 6.242 1.00 94.00 372 SER A C 1
ATOM 3053 O O . SER A 1 372 ? 14.865 15.181 5.291 1.00 94.00 372 SER A O 1
ATOM 3055 N N . ASP A 1 373 ? 15.110 17.245 6.124 1.00 95.06 373 ASP A N 1
ATOM 3056 C CA . ASP A 1 373 ? 15.613 17.803 4.867 1.00 95.06 373 ASP A CA 1
ATOM 3057 C C . ASP A 1 373 ? 17.005 17.268 4.508 1.00 95.06 373 ASP A C 1
ATOM 3059 O O . ASP A 1 373 ? 17.307 17.100 3.328 1.00 95.06 373 ASP A O 1
ATOM 3063 N N . CYS A 1 374 ? 17.827 16.912 5.504 1.00 95.12 374 CYS A N 1
ATOM 3064 C CA . CYS A 1 374 ? 19.091 16.211 5.267 1.00 95.12 374 CYS A CA 1
ATOM 3065 C C . CYS A 1 374 ? 18.854 14.858 4.576 1.00 95.12 374 CYS A C 1
ATOM 3067 O O . CYS A 1 374 ? 19.523 14.549 3.589 1.00 95.12 374 CYS A O 1
ATOM 3069 N N . TYR A 1 375 ? 17.881 14.071 5.051 1.00 96.12 375 TYR A N 1
ATOM 3070 C CA . TYR A 1 375 ? 17.560 12.765 4.471 1.00 96.12 375 TYR A CA 1
ATOM 3071 C C . TYR A 1 375 ? 17.021 12.901 3.041 1.00 96.12 375 TYR A C 1
ATOM 3073 O O . TYR A 1 375 ? 17.505 12.229 2.130 1.00 96.12 375 TYR A O 1
ATOM 3081 N N . LYS A 1 376 ? 16.097 13.846 2.808 1.00 95.25 376 LYS A N 1
ATOM 3082 C CA . LYS A 1 376 ? 15.579 14.164 1.463 1.00 95.25 376 LYS A CA 1
ATOM 3083 C C . LYS A 1 376 ? 16.680 14.629 0.509 1.00 95.25 376 LYS A C 1
ATOM 3085 O O . LYS A 1 376 ? 16.708 14.207 -0.644 1.00 95.25 376 LYS A O 1
ATOM 3090 N N . LYS A 1 377 ? 17.608 15.467 0.979 1.00 96.00 377 LYS A N 1
ATOM 3091 C CA . LYS A 1 377 ? 18.754 15.913 0.179 1.00 96.00 377 LYS A CA 1
ATOM 3092 C C . LYS A 1 377 ? 19.676 14.750 -0.170 1.00 96.00 377 LYS A C 1
ATOM 3094 O O . LYS A 1 377 ? 20.082 14.616 -1.318 1.00 96.00 377 LYS A O 1
ATOM 3099 N N . ASN A 1 378 ? 19.958 13.874 0.791 1.00 96.81 378 ASN A N 1
ATOM 3100 C CA . ASN A 1 378 ? 20.761 12.685 0.542 1.00 96.81 378 ASN A CA 1
ATOM 3101 C C . ASN A 1 378 ? 20.097 11.755 -0.494 1.00 96.81 378 ASN A C 1
ATOM 3103 O O . ASN A 1 378 ? 20.774 11.270 -1.402 1.00 96.81 378 ASN A O 1
ATOM 3107 N N . PHE A 1 379 ? 18.777 11.559 -0.414 1.00 95.88 379 PHE A N 1
ATOM 3108 C CA . PHE A 1 379 ? 18.011 10.854 -1.444 1.00 95.88 379 PHE A CA 1
ATOM 3109 C C . PHE A 1 379 ? 18.199 11.493 -2.826 1.00 95.88 379 PHE A C 1
ATOM 3111 O O . PHE A 1 379 ? 18.549 10.796 -3.775 1.00 95.88 379 PHE A O 1
ATOM 3118 N N . GLN A 1 380 ? 18.022 12.815 -2.939 1.00 95.62 380 GLN A N 1
ATOM 3119 C CA . GLN A 1 380 ? 18.182 13.552 -4.199 1.00 95.62 380 GLN A CA 1
ATOM 3120 C C . GLN A 1 380 ? 19.601 13.433 -4.768 1.00 95.62 380 GLN A C 1
ATOM 3122 O O . GLN A 1 380 ? 19.758 13.201 -5.966 1.00 95.62 380 GLN A O 1
ATOM 3127 N N . ASP A 1 381 ? 20.629 13.526 -3.922 1.00 96.50 381 ASP A N 1
ATOM 3128 C CA . ASP A 1 381 ? 22.027 13.367 -4.329 1.00 96.50 381 ASP A CA 1
ATOM 3129 C C . ASP A 1 381 ? 22.285 11.953 -4.883 1.00 96.50 381 ASP A C 1
ATOM 3131 O O . ASP A 1 381 ? 22.914 11.794 -5.930 1.00 96.50 381 ASP A O 1
ATOM 3135 N N . ASN A 1 382 ? 21.767 10.914 -4.220 1.00 96.56 382 ASN A N 1
ATOM 3136 C CA . ASN A 1 382 ? 21.869 9.529 -4.692 1.00 96.56 382 ASN A CA 1
ATOM 3137 C C . ASN A 1 382 ? 21.082 9.291 -5.984 1.00 96.56 382 ASN A C 1
ATOM 3139 O O . ASN A 1 382 ? 21.584 8.645 -6.906 1.00 96.56 382 ASN A O 1
ATOM 3143 N N . LEU A 1 383 ? 19.873 9.844 -6.078 1.00 95.94 383 LEU A N 1
ATOM 3144 C CA . LEU A 1 383 ? 19.053 9.781 -7.279 1.00 95.94 383 LEU A CA 1
ATOM 3145 C C . LEU A 1 383 ? 19.771 10.440 -8.461 1.00 95.94 383 LEU A C 1
ATOM 3147 O O . LEU A 1 383 ? 19.843 9.854 -9.536 1.00 95.94 383 LEU A O 1
ATOM 3151 N N . ALA A 1 384 ? 20.379 11.611 -8.262 1.00 96.06 384 ALA A N 1
ATOM 3152 C CA . ALA A 1 384 ? 21.139 12.305 -9.297 1.00 96.06 384 ALA A CA 1
ATOM 3153 C C . ALA A 1 384 ? 22.330 11.478 -9.813 1.00 96.06 384 ALA A C 1
ATOM 3155 O O . ALA A 1 384 ? 22.646 11.534 -11.002 1.00 96.06 384 ALA A O 1
ATOM 3156 N N . LEU A 1 385 ? 22.976 10.686 -8.948 1.00 95.38 385 LEU A N 1
ATOM 3157 C CA . LEU A 1 385 ? 24.032 9.754 -9.356 1.00 95.38 385 LEU A CA 1
ATOM 3158 C C . LEU A 1 385 ? 23.482 8.608 -10.212 1.00 95.38 385 LEU A C 1
ATOM 3160 O O . LEU A 1 385 ? 24.081 8.282 -11.235 1.00 95.38 385 LEU A O 1
ATOM 3164 N N . LEU A 1 386 ? 22.333 8.044 -9.835 1.00 93.75 386 LEU A N 1
ATOM 3165 C CA . LEU A 1 386 ? 21.664 6.975 -10.583 1.00 93.75 386 LEU A CA 1
ATOM 3166 C C . LEU A 1 386 ? 21.077 7.443 -11.919 1.00 93.75 386 LEU A C 1
ATOM 3168 O O . LEU A 1 386 ? 20.972 6.653 -12.853 1.00 93.75 386 LEU A O 1
ATOM 3172 N N . LEU A 1 387 ? 20.717 8.723 -12.032 1.00 95.75 387 LEU A N 1
ATOM 3173 C CA . LEU A 1 387 ? 20.194 9.321 -13.261 1.00 95.75 387 LEU A CA 1
ATOM 3174 C C . LEU A 1 387 ? 21.278 9.709 -14.276 1.00 95.75 387 LEU A C 1
ATOM 3176 O O . LEU A 1 387 ? 20.969 10.212 -15.362 1.00 95.75 387 LEU A O 1
ATOM 3180 N N . ARG A 1 388 ? 22.556 9.467 -13.961 1.00 95.38 388 ARG A N 1
ATOM 3181 C CA . ARG A 1 388 ? 23.652 9.704 -14.902 1.00 95.38 388 ARG A CA 1
ATOM 3182 C C . ARG A 1 388 ? 23.521 8.789 -16.112 1.00 95.38 388 ARG A C 1
ATOM 3184 O O . ARG A 1 388 ? 23.296 7.587 -16.007 1.00 95.38 388 ARG A O 1
ATOM 3191 N N . ARG A 1 389 ? 23.704 9.385 -17.287 1.00 95.25 389 ARG A N 1
ATOM 3192 C CA . ARG A 1 389 ? 23.724 8.654 -18.553 1.00 95.25 389 ARG A CA 1
ATOM 3193 C C . ARG A 1 389 ? 25.024 7.869 -18.652 1.00 95.25 389 ARG A C 1
ATOM 3195 O O . ARG A 1 389 ? 26.084 8.405 -18.332 1.00 95.25 389 ARG A O 1
ATOM 3202 N N . ALA A 1 390 ? 24.932 6.644 -19.145 1.00 94.19 390 ALA A N 1
ATOM 3203 C CA . ALA A 1 390 ? 26.092 5.818 -19.446 1.00 94.19 390 ALA A CA 1
ATOM 3204 C C . ALA A 1 390 ? 26.114 5.492 -20.941 1.00 94.19 390 ALA A C 1
ATOM 3206 O O . ALA A 1 390 ? 25.065 5.280 -21.554 1.00 94.19 390 ALA A O 1
ATOM 3207 N N . ASP A 1 391 ? 27.305 5.491 -21.523 1.00 95.75 391 ASP A N 1
ATOM 3208 C CA . ASP A 1 391 ? 27.547 5.272 -22.945 1.00 95.75 391 ASP A CA 1
ATOM 3209 C C . ASP A 1 391 ? 28.675 4.244 -23.076 1.00 95.75 391 ASP A C 1
ATOM 3211 O O . ASP A 1 391 ? 29.742 4.415 -22.483 1.00 95.75 391 ASP A O 1
ATOM 3215 N N . TYR A 1 392 ? 28.409 3.162 -23.804 1.00 95.25 392 TYR A N 1
ATOM 3216 C CA . TYR A 1 392 ? 29.331 2.055 -24.002 1.00 95.25 392 TYR A CA 1
ATOM 3217 C C . TYR A 1 392 ? 29.466 1.746 -25.486 1.00 95.25 392 TYR A C 1
ATOM 3219 O O . TYR A 1 392 ? 28.475 1.651 -26.214 1.00 95.25 392 TYR A O 1
ATOM 3227 N N . LYS A 1 393 ? 30.709 1.539 -25.911 1.00 96.00 393 LYS A N 1
ATOM 3228 C CA . LYS A 1 393 ? 31.063 1.099 -27.257 1.00 96.00 393 LYS A CA 1
ATOM 3229 C C . LYS A 1 393 ? 31.733 -0.258 -27.158 1.00 96.00 393 LYS A C 1
ATOM 3231 O O . LYS A 1 393 ? 32.605 -0.445 -26.310 1.00 96.00 393 LYS A O 1
ATOM 3236 N N . HIS A 1 394 ? 31.322 -1.187 -28.004 1.00 94.69 394 HIS A N 1
ATOM 3237 C CA . HIS A 1 394 ? 31.867 -2.534 -28.026 1.00 94.69 394 HIS A CA 1
ATOM 3238 C C . HIS A 1 394 ? 32.149 -2.970 -29.462 1.00 94.69 394 HIS A C 1
ATOM 3240 O O . HIS A 1 394 ? 31.397 -2.635 -30.374 1.00 94.69 394 HIS A O 1
ATOM 3246 N N . HIS A 1 395 ? 33.241 -3.708 -29.638 1.00 94.75 395 HIS A N 1
ATOM 3247 C CA . HIS A 1 395 ? 33.675 -4.272 -30.909 1.00 94.75 395 HIS A CA 1
ATOM 3248 C C . HIS A 1 395 ? 33.847 -5.776 -30.718 1.00 94.75 395 HIS A C 1
ATOM 3250 O O . HIS A 1 395 ? 34.462 -6.199 -29.738 1.00 94.75 395 HIS A O 1
ATOM 3256 N N . SER A 1 396 ? 33.327 -6.562 -31.652 1.00 90.81 396 SER A N 1
ATOM 3257 C CA . SER A 1 396 ? 33.456 -8.019 -31.666 1.00 90.81 396 SER A CA 1
ATOM 3258 C C . SER A 1 396 ? 33.885 -8.493 -33.052 1.00 90.81 396 SER A C 1
ATOM 3260 O O . SER A 1 396 ? 33.480 -7.906 -34.058 1.00 90.81 396 SER A O 1
ATOM 3262 N N . TYR A 1 397 ? 34.728 -9.524 -33.068 1.00 90.88 397 TYR A N 1
ATOM 3263 C CA . TYR A 1 397 ? 35.313 -10.137 -34.258 1.00 90.88 397 TYR A CA 1
ATOM 3264 C C . TYR A 1 397 ? 35.187 -11.651 -34.101 1.00 90.88 397 TYR A C 1
ATOM 3266 O O . TYR A 1 397 ? 35.511 -12.143 -33.019 1.00 90.88 397 TYR A O 1
ATOM 3274 N N . ASN A 1 398 ? 34.721 -12.355 -35.130 1.00 75.38 398 ASN A N 1
ATOM 3275 C CA . ASN A 1 398 ? 34.636 -13.818 -35.158 1.00 75.38 398 ASN A CA 1
ATOM 3276 C C . ASN A 1 398 ? 35.059 -14.361 -36.512 1.00 75.38 398 ASN A C 1
ATOM 3278 O O . ASN A 1 398 ? 34.732 -13.688 -37.518 1.00 75.38 398 ASN A O 1
#

pLDDT: mean 92.97, std 4.82, range [70.06, 98.38]

InterPro domains:
  IPR036942 TonB-dependent receptor-like, beta-barrel domain superfamily [G3DSA:2.40.170.20] (2-351)

Sequence (398 aa):
YGERIINDQSKRKNIQFSYENFSQTPFWDHIKLSYSSQKITNKARSDEYCHQSTCNGVSNPQGLHLVEENGVYKIVDKDNKEFTGTYDGGLTLKNHKNKDVSNDVDTEAGKLDSVLINCEKLNCENKKFRIYQTKDENWNDSYKYDDREITIKKLPNGKKYGEISLKEGTERFLGELKKEIARFLFPKSSGYSEDSVNDRDLNTNTQQIKLDLDKEFSLWHTQHQLKYGGLYEKTLKSMVNHQYNTAANVQWWADYFFCNKLANGKHTPAPDYSAHRCSLMNTDKGKDSYLIPVTTKNNVLYFGDNIQLTSWLGLDLNYRYDHVKYLPSYDEKIPVPNGLITGLFKKFGPKDYVYGPAYRKPRDHTDCTYNSDCYKKNFQDNLALLLRRADYKHHSYN

Radius of gyration: 35.56 Å; chains: 1; bounding box: 78×52×100 Å

Organism: NCBI:txid375063